Protein AF-0000000084805170 (afdb_homodimer)

Structure (mmCIF, N/CA/C/O backbone):
data_AF-0000000084805170-model_v1
#
loop_
_entity.id
_entity.type
_entity.pdbx_description
1 polymer 'Integral membrane bound transporter domain-containing protein'
#
loop_
_atom_site.group_PDB
_atom_site.id
_atom_site.type_symbol
_atom_site.label_atom_id
_atom_site.label_alt_id
_atom_site.label_comp_id
_atom_site.label_asym_id
_atom_site.label_entity_id
_atom_site.label_seq_id
_atom_site.pdbx_PDB_ins_code
_atom_site.Cartn_x
_atom_site.Cartn_y
_atom_site.Cartn_z
_atom_site.occupancy
_atom_site.B_iso_or_equiv
_atom_site.auth_seq_id
_atom_site.auth_comp_id
_atom_site.auth_asym_id
_atom_site.auth_atom_id
_atom_site.pdbx_PDB_model_num
ATOM 1 N N . MET A 1 1 ? 20.219 -54.406 -30.312 1 36.22 1 MET A N 1
ATOM 2 C CA . MET A 1 1 ? 21.078 -53.812 -29.297 1 36.22 1 MET A CA 1
ATOM 3 C C . MET A 1 1 ? 20.656 -52.375 -29.016 1 36.22 1 MET A C 1
ATOM 5 O O . MET A 1 1 ? 21.109 -51.781 -28.031 1 36.22 1 MET A O 1
ATOM 9 N N . ARG A 1 2 ? 20.125 -51.719 -29.984 1 53.5 2 ARG A N 1
ATOM 10 C CA . ARG A 1 2 ? 19.703 -50.312 -29.922 1 53.5 2 ARG A CA 1
ATOM 11 C C . ARG A 1 2 ? 18.453 -50.156 -29.062 1 53.5 2 ARG A C 1
ATOM 13 O O . ARG A 1 2 ? 18.25 -49.094 -28.453 1 53.5 2 ARG A O 1
ATOM 20 N N . HIS A 1 3 ? 17.75 -51.156 -29.109 1 53.31 3 HIS A N 1
ATOM 21 C CA . HIS A 1 3 ? 16.484 -51.062 -28.391 1 53.31 3 HIS A CA 1
ATOM 22 C C . HIS A 1 3 ? 16.719 -51.156 -26.875 1 53.31 3 HIS A C 1
ATOM 24 O O . HIS A 1 3 ? 15.945 -50.625 -26.094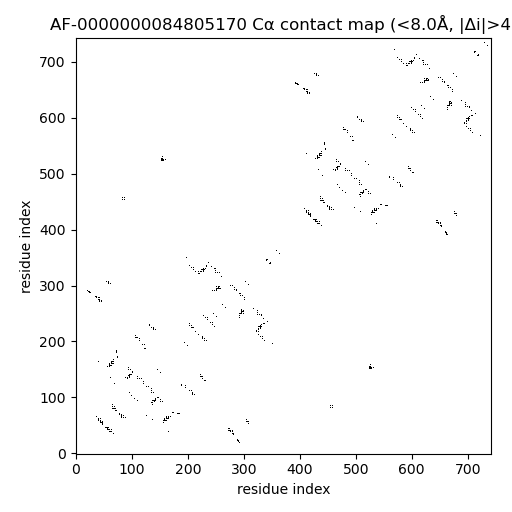 1 53.31 3 HIS A O 1
ATOM 30 N N . HIS A 1 4 ? 17.516 -51.969 -26.391 1 54.16 4 HIS A N 1
ATOM 31 C CA . HIS A 1 4 ? 17.812 -52.156 -24.969 1 54.16 4 HIS A CA 1
ATOM 32 C C . HIS A 1 4 ? 18.422 -50.875 -24.359 1 54.16 4 HIS A C 1
ATOM 34 O O . HIS A 1 4 ? 18.219 -50.594 -23.188 1 54.16 4 HIS A O 1
ATOM 40 N N . TRP A 1 5 ? 19.094 -50.188 -25.172 1 55.91 5 TRP A N 1
ATOM 41 C CA . TRP A 1 5 ? 19.766 -48.969 -24.75 1 55.91 5 TRP A CA 1
ATOM 42 C C . TRP A 1 5 ? 18.766 -47.875 -24.438 1 55.91 5 TRP A C 1
ATOM 44 O O . TRP A 1 5 ? 18.891 -47.156 -23.438 1 55.91 5 TRP A O 1
ATOM 54 N N . THR A 1 6 ? 17.672 -47.875 -25.234 1 62.12 6 THR A N 1
ATOM 55 C CA . THR A 1 6 ? 16.656 -46.844 -25.047 1 62.12 6 THR A CA 1
ATOM 56 C C . THR A 1 6 ? 15.875 -47.062 -23.766 1 62.12 6 THR A C 1
ATOM 58 O O . THR A 1 6 ? 15.578 -46.125 -23.031 1 62.12 6 THR A O 1
ATOM 61 N N . TRP A 1 7 ? 15.719 -48.344 -23.484 1 61.28 7 TRP A N 1
ATOM 62 C CA . TRP A 1 7 ? 14.953 -48.656 -22.281 1 61.28 7 TRP A CA 1
ATOM 63 C C . TRP A 1 7 ? 15.758 -48.344 -21.031 1 61.28 7 TRP A C 1
ATOM 65 O O . TRP A 1 7 ? 15.227 -47.812 -20.047 1 61.28 7 TRP A O 1
ATOM 75 N N . HIS A 1 8 ? 16.969 -48.719 -21.078 1 65 8 HIS A N 1
ATOM 76 C CA . HIS A 1 8 ? 17.828 -48.438 -19.922 1 65 8 HIS A CA 1
ATOM 77 C C . HIS A 1 8 ? 17.984 -46.938 -19.703 1 65 8 HIS A C 1
ATOM 79 O O . HIS A 1 8 ? 18.016 -46.469 -18.562 1 65 8 HIS A O 1
ATOM 85 N N . ARG A 1 9 ? 18.031 -46.188 -20.766 1 65.94 9 ARG A N 1
ATOM 86 C CA . ARG A 1 9 ? 18.109 -44.75 -20.672 1 65.94 9 ARG A CA 1
ATOM 87 C C . ARG A 1 9 ? 16.797 -44.156 -20.125 1 65.94 9 ARG A C 1
ATOM 89 O O . ARG A 1 9 ? 16.812 -43.25 -19.312 1 65.94 9 ARG A O 1
ATOM 96 N N . VAL A 1 10 ? 15.781 -44.719 -20.609 1 65.38 10 VAL A N 1
ATOM 97 C CA . VAL A 1 10 ? 14.477 -44.281 -20.125 1 65.38 10 VAL A CA 1
ATOM 98 C C . VAL A 1 10 ? 14.336 -44.625 -18.641 1 65.38 10 VAL A C 1
ATOM 100 O O . VAL A 1 10 ? 13.836 -43.812 -17.859 1 65.38 10 VAL A O 1
ATOM 103 N N . LYS A 1 11 ? 14.688 -45.844 -18.266 1 66.5 11 LYS A N 1
ATOM 104 C CA . LYS A 1 11 ? 14.625 -46.219 -16.875 1 66.5 11 LYS A CA 1
ATOM 105 C C . LYS A 1 11 ? 15.547 -45.344 -16.016 1 66.5 11 LYS A C 1
ATOM 107 O O . LYS A 1 11 ? 15.188 -44.969 -14.898 1 66.5 11 LYS A O 1
ATOM 112 N N . ALA A 1 12 ? 16.719 -45.156 -16.5 1 66.25 12 ALA A N 1
ATOM 113 C CA . ALA A 1 12 ? 17.656 -44.312 -15.766 1 66.25 12 ALA A CA 1
ATOM 114 C C . ALA A 1 12 ? 17.109 -42.875 -15.617 1 66.25 12 ALA A C 1
ATOM 116 O O . ALA A 1 12 ? 17.219 -42.281 -14.547 1 66.25 12 ALA A O 1
ATOM 117 N N . LEU A 1 13 ? 16.562 -42.406 -16.672 1 65.38 13 LEU A N 1
ATOM 118 C CA . LEU A 1 13 ? 15.945 -41.094 -16.625 1 65.38 13 LEU A CA 1
ATOM 119 C C . LEU A 1 13 ? 14.773 -41.094 -15.648 1 65.38 13 LEU A C 1
ATOM 121 O O . LEU A 1 13 ? 14.586 -40.125 -14.922 1 65.38 13 LEU A O 1
ATOM 125 N N . ALA A 1 14 ? 14.055 -42.156 -15.703 1 66.31 14 ALA A N 1
ATOM 126 C CA . ALA A 1 14 ? 12.922 -42.281 -14.781 1 66.31 14 ALA A CA 1
ATOM 127 C C . ALA A 1 14 ? 13.406 -42.344 -13.336 1 66.31 14 ALA A C 1
ATOM 129 O O . ALA A 1 14 ? 12.789 -41.719 -12.453 1 66.31 14 ALA A O 1
ATOM 130 N N . HIS A 1 15 ? 14.461 -43.094 -13.07 1 67.88 15 HIS A N 1
ATOM 131 C CA . HIS A 1 15 ? 15 -43.188 -11.727 1 67.88 15 HIS A CA 1
ATOM 132 C C . HIS A 1 15 ? 15.547 -41.844 -11.242 1 67.88 15 HIS A C 1
ATOM 134 O O . HIS A 1 15 ? 15.359 -41.469 -10.086 1 67.88 15 HIS A O 1
ATOM 140 N N . GLU A 1 16 ? 16.266 -41.219 -12.086 1 67.5 16 GLU A N 1
ATOM 141 C CA . GLU A 1 16 ? 16.781 -39.906 -11.734 1 67.5 16 GLU A CA 1
ATOM 142 C C . GLU A 1 16 ? 15.664 -38.906 -11.461 1 67.5 16 GLU A C 1
ATOM 144 O O . GLU A 1 16 ? 15.75 -38.094 -10.531 1 67.5 16 GLU A O 1
ATOM 149 N N . GLU A 1 17 ? 14.727 -39.062 -12.289 1 67.06 17 GLU A N 1
ATOM 150 C CA . GLU A 1 17 ? 13.555 -38.219 -12.102 1 67.06 17 GLU A CA 1
ATOM 151 C C . GLU A 1 17 ? 12.867 -38.531 -10.773 1 67.06 17 GLU A C 1
ATOM 153 O O . GLU A 1 17 ? 12.43 -37.625 -10.07 1 67.06 17 GLU A O 1
ATOM 158 N N . TRP A 1 18 ? 12.797 -39.781 -10.531 1 66.75 18 TRP A N 1
ATOM 159 C CA . TRP A 1 18 ? 12.195 -40.219 -9.273 1 66.75 18 TRP A CA 1
ATOM 160 C C . TRP A 1 18 ? 13 -39.688 -8.086 1 66.75 18 TRP A C 1
ATOM 162 O O . TRP A 1 18 ? 12.43 -39.219 -7.102 1 66.75 18 TRP A O 1
ATOM 172 N N . ARG A 1 19 ? 14.234 -39.781 -8.164 1 65.44 19 ARG A N 1
ATOM 173 C CA . ARG A 1 19 ? 15.094 -39.312 -7.082 1 65.44 19 ARG A CA 1
ATOM 174 C C . ARG A 1 19 ? 14.93 -37.812 -6.867 1 65.44 19 ARG A C 1
ATOM 176 O O . ARG A 1 19 ? 14.891 -37.344 -5.73 1 65.44 19 ARG A O 1
ATOM 183 N N . ALA A 1 20 ? 14.852 -37.219 -7.934 1 65.38 20 ALA A N 1
ATOM 184 C CA . ALA A 1 20 ? 14.688 -35.781 -7.848 1 65.38 20 ALA A CA 1
ATOM 185 C C . ALA A 1 20 ? 13.344 -35.406 -7.227 1 65.38 20 ALA A C 1
ATOM 187 O O . ALA A 1 20 ? 13.234 -34.438 -6.48 1 65.38 20 ALA A O 1
ATOM 188 N N . LEU A 1 21 ? 12.469 -36.281 -7.488 1 67.38 21 LEU A N 1
ATOM 189 C CA . LEU A 1 21 ? 11.117 -36.062 -6.984 1 67.38 21 LEU A CA 1
ATOM 190 C C . LEU A 1 21 ? 11.047 -36.344 -5.488 1 67.38 21 LEU A C 1
ATOM 192 O O . LEU A 1 21 ? 10.227 -35.75 -4.777 1 67.38 21 LEU A O 1
ATOM 196 N N . VAL A 1 22 ? 12.008 -37.125 -5.039 1 70.31 22 VAL A N 1
ATOM 197 C CA . VAL A 1 22 ? 11.867 -37.562 -3.656 1 70.31 22 VAL A CA 1
ATOM 198 C C . VAL A 1 22 ? 12.914 -36.875 -2.781 1 70.31 22 VAL A C 1
ATOM 200 O O . VAL A 1 22 ? 12.805 -36.875 -1.554 1 70.31 22 VAL A O 1
ATOM 203 N N . THR A 1 23 ? 13.867 -36.219 -3.285 1 68.69 23 THR A N 1
ATOM 204 C CA . THR A 1 23 ? 14.938 -35.625 -2.488 1 68.69 23 THR A CA 1
ATOM 205 C C . THR A 1 23 ? 14.453 -34.375 -1.768 1 68.69 23 THR A C 1
ATOM 207 O O . THR A 1 23 ? 13.891 -33.469 -2.393 1 68.69 23 THR A O 1
ATOM 210 N N . ILE A 1 24 ? 14.562 -34.406 -0.4 1 73.06 24 ILE A N 1
ATOM 211 C CA . ILE A 1 24 ? 14.164 -33.312 0.465 1 73.06 24 ILE A CA 1
ATOM 212 C C . ILE A 1 24 ? 15.391 -32.469 0.806 1 73.06 24 ILE A C 1
ATOM 214 O O . ILE A 1 24 ? 16.375 -32.969 1.33 1 73.06 24 ILE A O 1
ATOM 218 N N . ASN A 1 25 ? 15.297 -31.156 0.49 1 78.69 25 ASN A N 1
ATOM 219 C CA . ASN A 1 25 ? 16.422 -30.25 0.739 1 78.69 25 ASN A CA 1
ATOM 220 C C . ASN A 1 25 ? 16.375 -29.688 2.156 1 78.69 25 ASN A C 1
ATOM 222 O O . ASN A 1 25 ? 15.297 -29.469 2.713 1 78.69 25 ASN A O 1
ATOM 226 N N . PRO A 1 26 ? 17.562 -29.547 2.83 1 74.19 26 PRO A N 1
ATOM 227 C CA . PRO A 1 26 ? 17.594 -28.891 4.141 1 74.19 26 PRO A CA 1
ATOM 228 C C . PRO A 1 26 ? 17.297 -27.391 4.062 1 74.19 26 PRO A C 1
ATOM 230 O O . PRO A 1 26 ? 17.469 -26.781 3.006 1 74.19 26 PRO A O 1
ATOM 233 N N . SER A 1 27 ? 16.656 -26.938 5.125 1 75.75 27 SER A N 1
ATOM 234 C CA . SER A 1 27 ? 16.328 -25.516 5.137 1 75.75 27 SER A CA 1
ATOM 235 C C . SER A 1 27 ? 16.984 -24.812 6.324 1 75.75 27 SER A C 1
ATOM 237 O O . SER A 1 27 ? 17.047 -25.359 7.422 1 75.75 27 SER A O 1
ATOM 239 N N . ASP A 1 28 ? 17.547 -23.609 6.066 1 77.12 28 ASP A N 1
ATOM 240 C CA . ASP A 1 28 ? 18.141 -22.812 7.121 1 77.12 28 ASP A CA 1
ATOM 241 C C . ASP A 1 28 ? 17.172 -21.75 7.625 1 77.12 28 ASP A C 1
ATOM 243 O O . ASP A 1 28 ? 17.531 -20.891 8.438 1 77.12 28 ASP A O 1
ATOM 247 N N . ARG A 1 29 ? 15.984 -21.922 7.344 1 81.06 29 ARG A N 1
ATOM 248 C CA . ARG A 1 29 ? 15.008 -20.922 7.754 1 81.06 29 ARG A CA 1
ATOM 249 C C . ARG A 1 29 ? 14.531 -21.172 9.18 1 81.06 29 ARG A C 1
ATOM 251 O O . ARG A 1 29 ? 14.211 -22.297 9.547 1 81.06 29 ARG A O 1
ATOM 258 N N . PRO A 1 30 ? 14.531 -20.094 9.961 1 84.12 30 PRO A N 1
ATOM 259 C CA . PRO A 1 30 ? 13.969 -20.266 11.297 1 84.12 30 PRO A CA 1
ATOM 260 C C . PRO A 1 30 ? 12.477 -20.578 11.273 1 84.12 30 PRO A C 1
ATOM 262 O O . PRO A 1 30 ? 11.75 -20.094 10.406 1 84.12 30 PRO A O 1
ATOM 265 N N . TRP A 1 31 ? 12.055 -21.422 12.211 1 84.56 31 TRP A N 1
ATOM 266 C CA . TRP A 1 31 ? 10.664 -21.859 12.242 1 84.56 31 TRP A CA 1
ATOM 267 C C . TRP A 1 31 ? 9.719 -20.672 12.414 1 84.56 31 TRP A C 1
ATOM 269 O O . TRP A 1 31 ? 8.523 -20.781 12.133 1 84.56 31 TRP A O 1
ATOM 279 N N . GLN A 1 32 ? 10.195 -19.547 12.844 1 89.06 32 GLN A N 1
ATOM 280 C CA . GLN A 1 32 ? 9.375 -18.359 13.039 1 89.06 32 GLN A CA 1
ATOM 281 C C . GLN A 1 32 ? 8.875 -17.812 11.703 1 89.06 32 GLN A C 1
ATOM 283 O O . GLN A 1 32 ? 7.836 -17.156 11.648 1 89.06 32 GLN A O 1
ATOM 288 N N . MET A 1 33 ? 9.625 -18.109 10.711 1 90.19 33 MET A N 1
ATOM 289 C CA . MET A 1 33 ? 9.234 -17.609 9.398 1 90.19 33 MET A CA 1
ATOM 290 C C . MET A 1 33 ? 7.973 -18.297 8.898 1 90.19 33 MET A C 1
ATOM 292 O O . MET A 1 33 ? 6.961 -17.656 8.633 1 90.19 33 MET A O 1
ATOM 296 N N . PRO A 1 34 ? 7.926 -19.656 8.906 1 92.38 34 PRO A N 1
ATOM 297 C CA . PRO A 1 34 ? 6.684 -20.312 8.5 1 92.38 34 PRO A CA 1
ATOM 298 C C . PRO A 1 34 ? 5.52 -20.016 9.445 1 92.38 34 PRO A C 1
ATOM 300 O O . PRO A 1 34 ? 4.371 -19.922 9 1 92.38 34 PRO A O 1
ATOM 303 N N . ALA A 1 35 ? 5.781 -19.828 10.641 1 94.12 35 ALA A N 1
ATOM 304 C CA . ALA A 1 35 ? 4.738 -19.484 11.609 1 94.12 35 ALA A CA 1
ATOM 305 C C . ALA A 1 35 ? 4.152 -18.109 11.312 1 94.12 35 ALA A C 1
ATOM 307 O O . ALA A 1 35 ? 2.941 -17.906 11.438 1 94.12 35 ALA A O 1
ATOM 308 N N . SER A 1 36 ? 5.027 -17.188 10.961 1 96 36 SER A N 1
ATOM 309 C CA . SER A 1 36 ? 4.574 -15.836 10.648 1 96 36 SER A CA 1
ATOM 310 C C . SER A 1 36 ? 3.754 -15.805 9.359 1 96 36 SER A C 1
ATOM 312 O O . SER A 1 36 ? 2.762 -15.086 9.266 1 96 36 SER A O 1
ATOM 314 N N . VAL A 1 37 ? 4.145 -16.609 8.438 1 94.88 37 VAL A N 1
ATOM 315 C CA . VAL A 1 37 ? 3.383 -16.719 7.195 1 94.88 37 VAL A CA 1
ATOM 316 C C . VAL A 1 37 ? 2 -17.297 7.484 1 94.88 37 VAL A C 1
ATOM 318 O O . VAL A 1 37 ? 0.993 -16.797 6.969 1 94.88 37 VAL A O 1
ATOM 321 N N . ALA A 1 38 ? 1.994 -18.312 8.266 1 96.25 38 ALA A N 1
ATOM 322 C CA . ALA A 1 38 ? 0.735 -18.938 8.656 1 96.25 38 ALA A CA 1
ATOM 323 C C . ALA A 1 38 ? -0.171 -17.938 9.383 1 96.25 38 ALA A C 1
ATOM 325 O O . ALA A 1 38 ? -1.382 -17.906 9.148 1 96.25 38 ALA A O 1
ATOM 326 N N . LEU A 1 39 ? 0.381 -17.156 10.195 1 96.88 39 LEU A N 1
ATOM 327 C CA . LEU A 1 39 ? -0.386 -16.141 10.922 1 96.88 39 LEU A CA 1
ATOM 328 C C . LEU A 1 39 ? -0.921 -15.078 9.969 1 96.88 39 LEU A C 1
ATOM 330 O O . LEU A 1 39 ? -2.057 -14.625 10.117 1 96.88 39 LEU A O 1
ATOM 334 N N . ALA A 1 40 ? -0.088 -14.68 9.055 1 96.94 40 ALA A N 1
ATOM 335 C CA . ALA A 1 40 ? -0.483 -13.664 8.086 1 96.94 40 ALA A CA 1
ATOM 336 C C . ALA A 1 40 ? -1.639 -14.148 7.215 1 96.94 40 ALA A C 1
ATOM 338 O O . ALA A 1 40 ? -2.521 -13.367 6.852 1 96.94 40 ALA A O 1
ATOM 339 N N . ALA A 1 41 ? -1.651 -15.406 6.945 1 94.31 41 ALA A N 1
ATOM 340 C CA . ALA A 1 41 ? -2.697 -15.992 6.109 1 94.31 41 ALA A CA 1
ATOM 341 C C . ALA A 1 41 ? -3.902 -16.406 6.945 1 94.31 41 ALA A C 1
ATOM 343 O O . ALA A 1 41 ? -5.047 -16.266 6.512 1 94.31 41 ALA A O 1
ATOM 344 N N . GLY A 1 42 ? -3.676 -16.891 8.086 1 95.19 42 GLY A N 1
ATOM 345 C CA . GLY A 1 42 ? -4.719 -17.516 8.883 1 95.19 42 GLY A CA 1
ATOM 346 C C . GLY A 1 42 ? -5.449 -16.531 9.789 1 95.19 42 GLY A C 1
ATOM 347 O O . GLY A 1 42 ? -6.645 -16.688 10.039 1 95.19 42 GLY A O 1
ATOM 348 N N . LEU A 1 43 ? -4.801 -15.516 10.258 1 97.19 43 LEU A N 1
ATOM 349 C CA . LEU A 1 43 ? -5.41 -14.594 11.203 1 97.19 43 LEU A CA 1
ATOM 350 C C . LEU A 1 43 ? -6.59 -13.859 10.57 1 97.19 43 LEU A C 1
ATOM 352 O O . LEU A 1 43 ? -7.629 -13.672 11.203 1 97.19 43 LEU A O 1
ATOM 356 N N . PRO A 1 44 ? -6.453 -13.391 9.352 1 97 44 PRO A N 1
ATOM 357 C CA . PRO A 1 44 ? -7.625 -12.781 8.719 1 97 44 PRO A CA 1
ATOM 358 C C . PRO A 1 44 ? -8.828 -13.719 8.68 1 97 44 PRO A C 1
ATOM 360 O O . PRO A 1 44 ? -9.969 -13.273 8.82 1 97 44 PRO A O 1
ATOM 363 N N . MET A 1 45 ? -8.555 -14.984 8.516 1 95.44 45 MET A N 1
ATOM 364 C CA . MET A 1 45 ? -9.633 -15.969 8.5 1 95.44 45 MET A CA 1
ATOM 365 C C . MET A 1 45 ? -10.273 -16.094 9.883 1 95.44 45 MET A C 1
ATOM 367 O O . MET A 1 45 ? -11.492 -16.25 9.992 1 95.44 45 MET A O 1
ATOM 371 N N . LEU A 1 46 ? -9.469 -16.078 10.859 1 96.62 46 LEU A N 1
ATOM 372 C CA . LEU A 1 46 ? -9.969 -16.156 12.227 1 96.62 46 LEU A CA 1
ATOM 373 C C . LEU A 1 46 ? -10.812 -14.922 12.562 1 96.62 46 LEU A C 1
ATOM 375 O O . LEU A 1 46 ? -11.859 -15.039 13.195 1 96.62 46 LEU A O 1
ATOM 379 N N . ILE A 1 47 ? -10.359 -13.805 12.125 1 95.88 47 ILE A N 1
ATOM 380 C CA . ILE A 1 47 ? -11.102 -12.57 12.344 1 95.88 47 ILE A CA 1
ATOM 381 C C . ILE A 1 47 ? -12.43 -12.617 11.586 1 95.88 47 ILE A C 1
ATOM 383 O O . ILE A 1 47 ? -13.477 -12.242 12.117 1 95.88 47 ILE A O 1
ATOM 387 N N . GLY A 1 48 ? -12.383 -13.039 10.352 1 94.19 48 GLY A N 1
ATOM 388 C CA . GLY A 1 48 ? -13.602 -13.211 9.578 1 94.19 48 GLY A CA 1
ATOM 389 C C . GLY A 1 48 ? -14.578 -14.18 10.219 1 94.19 48 GLY A C 1
ATOM 390 O O . GLY A 1 48 ? -15.789 -13.938 10.219 1 94.19 48 GLY A O 1
ATOM 391 N N . ALA A 1 49 ? -14.039 -15.273 10.734 1 93.81 49 ALA A N 1
ATOM 392 C CA . ALA A 1 49 ? -14.891 -16.234 11.43 1 93.81 49 ALA A CA 1
ATOM 393 C C . ALA A 1 49 ? -15.547 -15.617 12.656 1 93.81 49 ALA A C 1
ATOM 395 O O . ALA A 1 49 ? -16.734 -15.836 12.922 1 93.81 49 ALA A O 1
ATOM 396 N N . TYR A 1 50 ? -14.781 -14.82 13.352 1 94.25 50 TYR A N 1
ATOM 397 C CA . TYR A 1 50 ? -15.281 -14.172 14.555 1 94.25 50 TYR A CA 1
ATOM 398 C C . TYR A 1 50 ? -16.453 -13.25 14.234 1 94.25 50 TYR A C 1
ATOM 400 O O . TYR A 1 50 ? -17.438 -13.195 14.977 1 94.25 50 TYR A O 1
ATOM 408 N N . PHE A 1 51 ? -16.469 -12.594 13.109 1 93.25 51 PHE A N 1
ATOM 409 C CA . PHE A 1 51 ? -17.516 -11.641 12.727 1 93.25 51 PHE A CA 1
ATOM 410 C C . PHE A 1 51 ? -18.547 -12.297 11.82 1 93.25 51 PHE A C 1
ATOM 412 O O . PHE A 1 51 ? -19.422 -11.617 11.273 1 93.25 51 PHE A O 1
ATOM 419 N N . ASP A 1 52 ? -18.453 -13.539 11.594 1 92.62 52 ASP A N 1
ATOM 420 C CA . ASP A 1 52 ? -19.359 -14.32 10.773 1 92.62 52 ASP A CA 1
ATOM 421 C C . ASP A 1 52 ? -19.344 -13.852 9.32 1 92.62 52 ASP A C 1
ATOM 423 O O . ASP A 1 52 ? -20.375 -13.773 8.664 1 92.62 52 ASP A O 1
ATOM 427 N N . HIS A 1 53 ? -18.172 -13.391 8.922 1 92.75 53 HIS A N 1
ATOM 428 C CA . HIS A 1 53 ? -17.922 -13.008 7.535 1 92.75 53 HIS A CA 1
ATOM 429 C C . HIS A 1 53 ? -16.672 -13.672 6.988 1 92.75 53 HIS A C 1
ATOM 431 O O . HIS A 1 53 ? -15.695 -12.984 6.664 1 92.75 53 HIS A O 1
ATOM 437 N N . LEU A 1 54 ? -16.766 -14.945 6.789 1 91 54 LEU A N 1
ATOM 438 C CA . LEU A 1 54 ? -15.625 -15.719 6.305 1 91 54 LEU A CA 1
ATOM 439 C C . LEU A 1 54 ? -15.219 -15.258 4.906 1 91 54 LEU A C 1
ATOM 441 O O . LEU A 1 54 ? -14.039 -15.328 4.547 1 91 54 LEU A O 1
ATOM 445 N N . ASP A 1 55 ? -16.188 -14.781 4.164 1 90 55 ASP A N 1
ATOM 446 C CA . ASP A 1 55 ? -15.898 -14.258 2.832 1 90 55 ASP A CA 1
ATOM 447 C C . ASP A 1 55 ? -14.922 -13.086 2.896 1 90 55 ASP A C 1
ATOM 449 O O . ASP A 1 55 ? -14.023 -12.969 2.055 1 90 55 ASP A O 1
ATOM 453 N N . TYR A 1 56 ? -15.039 -12.266 3.934 1 93.62 56 TYR A N 1
ATOM 454 C CA . TYR A 1 56 ? -14.109 -11.156 4.141 1 93.62 56 TYR A CA 1
ATOM 455 C C . TYR A 1 56 ? -12.727 -11.672 4.527 1 93.62 56 TYR A C 1
ATOM 457 O O . TYR A 1 56 ? -11.711 -11.141 4.066 1 93.62 56 TYR A O 1
ATOM 465 N N . GLY A 1 57 ? -12.797 -12.711 5.344 1 94.31 57 GLY A N 1
ATOM 466 C CA . GLY A 1 57 ? -11.539 -13.297 5.781 1 94.31 57 GLY A CA 1
ATOM 467 C C . GLY A 1 57 ? -10.734 -13.898 4.645 1 94.31 57 GLY A C 1
ATOM 468 O O . GLY A 1 57 ? -9.5 -13.812 4.633 1 94.31 57 GLY A O 1
ATOM 469 N N . LEU A 1 58 ? -11.414 -14.438 3.742 1 92.69 58 LEU A N 1
ATOM 470 C CA . LEU A 1 58 ? -10.758 -15.078 2.607 1 92.69 58 LEU A CA 1
ATOM 471 C C . LEU A 1 58 ? -10.008 -14.047 1.766 1 92.69 58 LEU A C 1
ATOM 473 O O . LEU A 1 58 ? -8.852 -14.258 1.407 1 92.69 58 LEU A O 1
ATOM 477 N N . ILE A 1 59 ? -10.641 -12.93 1.47 1 94.75 59 ILE A N 1
ATOM 478 C CA . ILE A 1 59 ? -10.016 -11.883 0.676 1 94.75 59 ILE A CA 1
ATOM 479 C C . ILE A 1 59 ? -8.828 -11.297 1.438 1 94.75 59 ILE A C 1
ATOM 481 O O . ILE A 1 59 ? -7.746 -11.102 0.871 1 94.75 59 ILE A O 1
ATOM 485 N N . SER A 1 60 ? -9.016 -11.094 2.693 1 96.88 60 SER A N 1
ATOM 486 C CA . SER A 1 60 ? -7.953 -10.547 3.525 1 96.88 60 SER A CA 1
ATOM 487 C C . SER A 1 60 ? -6.781 -11.516 3.633 1 96.88 60 SER A C 1
ATOM 489 O O . SER A 1 60 ? -5.625 -11.094 3.717 1 96.88 60 SER A O 1
ATOM 491 N N . SER A 1 61 ? -7.086 -12.758 3.664 1 96.06 61 SER A N 1
ATOM 492 C CA . SER A 1 61 ? -6.039 -13.773 3.703 1 96.06 61 SER A CA 1
ATOM 493 C C . SER A 1 61 ? -5.188 -13.742 2.438 1 96.06 61 SER A C 1
ATOM 495 O O . SER A 1 61 ? -3.971 -13.93 2.496 1 96.06 61 SER A O 1
ATOM 497 N N . LEU A 1 62 ? -5.82 -13.539 1.359 1 94.69 62 LEU A N 1
ATOM 498 C CA . LEU A 1 62 ? -5.086 -13.391 0.109 1 94.69 62 LEU A CA 1
ATOM 499 C C . LEU A 1 62 ? -4.109 -12.219 0.192 1 94.69 62 LEU A C 1
ATOM 501 O O . LEU A 1 62 ? -2.959 -12.336 -0.241 1 94.69 62 LEU A O 1
ATOM 505 N N . GLY A 1 63 ? -4.586 -11.141 0.748 1 96.5 63 GLY A N 1
ATOM 506 C CA . GLY A 1 63 ? -3.697 -10.008 0.962 1 96.5 63 GLY A CA 1
ATOM 507 C C . GLY A 1 63 ? -2.557 -10.312 1.912 1 96.5 63 GLY A C 1
ATOM 508 O O . GLY A 1 63 ? -1.466 -9.758 1.782 1 96.5 63 GLY A O 1
ATOM 509 N N . GLY A 1 64 ? -2.826 -11.18 2.816 1 97 64 GLY A N 1
ATOM 510 C CA . GLY A 1 64 ? -1.825 -11.562 3.799 1 97 64 GLY A CA 1
ATOM 511 C C . GLY A 1 64 ? -0.645 -12.297 3.195 1 97 64 GLY A C 1
ATOM 512 O O . GLY A 1 64 ? 0.432 -12.359 3.793 1 97 64 GLY A O 1
ATOM 513 N N . MET A 1 65 ? -0.806 -12.75 2.006 1 95.06 65 MET A N 1
ATOM 514 C CA . MET A 1 65 ? 0.26 -13.484 1.333 1 95.06 65 MET A CA 1
ATOM 515 C C . MET A 1 65 ? 1.39 -12.555 0.917 1 95.06 65 MET A C 1
ATOM 517 O O . MET A 1 65 ? 2.471 -13.008 0.537 1 95.06 65 MET A O 1
ATOM 521 N N . ALA A 1 66 ? 1.144 -11.32 1.079 1 95.75 66 ALA A N 1
ATOM 522 C CA . ALA A 1 66 ? 2.211 -10.352 0.83 1 95.75 66 ALA A CA 1
ATOM 523 C C . ALA A 1 66 ? 3.428 -10.648 1.702 1 95.75 66 ALA A C 1
ATOM 525 O O . ALA A 1 66 ? 4.555 -10.297 1.344 1 95.75 66 ALA A O 1
ATOM 526 N N . PHE A 1 67 ? 3.229 -11.359 2.787 1 96.5 67 PHE A N 1
ATOM 527 C CA . PHE A 1 67 ? 4.305 -11.68 3.715 1 96.5 67 PHE A CA 1
ATOM 528 C 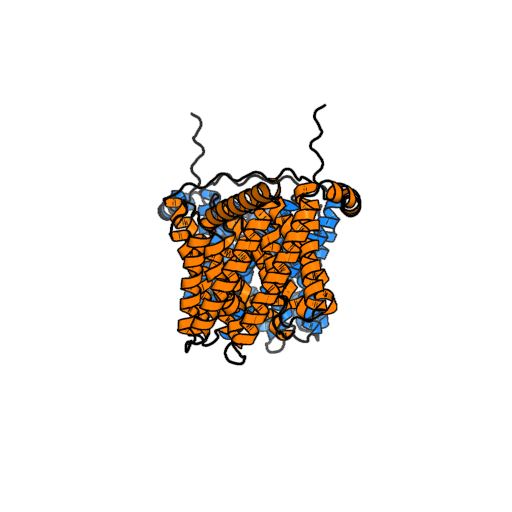C . PHE A 1 67 ? 5.398 -12.484 3.02 1 96.5 67 PHE A C 1
ATOM 530 O O . PHE A 1 67 ? 6.566 -12.422 3.41 1 96.5 67 PHE A O 1
ATOM 537 N N . LEU A 1 68 ? 5.066 -13.148 1.997 1 94.06 68 LEU A N 1
ATOM 538 C CA . LEU A 1 68 ? 5.984 -14.039 1.296 1 94.06 68 LEU A CA 1
ATOM 539 C C . LEU A 1 68 ? 7.09 -13.242 0.604 1 94.06 68 LEU A C 1
ATOM 541 O O . LEU A 1 68 ? 8.094 -13.812 0.181 1 94.06 68 LEU A O 1
ATOM 545 N N . TYR A 1 69 ? 6.977 -12 0.539 1 94.5 69 TYR A N 1
ATOM 546 C CA . TYR A 1 69 ? 7.926 -11.172 -0.198 1 94.5 69 TYR A CA 1
ATOM 547 C C . TYR A 1 69 ? 8.852 -10.43 0.754 1 94.5 69 TYR A C 1
ATOM 549 O O . TYR A 1 69 ? 9.555 -9.492 0.349 1 94.5 69 TYR A O 1
ATOM 557 N N . LEU A 1 70 ? 8.844 -10.828 1.972 1 93.69 70 LEU A N 1
ATOM 558 C CA . LEU A 1 70 ? 9.75 -10.258 2.963 1 93.69 70 LEU A CA 1
ATOM 559 C C . LEU A 1 70 ? 11.188 -10.719 2.723 1 93.69 70 LEU A C 1
ATOM 561 O O . LEU A 1 70 ? 11.484 -11.914 2.854 1 93.69 70 LEU A O 1
ATOM 565 N N . PRO A 1 71 ? 12.102 -9.781 2.416 1 91.19 71 PRO A N 1
ATOM 566 C CA . PRO A 1 71 ? 13.484 -10.18 2.188 1 91.19 71 PRO A CA 1
ATOM 567 C C . PRO A 1 71 ? 14.273 -10.336 3.486 1 91.19 71 PRO A C 1
ATOM 569 O O . PRO A 1 71 ? 13.805 -9.945 4.555 1 91.19 71 PRO A O 1
ATOM 572 N N . ARG A 1 72 ? 15.406 -10.969 3.377 1 90.25 72 ARG A N 1
ATOM 573 C CA . ARG A 1 72 ? 16.297 -11.117 4.52 1 90.25 72 ARG A CA 1
ATOM 574 C C . ARG A 1 72 ? 17.375 -10.031 4.523 1 90.25 72 ARG A C 1
ATOM 576 O O . ARG A 1 72 ? 18.562 -10.328 4.508 1 90.25 72 ARG A O 1
ATOM 583 N N . THR A 1 73 ? 16.969 -8.805 4.531 1 91.06 73 THR A N 1
ATOM 584 C CA . THR A 1 73 ? 17.859 -7.645 4.508 1 91.06 73 THR A CA 1
ATOM 585 C C . THR A 1 73 ? 17.703 -6.828 5.785 1 91.06 73 THR A C 1
ATOM 587 O O . THR A 1 73 ? 16.938 -7.199 6.68 1 91.06 73 THR A O 1
ATOM 590 N N . PRO A 1 74 ? 18.547 -5.82 5.93 1 89.12 74 PRO A N 1
ATOM 591 C CA . PRO A 1 74 ? 18.422 -5 7.133 1 89.12 74 PRO A CA 1
ATOM 592 C C . PRO A 1 74 ? 17.031 -4.391 7.293 1 89.12 74 PRO A C 1
ATOM 594 O O . PRO A 1 74 ? 16.297 -4.258 6.312 1 89.12 74 PRO A O 1
ATOM 597 N N . LEU A 1 75 ? 16.719 -3.988 8.516 1 89.25 75 LEU A N 1
ATOM 598 C CA . LEU A 1 75 ? 15.375 -3.551 8.914 1 89.25 75 LEU A CA 1
ATOM 599 C C . LEU A 1 75 ? 14.859 -2.469 7.973 1 89.25 75 LEU A C 1
ATOM 601 O O . LEU A 1 75 ? 13.727 -2.555 7.484 1 89.25 75 LEU A O 1
ATOM 605 N N . HIS A 1 76 ? 15.641 -1.479 7.68 1 87.06 76 HIS A N 1
ATOM 606 C CA . HIS A 1 76 ? 15.18 -0.348 6.883 1 87.06 76 HIS A CA 1
ATOM 607 C C . HIS A 1 76 ? 14.852 -0.776 5.457 1 87.06 76 HIS A C 1
ATOM 609 O O . HIS A 1 76 ? 13.859 -0.325 4.879 1 87.06 76 HIS A O 1
ATOM 615 N N . HIS A 1 77 ? 15.664 -1.612 4.922 1 90.06 77 HIS A N 1
ATOM 616 C CA . HIS A 1 77 ? 15.43 -2.078 3.559 1 90.06 77 HIS A CA 1
ATOM 617 C C . HIS A 1 77 ? 14.297 -3.098 3.512 1 90.06 77 HIS A C 1
ATOM 619 O O . HIS A 1 77 ? 13.445 -3.045 2.621 1 90.06 77 HIS A O 1
ATOM 625 N N . ARG A 1 78 ? 14.305 -3.916 4.504 1 92.5 78 ARG A N 1
ATOM 626 C CA . ARG A 1 78 ? 13.328 -5 4.602 1 92.5 78 ARG A CA 1
ATOM 627 C C . ARG A 1 78 ? 11.906 -4.461 4.656 1 92.5 78 ARG A C 1
ATOM 629 O O . ARG A 1 78 ? 11.031 -4.93 3.93 1 92.5 78 ARG A O 1
ATOM 636 N N . MET A 1 79 ? 11.695 -3.467 5.43 1 93.56 79 MET A N 1
ATOM 637 C CA . MET A 1 79 ? 10.352 -2.941 5.621 1 93.56 79 MET A CA 1
ATOM 638 C C . MET A 1 79 ? 9.922 -2.09 4.43 1 93.56 79 MET A C 1
ATOM 640 O O . MET A 1 79 ? 8.766 -2.119 4.023 1 93.56 79 MET A O 1
ATOM 644 N N . ALA A 1 80 ? 10.859 -1.373 3.857 1 93.31 80 ALA A N 1
ATOM 645 C CA . ALA A 1 80 ? 10.547 -0.596 2.662 1 93.31 80 ALA A CA 1
ATOM 646 C C . ALA A 1 80 ? 10.172 -1.507 1.497 1 93.31 80 ALA A C 1
ATOM 648 O O . ALA A 1 80 ? 9.203 -1.24 0.776 1 93.31 80 ALA A O 1
ATOM 649 N N . ALA A 1 81 ? 10.938 -2.561 1.378 1 93.81 81 ALA A N 1
ATOM 650 C CA . ALA A 1 81 ? 10.664 -3.527 0.316 1 93.81 81 ALA A CA 1
ATOM 651 C C . ALA A 1 81 ? 9.32 -4.215 0.526 1 93.81 81 ALA A C 1
ATOM 653 O O . ALA A 1 81 ? 8.562 -4.406 -0.426 1 93.81 81 ALA A O 1
ATOM 654 N N . MET A 1 82 ? 9.031 -4.52 1.763 1 95.88 82 MET A N 1
ATOM 655 C CA . MET A 1 82 ? 7.77 -5.172 2.109 1 95.88 82 MET A CA 1
ATOM 656 C C . MET A 1 82 ? 6.582 -4.262 1.816 1 95.88 82 MET A C 1
ATOM 658 O O . MET A 1 82 ? 5.574 -4.703 1.267 1 95.88 82 MET A O 1
ATOM 662 N N . MET A 1 83 ? 6.723 -3.023 2.137 1 97.12 83 MET A N 1
ATOM 663 C CA . MET A 1 83 ? 5.652 -2.061 1.897 1 97.12 83 MET A CA 1
ATOM 664 C C . MET A 1 83 ? 5.426 -1.857 0.403 1 97.12 83 MET A C 1
ATOM 666 O O . MET A 1 83 ? 4.285 -1.834 -0.06 1 97.12 83 MET A O 1
ATOM 670 N N . ALA A 1 84 ? 6.484 -1.751 -0.322 1 96.56 84 ALA A N 1
ATOM 671 C CA . ALA A 1 84 ? 6.375 -1.58 -1.769 1 96.56 84 ALA A CA 1
ATOM 672 C C . ALA A 1 84 ? 5.738 -2.807 -2.418 1 96.56 84 ALA A C 1
ATOM 674 O O . ALA A 1 84 ? 4.852 -2.678 -3.266 1 96.56 84 ALA A O 1
ATOM 675 N N . ALA A 1 85 ? 6.145 -3.949 -1.987 1 96.88 85 ALA A N 1
ATOM 676 C CA . ALA A 1 85 ? 5.605 -5.191 -2.531 1 96.88 85 ALA A CA 1
ATOM 677 C C . ALA A 1 85 ? 4.121 -5.336 -2.197 1 96.88 85 ALA A C 1
ATOM 679 O O . ALA A 1 85 ? 3.33 -5.773 -3.035 1 96.88 85 ALA A O 1
ATOM 680 N N . SER A 1 86 ? 3.775 -4.953 -1.001 1 98 86 SER A N 1
ATOM 681 C CA . SER A 1 86 ? 2.379 -5.035 -0.582 1 98 86 SER A CA 1
ATOM 682 C C . SER A 1 86 ? 1.502 -4.086 -1.393 1 98 86 SER A C 1
ATOM 684 O O . SER A 1 86 ? 0.375 -4.434 -1.754 1 98 86 SER A O 1
ATOM 686 N N . PHE A 1 87 ? 2.018 -2.961 -1.625 1 98.25 87 PHE A N 1
ATOM 687 C CA . PHE A 1 87 ? 1.264 -1.995 -2.418 1 98.25 87 PHE A CA 1
ATOM 688 C C . PHE A 1 87 ? 1.111 -2.477 -3.855 1 98.25 87 PHE A C 1
ATOM 690 O O . PHE A 1 87 ? 0.053 -2.305 -4.465 1 98.25 87 PHE A O 1
ATOM 697 N N . GLY A 1 88 ? 2.184 -3.033 -4.43 1 97.5 88 GLY A N 1
ATOM 698 C CA . GLY A 1 88 ? 2.088 -3.648 -5.746 1 97.5 88 GLY A CA 1
ATOM 699 C C . GLY A 1 88 ? 1.107 -4.805 -5.793 1 97.5 88 GLY A C 1
ATOM 700 O O . GLY A 1 88 ? 0.377 -4.965 -6.773 1 97.5 88 GLY A O 1
ATOM 701 N N . PHE A 1 89 ? 1.16 -5.547 -4.707 1 97.75 89 PHE A N 1
ATOM 702 C CA . PHE A 1 89 ? 0.232 -6.664 -4.566 1 97.75 89 PHE A CA 1
ATOM 703 C C . PHE A 1 89 ? -1.211 -6.176 -4.609 1 97.75 89 PHE A C 1
ATOM 705 O O . PHE A 1 89 ? -2.039 -6.727 -5.336 1 97.75 89 PHE A O 1
ATOM 712 N N . LEU A 1 90 ? -1.459 -5.148 -3.926 1 98.44 90 LEU A N 1
ATOM 713 C CA . LEU A 1 90 ? -2.77 -4.508 -3.885 1 98.44 90 LEU A CA 1
ATOM 714 C C . LEU A 1 90 ? -3.16 -3.98 -5.262 1 98.44 90 LEU A C 1
ATOM 716 O O . LEU A 1 90 ? -4.316 -4.09 -5.668 1 98.44 90 LEU A O 1
ATOM 720 N N . ALA A 1 91 ? -2.246 -3.406 -5.957 1 98.38 91 ALA A N 1
ATOM 721 C CA . ALA A 1 91 ? -2.494 -2.883 -7.297 1 98.38 91 ALA A CA 1
ATOM 722 C C . ALA A 1 91 ? -2.93 -3.996 -8.25 1 98.38 91 ALA A C 1
ATOM 724 O O . ALA A 1 91 ? -3.891 -3.834 -9.008 1 98.38 91 ALA A O 1
ATOM 725 N N . CYS A 1 92 ? -2.242 -5.09 -8.203 1 98.31 92 CYS A N 1
ATOM 726 C CA . CYS A 1 92 ? -2.553 -6.211 -9.078 1 98.31 92 CYS A CA 1
ATOM 727 C C . CYS A 1 92 ? -3.943 -6.762 -8.789 1 98.31 92 CYS A C 1
ATOM 729 O O . CYS A 1 92 ? -4.711 -7.047 -9.711 1 98.31 92 CYS A O 1
ATOM 731 N N . TYR A 1 93 ? -4.266 -6.926 -7.5 1 98.12 93 TYR A N 1
ATOM 732 C CA . TYR A 1 93 ? -5.598 -7.387 -7.117 1 98.12 93 TYR A CA 1
ATOM 733 C C . TYR A 1 93 ? -6.668 -6.426 -7.613 1 98.12 93 TYR A C 1
ATOM 735 O O . TYR A 1 93 ? -7.695 -6.855 -8.141 1 98.12 93 TYR A O 1
ATOM 743 N N . THR A 1 94 ? -6.414 -5.129 -7.461 1 97.94 94 THR A N 1
ATOM 744 C CA . THR A 1 94 ? -7.375 -4.105 -7.863 1 97.94 94 THR A CA 1
ATOM 745 C C . THR A 1 94 ? -7.574 -4.113 -9.375 1 97.94 94 THR A C 1
ATOM 747 O O . THR A 1 94 ? -8.703 -3.994 -9.859 1 97.94 94 THR A O 1
ATOM 750 N N . VAL A 1 95 ? -6.527 -4.266 -10.109 1 97.38 95 VAL A N 1
ATOM 751 C CA . VAL A 1 95 ? -6.633 -4.348 -11.562 1 97.38 95 VAL A CA 1
ATOM 752 C C . VAL A 1 95 ? -7.5 -5.547 -11.945 1 97.38 95 VAL A C 1
ATOM 754 O O . VAL A 1 95 ? -8.352 -5.445 -12.836 1 97.38 95 VAL A O 1
ATOM 757 N N . GLY A 1 96 ? -7.246 -6.648 -11.281 1 96.75 96 GLY A N 1
ATOM 758 C CA . GLY A 1 96 ? -8.078 -7.816 -11.539 1 96.75 96 GLY A CA 1
ATOM 759 C C . GLY A 1 96 ? -9.555 -7.559 -11.32 1 96.75 96 GLY A C 1
ATOM 760 O O . GLY A 1 96 ? -10.383 -7.93 -12.156 1 96.75 96 GLY A O 1
ATOM 761 N N . LEU A 1 97 ? -9.875 -6.891 -10.242 1 96.12 97 LEU A N 1
ATOM 762 C CA . LEU A 1 97 ? -11.273 -6.586 -9.938 1 96.12 97 LEU A CA 1
ATOM 763 C C . LEU A 1 97 ? -11.875 -5.68 -11 1 96.12 97 LEU A C 1
ATOM 765 O O . LEU A 1 97 ? -13.031 -5.867 -11.398 1 96.12 97 LEU A O 1
ATOM 769 N N . VAL A 1 98 ? -11.133 -4.699 -11.445 1 94.81 98 VAL A N 1
ATOM 770 C CA . VAL A 1 98 ? -11.617 -3.721 -12.414 1 94.81 98 VAL A CA 1
ATOM 771 C C . VAL A 1 98 ? -11.82 -4.391 -13.773 1 94.81 98 VAL A C 1
ATOM 773 O O . VAL A 1 98 ? -12.828 -4.164 -14.445 1 94.81 98 VAL A O 1
ATOM 776 N N . VAL A 1 99 ? -10.922 -5.211 -14.117 1 94.44 99 VAL A N 1
ATOM 777 C CA . VAL A 1 99 ? -10.969 -5.84 -15.438 1 94.44 99 VAL A CA 1
ATOM 778 C C . VAL A 1 99 ? -12.094 -6.871 -15.477 1 94.44 99 VAL A C 1
ATOM 780 O O . VAL A 1 99 ? -12.609 -7.195 -16.547 1 94.44 99 VAL A O 1
ATOM 783 N N . HIS A 1 100 ? -12.414 -7.398 -14.312 1 92.56 100 HIS A N 1
ATOM 784 C CA . HIS A 1 100 ? -13.555 -8.305 -14.242 1 92.56 100 HIS A CA 1
ATOM 785 C C . HIS A 1 100 ? -14.797 -7.672 -14.852 1 92.56 100 HIS A C 1
ATOM 787 O O . HIS A 1 100 ? -15.641 -8.367 -15.43 1 92.56 100 HIS A O 1
ATOM 793 N N . LEU A 1 101 ? -14.906 -6.387 -14.781 1 91.88 101 LEU A N 1
ATOM 794 C CA . LEU A 1 101 ? -16.078 -5.664 -15.25 1 91.88 101 LEU A CA 1
ATOM 795 C C . LEU A 1 101 ? -16.016 -5.457 -16.766 1 91.88 101 LEU A C 1
ATOM 797 O O . LEU A 1 101 ? -17.016 -5.09 -17.391 1 91.88 101 LEU A O 1
ATOM 801 N N . LEU A 1 102 ? -14.875 -5.793 -17.312 1 92.56 102 LEU A N 1
ATOM 802 C CA . LEU A 1 102 ? -14.656 -5.664 -18.75 1 92.56 102 LEU A CA 1
ATOM 803 C C . LEU A 1 102 ? -14.125 -6.969 -19.344 1 92.56 102 LEU A C 1
ATOM 805 O O . LEU A 1 102 ? -12.922 -7.094 -19.609 1 92.56 102 LEU A O 1
ATOM 809 N N . PRO A 1 103 ? -15.031 -7.848 -19.75 1 87.19 103 PRO A N 1
ATOM 810 C CA . PRO A 1 103 ? -14.633 -9.203 -20.125 1 87.19 103 PRO A CA 1
ATOM 811 C C . PRO A 1 103 ? -13.648 -9.227 -21.281 1 87.19 103 PRO A C 1
ATOM 813 O O . PRO A 1 103 ? -12.75 -10.078 -21.328 1 87.19 103 PRO A O 1
ATOM 816 N N . PHE A 1 104 ? -13.711 -8.266 -22.188 1 91 104 PHE A N 1
ATOM 817 C CA . PHE A 1 104 ? -12.852 -8.273 -23.375 1 91 104 PHE A CA 1
ATOM 818 C C . PHE A 1 104 ? -11.422 -7.902 -23 1 91 104 PHE A C 1
ATOM 820 O O . PHE A 1 104 ? -10.492 -8.172 -23.766 1 91 104 PHE A O 1
ATOM 827 N N . LEU A 1 105 ? -11.227 -7.41 -21.797 1 94.38 105 LEU A N 1
ATOM 828 C CA . LEU A 1 105 ? -9.898 -6.945 -21.406 1 94.38 105 LEU A CA 1
ATOM 829 C C . LEU A 1 105 ? -9.242 -7.922 -20.438 1 94.38 105 LEU A C 1
ATOM 831 O O . LEU A 1 105 ? -8.102 -7.707 -20 1 94.38 105 LEU A O 1
ATOM 835 N N . LEU A 1 106 ? -9.883 -9.031 -20.234 1 94.44 106 LEU A N 1
ATOM 836 C CA . LEU A 1 106 ? -9.375 -9.945 -19.219 1 94.44 106 LEU A CA 1
ATOM 837 C C . LEU A 1 106 ? -8.016 -10.508 -19.609 1 94.44 106 LEU A C 1
ATOM 839 O O . LEU A 1 106 ? -7.039 -10.375 -18.875 1 94.44 106 LEU A O 1
ATOM 843 N N . VAL A 1 107 ? -7.91 -11.023 -20.812 1 96.25 107 VAL A N 1
ATOM 844 C CA . VAL A 1 107 ? -6.691 -11.695 -21.266 1 96.25 107 VAL A CA 1
ATOM 845 C C . VAL A 1 107 ? -5.582 -10.664 -21.469 1 96.25 107 VAL A C 1
ATOM 847 O O . VAL A 1 107 ? -4.5 -10.781 -20.891 1 96.25 107 VAL A O 1
ATOM 850 N N . PRO A 1 108 ? -5.852 -9.547 -22.203 1 97.38 108 PRO A N 1
ATOM 851 C CA . PRO A 1 108 ? -4.781 -8.57 -22.391 1 97.38 108 PRO A CA 1
ATOM 852 C C . PRO A 1 108 ? -4.32 -7.938 -21.078 1 97.38 108 PRO A C 1
ATOM 854 O O . PRO A 1 108 ? -3.125 -7.684 -20.906 1 97.38 108 PRO A O 1
ATOM 857 N N . ALA A 1 109 ? -5.215 -7.715 -20.188 1 97.06 109 ALA A N 1
ATOM 858 C CA . ALA A 1 109 ? -4.867 -7.062 -18.938 1 97.06 109 ALA A CA 1
ATOM 859 C C . ALA A 1 109 ? -4.02 -7.977 -18.062 1 97.06 109 ALA A C 1
ATOM 861 O O . ALA A 1 109 ? -3.027 -7.539 -17.469 1 97.06 109 ALA A O 1
ATOM 862 N N . LEU A 1 110 ? -4.402 -9.211 -17.969 1 97.12 110 LEU A N 1
ATOM 863 C CA . LEU A 1 110 ? -3.643 -10.141 -17.141 1 97.12 110 LEU A CA 1
ATOM 864 C C . LEU A 1 110 ? -2.289 -10.445 -17.766 1 97.12 110 LEU A C 1
ATOM 866 O O . LEU A 1 110 ? -1.305 -10.664 -17.047 1 97.12 110 LEU A O 1
ATOM 870 N N . THR A 1 111 ? -2.258 -10.445 -19.109 1 97.88 111 THR A N 1
ATOM 871 C CA . THR A 1 111 ? -0.984 -10.578 -19.812 1 97.88 111 THR A CA 1
ATOM 872 C C . THR A 1 111 ? -0.064 -9.398 -19.484 1 97.88 111 THR A C 1
ATOM 874 O O . THR A 1 111 ? 1.11 -9.602 -19.156 1 97.88 111 THR A O 1
ATOM 877 N N . PHE A 1 112 ? -0.655 -8.305 -19.516 1 97.56 112 PHE A N 1
ATOM 878 C CA . PHE A 1 112 ? 0.096 -7.09 -19.219 1 97.56 112 PHE A CA 1
ATOM 879 C C . PHE A 1 112 ? 0.59 -7.098 -17.781 1 97.56 112 PHE A C 1
ATOM 881 O O . PHE A 1 112 ? 1.739 -6.738 -17.516 1 97.56 112 PHE A O 1
ATOM 888 N N . VAL A 1 113 ? -0.235 -7.48 -16.875 1 97.5 113 VAL A N 1
ATOM 889 C CA . VAL A 1 113 ? 0.134 -7.57 -15.461 1 97.5 113 VAL A CA 1
ATOM 890 C C . VAL A 1 113 ? 1.284 -8.562 -15.289 1 97.5 113 VAL A C 1
ATOM 892 O O . VAL A 1 113 ? 2.258 -8.281 -14.586 1 97.5 113 VAL A O 1
ATOM 895 N N . ALA A 1 114 ? 1.193 -9.664 -15.93 1 97.81 114 ALA A N 1
ATOM 896 C CA . ALA A 1 114 ? 2.24 -10.68 -15.828 1 97.81 114 ALA A CA 1
ATOM 897 C C . ALA A 1 114 ? 3.572 -10.148 -16.344 1 97.81 114 ALA A C 1
ATOM 899 O O . ALA A 1 114 ? 4.617 -10.359 -15.727 1 97.81 114 ALA A O 1
ATOM 900 N N . ILE A 1 115 ? 3.529 -9.445 -17.453 1 97 115 ILE A N 1
ATOM 901 C CA . ILE A 1 115 ? 4.742 -8.883 -18.031 1 97 115 ILE A CA 1
ATOM 902 C C . ILE A 1 115 ? 5.336 -7.84 -17.094 1 97 115 ILE A C 1
ATOM 904 O O . ILE A 1 115 ? 6.52 -7.914 -16.75 1 97 115 ILE A O 1
ATOM 908 N N . MET A 1 116 ? 4.488 -6.965 -16.625 1 96.44 116 MET A N 1
ATOM 909 C CA . MET A 1 116 ? 4.965 -5.836 -15.836 1 96.44 116 MET A CA 1
ATOM 910 C C . MET A 1 116 ? 5.488 -6.309 -14.484 1 96.44 116 MET A C 1
ATOM 912 O O . MET A 1 116 ? 6.543 -5.859 -14.031 1 96.44 116 MET A O 1
ATOM 916 N N . VAL A 1 117 ? 4.754 -7.164 -13.883 1 96.94 117 VAL A N 1
ATOM 917 C CA . VAL A 1 117 ? 5.164 -7.648 -12.57 1 96.94 117 VAL A CA 1
ATOM 918 C C . VAL A 1 117 ? 6.457 -8.453 -12.695 1 96.94 117 VAL A C 1
ATOM 920 O O . VAL A 1 117 ? 7.348 -8.344 -11.852 1 96.94 117 VAL A O 1
ATOM 923 N N . THR A 1 118 ? 6.555 -9.266 -13.727 1 95.5 118 THR A N 1
ATOM 924 C CA . THR A 1 118 ? 7.777 -10.031 -13.93 1 95.5 118 THR A CA 1
ATOM 925 C C . THR A 1 118 ? 8.961 -9.109 -14.188 1 95.5 118 THR A C 1
ATOM 927 O O . THR A 1 118 ? 10.055 -9.336 -13.664 1 95.5 118 THR A O 1
ATOM 930 N N . MET A 1 119 ? 8.758 -8.109 -14.945 1 93.56 119 MET A N 1
ATOM 931 C CA . MET A 1 119 ? 9.805 -7.129 -15.211 1 93.56 119 MET A CA 1
ATOM 932 C C . MET A 1 119 ? 10.273 -6.477 -13.914 1 93.56 119 MET A C 1
ATOM 934 O O . MET A 1 119 ? 11.477 -6.359 -13.672 1 93.56 119 MET A O 1
ATOM 938 N N . VAL A 1 120 ? 9.344 -6.102 -13.117 1 93.12 120 VAL A N 1
ATOM 939 C CA . VAL A 1 120 ? 9.648 -5.414 -11.867 1 93.12 120 VAL A CA 1
ATOM 940 C C . VAL A 1 120 ? 10.367 -6.367 -10.914 1 93.12 120 VAL A C 1
ATOM 942 O O . VAL A 1 120 ? 11.359 -5.996 -10.281 1 93.12 120 VAL A O 1
ATOM 945 N N . CYS A 1 121 ? 9.898 -7.543 -10.82 1 93.06 121 CYS A N 1
ATOM 946 C CA . CYS A 1 121 ? 10.516 -8.516 -9.93 1 93.06 121 CYS A CA 1
ATOM 947 C C . CYS A 1 121 ? 11.938 -8.836 -10.367 1 93.06 121 CYS A C 1
ATOM 949 O O . CYS A 1 121 ? 12.836 -8.969 -9.539 1 93.06 121 CYS A O 1
ATOM 951 N N . ARG A 1 122 ? 12.125 -8.945 -11.602 1 89.69 122 ARG A N 1
ATOM 952 C CA . ARG A 1 122 ? 13.461 -9.227 -12.117 1 89.69 122 ARG A CA 1
ATOM 953 C C . ARG A 1 122 ? 14.383 -8.023 -11.93 1 89.69 122 ARG A C 1
ATOM 955 O O . ARG A 1 122 ? 15.555 -8.18 -11.57 1 89.69 122 ARG A O 1
ATOM 962 N N . PHE A 1 123 ? 13.875 -6.891 -12.164 1 88.5 123 PHE A N 1
ATOM 963 C CA . PHE A 1 123 ? 14.664 -5.672 -12.031 1 88.5 123 PHE A CA 1
ATOM 964 C C . PHE A 1 123 ? 15.125 -5.488 -10.586 1 88.5 123 PHE A C 1
ATOM 966 O O . PHE A 1 123 ? 16.281 -5.141 -10.344 1 88.5 123 PHE A O 1
ATOM 973 N N . TYR A 1 124 ? 14.234 -5.734 -9.703 1 88.81 124 TYR A N 1
ATOM 974 C CA . TYR A 1 124 ? 14.562 -5.535 -8.297 1 88.81 124 TYR A CA 1
ATOM 975 C C . TYR A 1 124 ? 15.109 -6.812 -7.68 1 88.81 124 TYR A C 1
ATOM 977 O O . TYR A 1 124 ? 15.344 -6.875 -6.469 1 88.81 124 TYR A O 1
ATOM 985 N N . ARG A 1 125 ? 15.219 -7.871 -8.414 1 88.5 125 ARG A N 1
ATOM 986 C CA . ARG A 1 125 ? 15.766 -9.148 -7.977 1 88.5 125 ARG A CA 1
ATOM 987 C C . ARG A 1 125 ? 14.969 -9.711 -6.801 1 88.5 125 ARG A C 1
ATOM 989 O O . ARG A 1 125 ? 15.547 -10.086 -5.781 1 88.5 125 ARG A O 1
ATOM 996 N N . VAL A 1 126 ? 13.727 -9.633 -7.055 1 89.38 126 VAL A N 1
ATOM 997 C CA . VAL A 1 126 ? 12.852 -10.242 -6.059 1 89.38 126 VAL A CA 1
ATOM 998 C C . VAL A 1 126 ? 13.008 -11.758 -6.09 1 89.38 126 VAL A C 1
ATOM 1000 O O . VAL A 1 126 ? 12.93 -12.375 -7.152 1 89.38 126 VAL A O 1
ATOM 1003 N N . GLY A 1 127 ? 13.281 -12.367 -5.02 1 84.31 127 GLY A N 1
ATOM 1004 C CA . GLY A 1 127 ? 13.445 -13.812 -4.934 1 84.31 127 GLY A CA 1
ATOM 1005 C C . GLY A 1 127 ? 12.141 -14.57 -5.098 1 84.31 127 GLY A C 1
ATOM 1006 O O . GLY A 1 127 ? 11.094 -13.977 -5.355 1 84.31 127 GLY A O 1
ATOM 1007 N N . PRO A 1 128 ? 12.25 -15.938 -5.125 1 84.94 128 PRO A N 1
ATOM 1008 C CA . PRO A 1 128 ? 11.016 -16.734 -5.152 1 84.94 128 PRO A CA 1
ATOM 1009 C C . PRO A 1 128 ? 10.031 -16.312 -4.066 1 84.94 128 PRO A C 1
ATOM 1011 O O . PRO A 1 128 ? 10.438 -15.969 -2.955 1 84.94 128 PRO A O 1
ATOM 1014 N N . PRO A 1 129 ? 8.773 -16.141 -4.469 1 90.06 129 PRO A N 1
ATOM 1015 C CA . PRO A 1 129 ? 8.094 -16.766 -5.609 1 90.06 129 PRO A CA 1
ATOM 1016 C C . PRO A 1 129 ? 8 -15.828 -6.816 1 90.06 129 PRO A C 1
ATOM 1018 O O . PRO A 1 129 ? 7.316 -16.141 -7.793 1 90.06 129 PRO A O 1
ATOM 1021 N N . GLY A 1 130 ? 8.617 -14.719 -6.664 1 91.94 130 GLY A N 1
ATOM 1022 C CA . GLY A 1 130 ? 8.648 -13.797 -7.785 1 91.94 130 GLY A CA 1
ATOM 1023 C C . GLY A 1 130 ? 7.285 -13.211 -8.117 1 91.94 130 GLY A C 1
ATOM 1024 O O . GLY A 1 130 ? 6.59 -12.711 -7.23 1 91.94 130 GLY A O 1
ATOM 1025 N N . SER A 1 131 ? 6.906 -13.375 -9.406 1 95.62 131 SER A N 1
ATOM 1026 C CA . SER A 1 131 ? 5.684 -12.727 -9.867 1 95.62 131 SER A CA 1
ATOM 1027 C C . SER A 1 131 ? 4.461 -13.602 -9.633 1 95.62 131 SER A C 1
ATOM 1029 O O . SER A 1 131 ? 3.332 -13.195 -9.898 1 95.62 131 SER A O 1
ATOM 1031 N N . LEU A 1 132 ? 4.598 -14.727 -9.07 1 95.12 132 LEU A N 1
ATOM 1032 C CA . LEU A 1 132 ? 3.566 -15.758 -9.016 1 95.12 132 LEU A CA 1
ATOM 1033 C C . LEU A 1 132 ? 2.348 -15.266 -8.242 1 95.12 132 LEU A C 1
ATOM 1035 O O . LEU A 1 132 ? 1.229 -15.289 -8.758 1 95.12 132 LEU A O 1
ATOM 1039 N N . PHE A 1 133 ? 2.541 -14.805 -7.07 1 95.5 133 PHE A N 1
ATOM 1040 C CA . PHE A 1 133 ? 1.41 -14.461 -6.215 1 95.5 133 PHE A CA 1
ATOM 1041 C C . PHE A 1 133 ? 0.756 -13.164 -6.672 1 95.5 133 PHE A C 1
ATOM 1043 O O . PHE A 1 133 ? -0.439 -12.953 -6.457 1 95.5 133 PHE A O 1
ATOM 1050 N N . PHE A 1 134 ? 1.505 -12.266 -7.305 1 97.44 134 PHE A N 1
ATOM 1051 C CA . PHE A 1 134 ? 0.917 -11.07 -7.895 1 97.44 134 PHE A CA 1
ATOM 1052 C C . PHE A 1 134 ? -0.088 -11.438 -8.984 1 97.44 134 PHE A C 1
ATOM 1054 O O . PHE A 1 134 ? -1.213 -10.938 -8.992 1 97.44 134 PHE A O 1
ATOM 1061 N N . VAL A 1 135 ? 0.343 -12.328 -9.789 1 96.88 135 VAL A N 1
ATOM 1062 C CA . VAL A 1 135 ? -0.497 -12.758 -10.906 1 96.88 135 VAL A CA 1
ATOM 1063 C C . VAL A 1 135 ? -1.665 -13.594 -10.383 1 96.88 135 VAL A C 1
ATOM 1065 O O . VAL A 1 135 ? -2.779 -13.508 -10.906 1 96.88 135 VAL A O 1
ATOM 1068 N N . MET A 1 136 ? -1.396 -14.367 -9.414 1 95.12 136 MET A N 1
ATOM 1069 C CA . MET A 1 136 ? -2.457 -15.156 -8.797 1 95.12 136 MET A CA 1
ATOM 1070 C C . MET A 1 136 ? -3.553 -14.258 -8.242 1 95.12 136 MET A C 1
ATOM 1072 O O . MET A 1 136 ? -4.738 -14.492 -8.484 1 95.12 136 MET A O 1
ATOM 1076 N N . ALA A 1 137 ? -3.16 -13.258 -7.492 1 95.56 137 ALA A N 1
ATOM 1077 C CA . ALA A 1 137 ? -4.133 -12.336 -6.914 1 95.56 137 ALA A CA 1
ATOM 1078 C C . ALA A 1 137 ? -4.949 -11.641 -8 1 95.56 137 ALA A C 1
ATOM 1080 O O . ALA A 1 137 ? -6.168 -11.516 -7.887 1 95.56 137 ALA A O 1
ATOM 1081 N N . ALA A 1 138 ? -4.301 -11.211 -9.016 1 96.75 138 ALA A N 1
ATOM 1082 C CA . ALA A 1 138 ? -4.988 -10.562 -10.125 1 96.75 138 ALA A CA 1
ATOM 1083 C C . ALA A 1 138 ? -5.961 -11.516 -10.812 1 96.75 138 ALA A C 1
ATOM 1085 O O . ALA A 1 138 ? -7.086 -11.133 -11.141 1 96.75 138 ALA A O 1
ATOM 1086 N N . SER A 1 139 ? -5.523 -12.734 -10.984 1 95.06 139 SER A N 1
ATOM 1087 C CA . SER A 1 139 ? -6.352 -13.727 -11.664 1 95.06 139 SER A CA 1
ATOM 1088 C C . SER A 1 139 ? -7.578 -14.086 -10.828 1 95.06 139 SER A C 1
ATOM 1090 O O . SER A 1 139 ? -8.688 -14.164 -11.352 1 95.06 139 SER A O 1
ATOM 1092 N N . ILE A 1 140 ? -7.367 -14.312 -9.555 1 92.5 140 ILE A N 1
ATOM 1093 C CA . ILE A 1 140 ? -8.477 -14.633 -8.672 1 92.5 140 ILE A CA 1
ATOM 1094 C C . ILE A 1 140 ? -9.492 -13.492 -8.672 1 92.5 140 ILE A C 1
ATOM 1096 O O . ILE A 1 140 ? -10.695 -13.719 -8.812 1 92.5 140 ILE A O 1
ATOM 1100 N N . ALA A 1 141 ? -9.023 -12.273 -8.562 1 94.19 141 ALA A N 1
ATOM 1101 C CA . ALA A 1 141 ? -9.898 -11.102 -8.539 1 94.19 141 ALA A CA 1
ATOM 1102 C C . ALA A 1 141 ? -10.656 -10.961 -9.859 1 94.19 141 ALA A C 1
ATOM 1104 O O . ALA A 1 141 ? -11.844 -10.633 -9.867 1 94.19 141 ALA A O 1
ATOM 1105 N N . ALA A 1 142 ? -9.992 -11.234 -10.93 1 93.5 142 ALA A N 1
ATOM 1106 C CA . ALA A 1 142 ? -10.578 -11.062 -12.258 1 93.5 142 ALA A CA 1
ATOM 1107 C C . ALA A 1 142 ? -11.719 -12.047 -12.484 1 93.5 142 ALA A C 1
ATOM 1109 O O . ALA A 1 142 ? -12.672 -11.75 -13.219 1 93.5 142 ALA A O 1
ATOM 1110 N N . TYR A 1 143 ? -11.703 -13.156 -11.828 1 89.56 143 TYR A N 1
ATOM 1111 C CA . TYR A 1 143 ? -12.688 -14.188 -12.133 1 89.56 143 TYR A CA 1
ATOM 1112 C C . TYR A 1 143 ? -13.609 -14.422 -10.945 1 89.56 143 TYR A C 1
ATOM 1114 O O . TYR A 1 143 ? -14.422 -15.352 -10.953 1 89.56 143 TYR A O 1
ATOM 1122 N N . THR A 1 144 ? -13.492 -13.664 -9.961 1 84.12 144 THR A N 1
ATOM 1123 C CA . THR A 1 144 ? -14.453 -13.68 -8.867 1 84.12 144 THR A CA 1
ATOM 1124 C C . THR A 1 144 ? -15.586 -12.695 -9.133 1 84.12 144 THR A C 1
ATOM 1126 O O . THR A 1 144 ? -15.344 -11.531 -9.445 1 84.12 144 THR A O 1
ATOM 1129 N N . PRO A 1 145 ? -16.781 -13.227 -9.008 1 83.62 145 PRO A N 1
ATOM 1130 C CA . PRO A 1 145 ? -17.922 -12.336 -9.25 1 83.62 145 PRO A CA 1
ATOM 1131 C C . PRO A 1 145 ? -17.922 -11.117 -8.344 1 83.62 145 PRO A C 1
ATOM 1133 O O . PRO A 1 145 ? -17.672 -11.234 -7.137 1 83.62 145 PRO A O 1
ATOM 1136 N N . SER A 1 146 ? -18 -9.977 -8.93 1 87.31 146 SER A N 1
ATOM 1137 C CA . SER A 1 146 ? -18.016 -8.719 -8.188 1 87.31 146 SER A CA 1
ATOM 1138 C C . SER A 1 146 ? -18.781 -7.641 -8.938 1 87.31 146 SER A C 1
ATOM 1140 O O . SER A 1 146 ? -18.672 -7.52 -10.156 1 87.31 146 SER A O 1
ATOM 1142 N N . ASP A 1 147 ? -19.625 -6.961 -8.078 1 90.94 147 ASP A N 1
ATOM 1143 C CA . ASP A 1 147 ? -20.297 -5.773 -8.609 1 90.94 147 ASP A CA 1
ATOM 1144 C C . ASP A 1 147 ? -19.406 -4.535 -8.445 1 90.94 147 ASP A C 1
ATOM 1146 O O . ASP A 1 147 ? -18.531 -4.504 -7.59 1 90.94 147 ASP A O 1
ATOM 1150 N N . LEU A 1 148 ? -19.719 -3.586 -9.242 1 90.81 148 LEU A N 1
ATOM 1151 C CA . LEU A 1 148 ? -18.938 -2.359 -9.273 1 90.81 148 LEU A CA 1
ATOM 1152 C C . LEU A 1 148 ? -18.875 -1.723 -7.887 1 90.81 148 LEU A C 1
ATOM 1154 O O . LEU A 1 148 ? -17.797 -1.296 -7.449 1 90.81 148 LEU A O 1
ATOM 1158 N N . MET A 1 149 ? -19.984 -1.691 -7.172 1 90.44 149 MET A N 1
ATOM 1159 C CA . MET A 1 149 ? -20.078 -0.989 -5.895 1 90.44 149 MET A CA 1
ATOM 1160 C C . MET A 1 149 ? -19.391 -1.794 -4.789 1 90.44 149 MET A C 1
ATOM 1162 O O . MET A 1 149 ? -19.156 -1.276 -3.697 1 90.44 149 MET A O 1
ATOM 1166 N N . GLN A 1 150 ? -18.953 -3.051 -5.066 1 93.31 150 GLN A N 1
ATOM 1167 C CA . GLN A 1 150 ? -18.297 -3.893 -4.074 1 93.31 150 GLN A CA 1
ATOM 1168 C C . GLN A 1 150 ? -16.781 -3.818 -4.207 1 93.31 150 GLN A C 1
ATOM 1170 O O . GLN A 1 150 ? -16.047 -4.289 -3.334 1 93.31 150 GLN A O 1
ATOM 1175 N N . VAL A 1 151 ? -16.344 -3.189 -5.254 1 95.62 151 VAL A N 1
ATOM 1176 C CA . VAL A 1 151 ? -14.922 -3.16 -5.562 1 95.62 151 VAL A CA 1
ATOM 1177 C C . VAL A 1 151 ? -14.164 -2.486 -4.422 1 95.62 151 VAL A C 1
ATOM 1179 O O . VAL A 1 151 ? -13.188 -3.041 -3.904 1 95.62 151 VAL A O 1
ATOM 1182 N N . PRO A 1 152 ? -14.656 -1.345 -3.928 1 96.81 152 PRO A N 1
ATOM 1183 C CA . PRO A 1 152 ? -13.906 -0.705 -2.844 1 96.81 152 PRO A CA 1
ATOM 1184 C C . PRO A 1 152 ? -13.844 -1.563 -1.583 1 96.81 152 PRO A C 1
ATOM 1186 O O . PRO A 1 152 ? -12.82 -1.597 -0.905 1 96.81 152 PRO A O 1
ATOM 1189 N N . LEU A 1 153 ? -14.883 -2.252 -1.305 1 96.75 153 LEU A N 1
ATOM 1190 C CA . LEU A 1 153 ? -14.914 -3.127 -0.138 1 96.75 153 LEU A CA 1
ATOM 1191 C C . LEU A 1 153 ? -13.891 -4.246 -0.266 1 96.75 153 LEU A C 1
ATOM 1193 O O . LEU A 1 153 ? -13.133 -4.508 0.672 1 96.75 153 LEU A O 1
ATOM 1197 N N . LYS A 1 154 ? -13.844 -4.852 -1.4 1 97.12 154 LYS A N 1
ATOM 1198 C CA . LYS A 1 154 ? -12.914 -5.957 -1.628 1 97.12 154 LYS A CA 1
ATOM 1199 C C . LYS A 1 154 ? -11.469 -5.473 -1.613 1 97.12 154 LYS A C 1
ATOM 1201 O O . LYS A 1 154 ? -10.586 -6.137 -1.06 1 97.12 154 LYS A O 1
ATOM 1206 N N . VAL A 1 155 ? -11.273 -4.34 -2.188 1 98.06 155 VAL A N 1
ATOM 1207 C CA . VAL A 1 155 ? -9.945 -3.734 -2.168 1 98.06 155 VAL A CA 1
ATOM 1208 C C . VAL A 1 155 ? -9.523 -3.449 -0.728 1 98.06 155 VAL A C 1
ATOM 1210 O O . VAL A 1 155 ? -8.375 -3.676 -0.352 1 98.06 155 VAL A O 1
ATOM 1213 N N . GLY A 1 156 ? -10.438 -2.967 -0.002 1 98.44 156 GLY A N 1
ATOM 1214 C CA . GLY A 1 156 ? -10.156 -2.668 1.393 1 98.44 156 GLY A CA 1
ATOM 1215 C C . GLY A 1 156 ? -9.812 -3.898 2.209 1 98.44 156 GLY A C 1
ATOM 1216 O O . GLY A 1 156 ? -8.906 -3.865 3.039 1 98.44 156 GLY A O 1
ATOM 1217 N N . LEU A 1 157 ? -10.539 -4.938 1.995 1 97.62 157 LEU A N 1
ATOM 1218 C CA . LEU A 1 157 ? -10.281 -6.188 2.705 1 97.62 157 LEU A CA 1
ATOM 1219 C C . LEU A 1 157 ? -8.898 -6.727 2.365 1 97.62 157 LEU A C 1
ATOM 1221 O O . LEU A 1 157 ? -8.148 -7.137 3.258 1 97.62 157 LEU A O 1
ATOM 1225 N N . PHE A 1 158 ? -8.578 -6.703 1.061 1 98 158 PHE A N 1
ATOM 1226 C CA . PHE A 1 158 ? -7.254 -7.137 0.619 1 98 158 PHE A CA 1
ATOM 1227 C C . PHE A 1 158 ? -6.164 -6.27 1.243 1 98 158 PHE A C 1
ATOM 1229 O O . PHE A 1 158 ? -5.156 -6.789 1.725 1 98 158 PHE A O 1
ATOM 1236 N N . ALA A 1 159 ? -6.41 -4.965 1.261 1 98.56 159 ALA A N 1
ATOM 1237 C CA . ALA A 1 159 ? -5.457 -4.012 1.824 1 98.56 159 ALA A CA 1
ATOM 1238 C C . ALA A 1 159 ? -5.25 -4.258 3.314 1 98.56 159 ALA A C 1
ATOM 1240 O O . ALA A 1 159 ? -4.117 -4.207 3.807 1 98.56 159 ALA A O 1
ATOM 1241 N N . MET A 1 160 ? -6.27 -4.504 3.975 1 98.31 160 MET A N 1
ATOM 1242 C CA . MET A 1 160 ? -6.168 -4.727 5.414 1 98.31 160 MET A CA 1
ATOM 1243 C C . MET A 1 160 ? -5.406 -6.016 5.711 1 98.31 160 MET A C 1
ATOM 1245 O O . MET A 1 160 ? -4.672 -6.094 6.695 1 98.31 160 MET A O 1
ATOM 1249 N N . GLY A 1 161 ? -5.621 -7.02 4.902 1 98.19 161 GLY A N 1
ATOM 1250 C CA . GLY A 1 161 ? -4.809 -8.219 5.023 1 98.19 161 GLY A CA 1
ATOM 1251 C C . GLY A 1 161 ? -3.326 -7.961 4.836 1 98.19 161 GLY A C 1
ATOM 1252 O O . GLY A 1 161 ? -2.5 -8.484 5.586 1 98.19 161 GLY A O 1
ATOM 1253 N N . SER A 1 162 ? -3.021 -7.148 3.83 1 98.38 162 SER A N 1
ATOM 1254 C CA . SER A 1 162 ? -1.627 -6.812 3.564 1 98.38 162 SER A CA 1
ATOM 1255 C C . SER A 1 162 ? -1.034 -5.98 4.695 1 98.38 162 SER A C 1
ATOM 1257 O O . SER A 1 162 ? 0.144 -6.125 5.027 1 98.38 162 SER A O 1
ATOM 1259 N N . LEU A 1 163 ? -1.817 -5.082 5.211 1 98.31 163 LEU A N 1
ATOM 1260 C CA . LEU A 1 163 ? -1.37 -4.277 6.34 1 98.31 163 LEU A CA 1
ATOM 1261 C C . LEU A 1 163 ? -1.055 -5.16 7.543 1 98.31 163 LEU A C 1
ATOM 1263 O O . LEU A 1 163 ? -0.037 -4.961 8.211 1 98.31 163 LEU A O 1
ATOM 1267 N N . LEU A 1 164 ? -1.931 -6.09 7.809 1 98.19 164 LEU A N 1
ATOM 1268 C CA . LEU A 1 164 ? -1.707 -7.02 8.906 1 98.19 164 LEU A CA 1
ATOM 1269 C C . LEU A 1 164 ? -0.444 -7.84 8.68 1 98.19 164 LEU A C 1
ATOM 1271 O O . LEU A 1 164 ? 0.341 -8.055 9.602 1 98.19 164 LEU A O 1
ATOM 1275 N N . ALA A 1 165 ? -0.301 -8.289 7.492 1 98.19 165 ALA A N 1
ATOM 1276 C CA . ALA A 1 165 ? 0.901 -9.047 7.148 1 98.19 165 ALA A CA 1
ATOM 1277 C C . ALA A 1 165 ? 2.158 -8.219 7.391 1 98.19 165 ALA A C 1
ATOM 1279 O O . ALA A 1 165 ? 3.172 -8.734 7.863 1 98.19 165 ALA A O 1
ATOM 1280 N N . THR A 1 166 ? 2.105 -6.977 7.016 1 97.38 166 THR A N 1
ATOM 1281 C CA . THR A 1 166 ? 3.25 -6.09 7.195 1 97.38 166 THR A CA 1
ATOM 1282 C C . THR A 1 166 ? 3.539 -5.875 8.68 1 97.38 166 THR A C 1
ATOM 1284 O O . THR A 1 166 ? 4.703 -5.785 9.078 1 97.38 166 THR A O 1
ATOM 1287 N N . LEU A 1 167 ? 2.525 -5.77 9.445 1 96.94 167 LEU A N 1
ATOM 1288 C CA . LEU A 1 167 ? 2.701 -5.66 10.891 1 96.94 167 LEU A CA 1
ATOM 1289 C C . LEU A 1 167 ? 3.361 -6.914 11.453 1 96.94 167 LEU A C 1
ATOM 1291 O O . LEU A 1 167 ? 4.27 -6.82 12.281 1 96.94 167 LEU A O 1
ATOM 1295 N N . ILE A 1 168 ? 2.883 -8.039 11.07 1 97.44 168 ILE A N 1
ATOM 1296 C CA . ILE A 1 168 ? 3.475 -9.305 11.492 1 97.44 168 ILE A CA 1
ATOM 1297 C C . ILE A 1 168 ? 4.934 -9.367 11.039 1 97.44 168 ILE A C 1
ATOM 1299 O O . ILE A 1 168 ? 5.801 -9.82 11.789 1 97.44 168 ILE A O 1
ATOM 1303 N N . ALA A 1 169 ? 5.168 -8.914 9.828 1 96.88 169 ALA A N 1
ATOM 1304 C CA . ALA A 1 169 ? 6.531 -8.883 9.305 1 96.88 169 ALA A CA 1
ATOM 1305 C C . ALA A 1 169 ? 7.43 -8 10.164 1 96.88 169 ALA A C 1
ATOM 1307 O O . ALA A 1 169 ? 8.602 -8.32 10.383 1 96.88 169 ALA A O 1
ATOM 1308 N N . LEU A 1 170 ? 6.895 -6.883 10.57 1 95 170 LEU A N 1
ATOM 1309 C CA . LEU A 1 170 ? 7.66 -5.992 11.438 1 95 170 LEU A CA 1
ATOM 1310 C C . LEU A 1 170 ? 8.039 -6.688 12.742 1 95 170 LEU A C 1
ATOM 1312 O O . LEU A 1 170 ? 9.195 -6.641 13.164 1 95 170 LEU A O 1
ATOM 1316 N N . VAL A 1 171 ? 7.062 -7.324 13.359 1 95 171 VAL A N 1
ATOM 1317 C CA . VAL A 1 171 ? 7.297 -8.031 14.609 1 95 171 VAL A CA 1
ATOM 1318 C C . VAL A 1 171 ? 8.305 -9.156 14.391 1 95 171 VAL A C 1
ATOM 1320 O O . VAL A 1 171 ? 9.25 -9.312 15.172 1 95 171 VAL A O 1
ATOM 1323 N N . TYR A 1 172 ? 8.086 -9.883 13.359 1 95.19 172 TYR A N 1
ATOM 1324 C CA . TYR A 1 172 ? 9.008 -10.961 13 1 95.19 172 TYR A CA 1
ATOM 1325 C C . TYR A 1 172 ? 10.422 -10.422 12.828 1 95.19 172 TYR A C 1
ATOM 1327 O O . TYR A 1 172 ? 11.375 -11 13.352 1 95.19 172 TYR A O 1
ATOM 1335 N N . THR A 1 173 ? 10.547 -9.336 12.102 1 92.81 173 THR A N 1
ATOM 1336 C CA . THR A 1 173 ? 11.859 -8.766 11.805 1 92.81 173 THR A CA 1
ATOM 1337 C C . THR A 1 173 ? 12.555 -8.305 13.086 1 92.81 173 THR A C 1
ATOM 1339 O O . THR A 1 173 ? 13.75 -8.547 13.266 1 92.81 173 THR A O 1
ATOM 1342 N N . LEU A 1 174 ? 11.82 -7.676 13.969 1 90.44 174 LEU A N 1
ATOM 1343 C CA . LEU A 1 174 ? 12.391 -7.195 15.227 1 90.44 174 LEU A CA 1
ATOM 1344 C C . LEU A 1 174 ? 12.867 -8.359 16.094 1 90.44 174 LEU A C 1
ATOM 1346 O O . LEU A 1 174 ? 13.867 -8.25 16.797 1 90.44 174 LEU A O 1
ATOM 1350 N N . TYR A 1 175 ? 12.148 -9.414 15.977 1 91.25 175 TYR A N 1
ATOM 1351 C CA . TYR A 1 175 ? 12.508 -10.594 16.75 1 91.25 175 TYR A CA 1
ATOM 1352 C C . TYR A 1 175 ? 13.711 -11.305 16.125 1 91.25 175 TYR A C 1
ATOM 1354 O O . TYR A 1 175 ? 14.672 -11.633 16.828 1 91.25 175 TYR A O 1
ATOM 1362 N N . VAL A 1 176 ? 13.641 -11.531 14.891 1 89.94 176 VAL A N 1
ATOM 1363 C CA . VAL A 1 176 ? 14.648 -12.328 14.203 1 89.94 176 VAL A CA 1
ATOM 1364 C C . VAL A 1 176 ? 15.961 -11.547 14.125 1 89.94 176 VAL A C 1
ATOM 1366 O O . VAL A 1 176 ? 17.047 -12.141 14.094 1 89.94 176 VAL A O 1
ATOM 1369 N N . SER A 1 177 ? 15.875 -10.25 14.023 1 85.62 177 SER A N 1
ATOM 1370 C CA . SER A 1 177 ? 17.078 -9.438 13.977 1 85.62 177 SER A CA 1
ATOM 1371 C C . SER A 1 177 ? 17.938 -9.633 15.234 1 85.62 177 SER A C 1
ATOM 1373 O O . SER A 1 177 ? 19.125 -9.352 15.227 1 85.62 177 SER A O 1
ATOM 1375 N N . ARG A 1 178 ? 17.359 -10.211 16.25 1 84.38 178 ARG A N 1
ATOM 1376 C CA . ARG A 1 178 ? 18.062 -10.469 17.5 1 84.38 178 ARG A CA 1
ATOM 1377 C C . ARG A 1 178 ? 18.828 -11.789 17.438 1 84.38 178 ARG A C 1
ATOM 1379 O O . ARG A 1 178 ? 19.766 -12.016 18.219 1 84.38 178 ARG A O 1
ATOM 1386 N N . ILE A 1 179 ? 18.531 -12.57 16.562 1 85.62 179 ILE A N 1
ATOM 1387 C CA . ILE A 1 179 ? 19.078 -13.914 16.594 1 85.62 179 ILE A CA 1
ATOM 1388 C C . ILE A 1 179 ? 19.906 -14.164 15.328 1 85.62 179 ILE A C 1
ATOM 1390 O O . ILE A 1 179 ? 20.797 -15.008 15.32 1 85.62 179 ILE A O 1
ATOM 1394 N N . ARG A 1 180 ? 19.562 -13.438 14.266 1 86.69 180 ARG A N 1
ATOM 1395 C CA . ARG A 1 180 ? 20.25 -13.656 13 1 86.69 180 ARG A CA 1
ATOM 1396 C C . ARG A 1 180 ? 20.625 -12.336 12.336 1 86.69 180 ARG A C 1
ATOM 1398 O O . ARG A 1 180 ? 19.828 -11.391 12.336 1 86.69 180 ARG A O 1
ATOM 1405 N N . ASP A 1 181 ? 21.797 -12.312 11.781 1 86.31 181 ASP A N 1
ATOM 1406 C CA . ASP A 1 181 ? 22.234 -11.117 11.062 1 86.31 181 ASP A CA 1
ATOM 1407 C C . ASP A 1 181 ? 21.578 -11.031 9.688 1 86.31 181 ASP A C 1
ATOM 1409 O O . ASP A 1 181 ? 21.391 -12.055 9.016 1 86.31 181 ASP A O 1
ATOM 1413 N N . PRO A 1 182 ? 21.297 -9.852 9.328 1 86.12 182 PRO A N 1
ATOM 1414 C CA . PRO A 1 182 ? 20.719 -9.68 7.992 1 86.12 182 PRO A CA 1
ATOM 1415 C C . PRO A 1 182 ? 21.734 -9.898 6.879 1 86.12 182 PRO A C 1
ATOM 1417 O O . PRO A 1 182 ? 22.953 -9.789 7.113 1 86.12 182 PRO A O 1
ATOM 1420 N N . LEU A 1 183 ? 21.266 -10.25 5.715 1 86.31 183 LEU A N 1
ATOM 1421 C CA . LEU A 1 183 ? 22.109 -10.344 4.523 1 86.31 183 LEU A CA 1
ATOM 1422 C C . LEU A 1 183 ? 22.281 -8.977 3.871 1 86.31 183 LEU A C 1
ATOM 1424 O O . LEU A 1 183 ? 21.422 -8.102 4.012 1 86.31 183 LEU A O 1
ATOM 1428 N N . PRO A 1 184 ? 23.406 -8.812 3.252 1 84.38 184 PRO A N 1
ATOM 1429 C CA . PRO A 1 184 ? 23.609 -7.539 2.564 1 84.38 184 PRO A CA 1
ATOM 1430 C C . PRO A 1 184 ? 22.609 -7.309 1.432 1 84.38 184 PRO A C 1
ATOM 1432 O O . PRO A 1 184 ? 22.109 -8.273 0.841 1 84.38 184 PRO A O 1
ATOM 1435 N N . ILE A 1 185 ? 22.359 -6.074 1.207 1 85 185 ILE A N 1
ATOM 1436 C CA . ILE A 1 185 ? 21.469 -5.684 0.121 1 85 185 ILE A CA 1
ATOM 1437 C C . ILE A 1 185 ? 22.156 -5.918 -1.222 1 85 185 ILE A C 1
ATOM 1439 O O . ILE A 1 185 ? 23.219 -5.371 -1.478 1 85 185 ILE A O 1
ATOM 1443 N N . GLU A 1 186 ? 21.531 -6.715 -2 1 80 186 GLU A N 1
ATOM 1444 C CA . GLU A 1 186 ? 22.078 -6.977 -3.322 1 80 186 GLU A CA 1
ATOM 1445 C C . GLU A 1 186 ? 21.859 -5.793 -4.258 1 80 186 GLU A C 1
ATOM 1447 O O . GLU A 1 186 ? 20.797 -5.188 -4.262 1 80 186 GLU A O 1
ATOM 1452 N N . PRO A 1 187 ? 22.938 -5.484 -4.957 1 77.19 187 PRO A N 1
ATOM 1453 C CA . PRO A 1 187 ? 22.766 -4.395 -5.922 1 77.19 187 PRO A CA 1
ATOM 1454 C C . PRO A 1 187 ? 21.734 -4.723 -7.008 1 77.19 187 PRO A C 1
ATOM 1456 O O . PRO A 1 187 ? 21.5 -5.895 -7.301 1 77.19 187 PRO A O 1
ATOM 1459 N N . LEU A 1 188 ? 21.188 -3.73 -7.516 1 75.75 188 LEU A N 1
ATOM 1460 C CA . LEU A 1 188 ? 20.203 -3.91 -8.586 1 75.75 188 LEU A CA 1
ATOM 1461 C C . LEU A 1 188 ? 20.859 -4.586 -9.797 1 75.75 188 LEU A C 1
ATOM 1463 O O . LEU A 1 188 ? 22.062 -4.445 -10.023 1 75.75 188 LEU A O 1
ATOM 1467 N N . ALA A 1 189 ? 20.078 -5.453 -10.406 1 64.12 189 ALA A N 1
ATOM 1468 C CA . ALA A 1 189 ? 20.594 -6.145 -11.586 1 64.12 189 ALA A CA 1
ATOM 1469 C C . ALA A 1 189 ? 21.062 -5.152 -12.641 1 64.12 189 ALA A C 1
ATOM 1471 O O . ALA A 1 189 ? 20.469 -4.082 -12.805 1 64.12 189 ALA A O 1
ATOM 1472 N N . GLN A 1 190 ? 22.281 -5.383 -13.016 1 63.84 190 GLN A N 1
ATOM 1473 C CA . GLN A 1 190 ? 22.656 -4.625 -14.211 1 63.84 190 GLN A CA 1
ATOM 1474 C C . GLN A 1 190 ? 21.562 -4.703 -15.273 1 63.84 190 GLN A C 1
ATOM 1476 O O . GLN A 1 190 ? 21.031 -5.781 -15.547 1 63.84 190 GLN A O 1
ATOM 1481 N N . ALA A 1 191 ? 20.797 -3.695 -15.492 1 62.75 191 ALA A N 1
ATOM 1482 C CA . ALA A 1 191 ? 19.656 -3.6 -16.391 1 62.75 191 ALA A CA 1
ATOM 1483 C C . ALA A 1 191 ? 19.938 -4.305 -17.719 1 62.75 191 ALA A C 1
ATOM 1485 O O . ALA A 1 191 ? 20.359 -3.674 -18.688 1 62.75 191 ALA A O 1
ATOM 1486 N N . ASP A 1 192 ? 19.906 -5.738 -17.641 1 79 192 ASP A N 1
ATOM 1487 C CA . ASP A 1 192 ? 20.062 -6.586 -18.828 1 79 192 ASP A CA 1
ATOM 1488 C C . ASP A 1 192 ? 18.75 -6.738 -19.578 1 79 192 ASP A C 1
ATOM 1490 O O . ASP A 1 192 ? 17.781 -7.262 -19.016 1 79 192 ASP A O 1
ATOM 1494 N N . PHE A 1 193 ? 18.672 -6.188 -20.734 1 82.69 193 PHE A N 1
ATOM 1495 C CA . PHE A 1 193 ? 17.484 -6.199 -21.578 1 82.69 193 PHE A CA 1
ATOM 1496 C C . PHE A 1 193 ? 16.922 -7.609 -21.703 1 82.69 193 PHE A C 1
ATOM 1498 O O . PHE A 1 193 ? 15.703 -7.801 -21.641 1 82.69 193 PHE A O 1
ATOM 1505 N N . ASP A 1 194 ? 17.75 -8.531 -21.812 1 84.88 194 ASP A N 1
ATOM 1506 C CA . ASP A 1 194 ? 17.312 -9.906 -22.047 1 84.88 194 ASP A CA 1
ATOM 1507 C C . ASP A 1 194 ? 16.594 -10.469 -20.812 1 84.88 194 ASP A C 1
ATOM 1509 O O . ASP A 1 194 ? 15.508 -11.039 -20.922 1 84.88 194 ASP A O 1
ATOM 1513 N N . VAL A 1 195 ? 17.156 -10.188 -19.734 1 82.88 195 VAL A N 1
ATOM 1514 C CA . VAL A 1 195 ? 16.625 -10.781 -18.516 1 82.88 195 VAL A CA 1
ATOM 1515 C C . VAL A 1 195 ? 15.414 -9.984 -18.031 1 82.88 195 VAL A C 1
ATOM 1517 O O . VAL A 1 195 ? 14.391 -10.555 -17.656 1 82.88 195 VAL A O 1
ATOM 1520 N N . VAL A 1 196 ? 15.469 -8.719 -18.172 1 87.69 196 VAL A N 1
ATOM 1521 C CA . VAL A 1 196 ? 14.445 -7.863 -17.562 1 87.69 196 VAL A CA 1
ATOM 1522 C C . VAL A 1 196 ? 13.281 -7.684 -18.531 1 87.69 196 VAL A C 1
ATOM 1524 O O . VAL A 1 196 ? 12.117 -7.789 -18.141 1 87.69 196 VAL A O 1
ATOM 1527 N N . VAL A 1 197 ? 13.578 -7.566 -19.781 1 91.06 197 VAL A N 1
ATOM 1528 C CA . VAL A 1 197 ? 12.508 -7.215 -20.703 1 91.06 197 VAL A CA 1
ATOM 1529 C C . VAL A 1 197 ? 12.109 -8.438 -21.531 1 91.06 197 VAL A C 1
ATOM 1531 O O . VAL A 1 197 ? 10.969 -8.898 -21.469 1 91.06 197 VAL A O 1
ATOM 1534 N N . LEU A 1 198 ? 13.047 -9.016 -22.188 1 92.19 198 LEU A N 1
ATOM 1535 C CA . LEU A 1 198 ? 12.75 -10.109 -23.109 1 92.19 198 LEU A CA 1
ATOM 1536 C C . LEU A 1 198 ? 12.117 -11.289 -22.375 1 92.19 198 LEU A C 1
ATOM 1538 O O . LEU A 1 198 ? 11.055 -11.766 -22.781 1 92.19 198 LEU A O 1
ATOM 1542 N N . ASP A 1 199 ? 12.719 -11.758 -21.344 1 93.19 199 ASP A N 1
ATOM 1543 C CA . ASP A 1 199 ? 12.188 -12.883 -20.578 1 93.19 199 ASP A CA 1
ATOM 1544 C C . ASP A 1 199 ? 10.797 -12.562 -20.031 1 93.19 199 ASP A C 1
ATOM 1546 O O . ASP A 1 199 ? 9.898 -13.406 -20.062 1 93.19 199 ASP A O 1
ATOM 1550 N N . SER A 1 200 ? 10.656 -11.367 -19.531 1 95 200 SER A N 1
ATOM 1551 C CA . SER A 1 200 ? 9.391 -10.977 -18.922 1 95 200 SER A CA 1
ATOM 1552 C C . SER A 1 200 ? 8.273 -10.953 -19.969 1 95 200 SER A C 1
ATOM 1554 O O . SER A 1 200 ? 7.141 -11.359 -19.672 1 95 200 SER A O 1
ATOM 1556 N N . VAL A 1 201 ? 8.594 -10.492 -21.109 1 95.56 201 VAL A N 1
ATOM 1557 C CA . VAL A 1 201 ? 7.602 -10.445 -22.188 1 95.56 201 VAL A CA 1
ATOM 1558 C C . VAL A 1 201 ? 7.234 -11.867 -22.609 1 95.56 201 VAL A C 1
ATOM 1560 O O . VAL A 1 201 ? 6.055 -12.18 -22.797 1 95.56 201 VAL A O 1
ATOM 1563 N N . LEU A 1 202 ? 8.203 -12.695 -22.734 1 96 202 LEU A N 1
ATOM 1564 C CA . LEU A 1 202 ? 7.953 -14.07 -23.141 1 96 202 LEU A CA 1
ATOM 1565 C C . LEU A 1 202 ? 7.137 -14.812 -22.094 1 96 202 LEU A C 1
ATOM 1567 O O . LEU A 1 202 ? 6.188 -15.523 -22.422 1 96 202 LEU A O 1
ATOM 1571 N N . ILE A 1 203 ? 7.5 -14.633 -20.906 1 96.75 203 ILE A N 1
ATOM 1572 C CA . ILE A 1 203 ? 6.777 -15.266 -19.797 1 96.75 203 ILE A CA 1
ATOM 1573 C C . ILE A 1 203 ? 5.34 -14.742 -19.766 1 96.75 203 ILE A C 1
ATOM 1575 O O . ILE A 1 203 ? 4.395 -15.523 -19.672 1 96.75 203 ILE A O 1
ATOM 1579 N N . GLY A 1 204 ? 5.215 -13.453 -19.859 1 97.62 204 GLY A N 1
ATOM 1580 C CA . GLY A 1 204 ? 3.887 -12.859 -19.859 1 97.62 204 GLY A CA 1
ATOM 1581 C C . GLY A 1 204 ? 3.031 -13.312 -21.031 1 97.62 204 GLY A C 1
ATOM 1582 O O . GLY A 1 204 ? 1.829 -13.539 -20.875 1 97.62 204 GLY A O 1
ATOM 1583 N N . CYS A 1 205 ? 3.609 -13.414 -22.109 1 97 205 CYS A N 1
ATOM 1584 C CA . CYS A 1 205 ? 2.881 -13.898 -23.266 1 97 205 CYS A CA 1
ATOM 1585 C C . CYS A 1 205 ? 2.43 -15.336 -23.078 1 97 205 CYS A C 1
ATOM 1587 O O . CYS A 1 205 ? 1.325 -15.703 -23.484 1 97 205 CYS A O 1
ATOM 1589 N N . ALA A 1 206 ? 3.283 -16.125 -22.547 1 97.75 206 ALA A N 1
ATOM 1590 C CA . ALA A 1 206 ? 2.887 -17.5 -22.25 1 97.75 206 ALA A CA 1
ATOM 1591 C C . ALA A 1 206 ? 1.69 -17.531 -21.312 1 97.75 206 ALA A C 1
ATOM 1593 O O . ALA A 1 206 ? 0.763 -18.328 -21.5 1 97.75 206 ALA A O 1
ATOM 1594 N N . VAL A 1 207 ? 1.721 -16.719 -20.328 1 97.88 207 VAL A N 1
ATOM 1595 C CA . VAL A 1 207 ? 0.611 -16.609 -19.391 1 97.88 207 VAL A CA 1
ATOM 1596 C C . VAL A 1 207 ? -0.651 -16.172 -20.125 1 97.88 207 VAL A C 1
ATOM 1598 O O . VAL A 1 207 ? -1.727 -16.734 -19.922 1 97.88 207 VAL A O 1
ATOM 1601 N N . GLY A 1 208 ? -0.488 -15.203 -20.969 1 97.75 208 GLY A N 1
ATOM 1602 C CA . GLY A 1 208 ? -1.612 -14.734 -21.766 1 97.75 208 GLY A CA 1
ATOM 1603 C C . GLY A 1 208 ? -2.188 -15.805 -22.672 1 97.75 208 GLY A C 1
ATOM 1604 O O . GLY A 1 208 ? -3.406 -15.945 -22.766 1 97.75 208 GLY A O 1
ATOM 1605 N N . VAL A 1 209 ? -1.342 -16.5 -23.297 1 97.88 209 VAL A N 1
ATOM 1606 C CA . VAL A 1 209 ? -1.768 -17.578 -24.188 1 97.88 209 VAL A CA 1
ATOM 1607 C C . VAL A 1 209 ? -2.51 -18.656 -23.391 1 97.88 209 VAL A C 1
ATOM 1609 O O . VAL A 1 209 ? -3.523 -19.188 -23.859 1 97.88 209 VAL A O 1
ATOM 1612 N N . SER A 1 210 ? -1.97 -18.938 -22.25 1 97.94 210 SER A N 1
ATOM 1613 C CA . SER A 1 210 ? -2.637 -19.938 -21.422 1 97.94 210 SER A CA 1
ATOM 1614 C C . SER A 1 210 ? -4.055 -19.5 -21.062 1 97.94 210 SER A C 1
ATOM 1616 O O . SER A 1 210 ? -4.984 -20.312 -21.094 1 97.94 210 SER A O 1
ATOM 1618 N N . LEU A 1 211 ? -4.223 -18.312 -20.75 1 96.56 211 LEU A N 1
ATOM 1619 C CA . LEU A 1 211 ? -5.543 -17.797 -20.406 1 96.56 211 LEU A CA 1
ATOM 1620 C C . LEU A 1 211 ? -6.449 -17.766 -21.625 1 96.56 211 LEU A C 1
ATOM 1622 O O . LEU A 1 211 ? -7.641 -18.047 -21.531 1 96.56 211 LEU A O 1
ATOM 1626 N N . ALA A 1 212 ? -5.906 -17.328 -22.734 1 96.69 212 ALA A N 1
ATOM 1627 C CA . ALA A 1 212 ? -6.672 -17.312 -23.984 1 96.69 212 ALA A CA 1
ATOM 1628 C C . ALA A 1 212 ? -7.188 -18.703 -24.344 1 96.69 212 ALA A C 1
ATOM 1630 O O . ALA A 1 212 ? -8.328 -18.859 -24.766 1 96.69 212 ALA A O 1
ATOM 1631 N N . LEU A 1 213 ? -6.359 -19.641 -24.172 1 97.06 213 LEU A N 1
ATOM 1632 C CA . LEU A 1 213 ? -6.754 -21.016 -24.438 1 97.06 213 LEU A CA 1
ATOM 1633 C C . LEU A 1 213 ? -7.836 -21.484 -23.469 1 97.06 213 LEU A C 1
ATOM 1635 O O . LEU A 1 213 ? -8.766 -22.188 -23.859 1 97.06 213 LEU A O 1
ATOM 1639 N N . ALA A 1 214 ? -7.633 -21.125 -22.25 1 96.06 214 ALA A N 1
ATOM 1640 C CA . ALA A 1 214 ? -8.633 -21.469 -21.25 1 96.06 214 ALA A CA 1
ATOM 1641 C C . ALA A 1 214 ? -9.992 -20.875 -21.594 1 96.06 214 ALA A C 1
ATOM 1643 O O . ALA A 1 214 ? -11.031 -21.516 -21.438 1 96.06 214 ALA A O 1
ATOM 1644 N N . GLN A 1 215 ? -9.984 -19.656 -22.031 1 93.44 215 GLN A N 1
ATOM 1645 C CA . GLN A 1 215 ? -11.227 -19 -22.422 1 93.44 215 GLN A CA 1
ATOM 1646 C C . GLN A 1 215 ? -11.812 -19.641 -23.672 1 93.44 215 GLN A C 1
ATOM 1648 O O . GLN A 1 215 ? -13.031 -19.812 -23.781 1 93.44 215 GLN A O 1
ATOM 1653 N N . ALA A 1 216 ? -10.969 -19.969 -24.594 1 94.12 216 ALA A N 1
ATOM 1654 C CA . ALA A 1 216 ? -11.414 -20.609 -25.828 1 94.12 216 ALA A CA 1
ATOM 1655 C C . ALA A 1 216 ? -12.062 -21.969 -25.531 1 94.12 216 ALA A C 1
ATOM 1657 O O . ALA A 1 216 ? -13.023 -22.359 -26.203 1 94.12 216 ALA A O 1
ATOM 1658 N N . LEU A 1 217 ? -11.547 -22.594 -24.531 1 94.69 217 LEU A N 1
ATOM 1659 C CA . LEU A 1 217 ? -12.07 -23.906 -24.141 1 94.69 217 LEU A CA 1
ATOM 1660 C C . LEU A 1 217 ? -13.258 -23.75 -23.203 1 94.69 217 LEU A C 1
ATOM 1662 O O . LEU A 1 217 ? -13.844 -24.75 -22.766 1 94.69 217 LEU A O 1
ATOM 1666 N N . GLN A 1 218 ? -13.602 -22.547 -22.844 1 91.88 218 GLN A N 1
ATOM 1667 C CA . GLN A 1 218 ? -14.742 -22.188 -22 1 91.88 218 GLN A CA 1
ATOM 1668 C C . GLN A 1 218 ? -14.656 -22.875 -20.641 1 91.88 218 GLN A C 1
ATOM 1670 O O . GLN A 1 218 ? -15.633 -23.469 -20.172 1 91.88 218 GLN A O 1
ATOM 1675 N N . LEU A 1 219 ? -13.508 -22.797 -20.156 1 90 219 LEU A N 1
ATOM 1676 C CA . LEU A 1 219 ? -13.344 -23.344 -18.812 1 90 219 LEU A CA 1
ATOM 1677 C C . LEU A 1 219 ? -14.055 -22.469 -17.797 1 90 219 LEU A C 1
ATOM 1679 O O . LEU A 1 219 ? -14.086 -21.234 -17.922 1 90 219 LEU A O 1
ATOM 1683 N N . GLU A 1 220 ? -14.727 -22.984 -16.875 1 77.69 220 GLU A N 1
ATOM 1684 C CA . GLU A 1 220 ? -15.594 -22.281 -15.938 1 77.69 220 GLU A CA 1
ATOM 1685 C C . GLU A 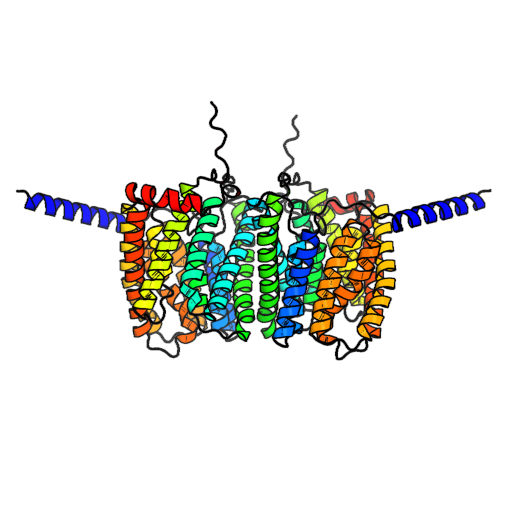1 220 ? -14.797 -21.297 -15.086 1 77.69 220 GLU A C 1
ATOM 1687 O O . GLU A 1 220 ? -15.195 -20.141 -14.93 1 77.69 220 GLU A O 1
ATOM 1692 N N . ARG A 1 221 ? -13.742 -21.562 -14.43 1 78.25 221 ARG A N 1
ATOM 1693 C CA . ARG A 1 221 ? -12.938 -20.688 -13.578 1 78.25 221 ARG A CA 1
ATOM 1694 C C . ARG A 1 221 ? -11.453 -20.875 -13.844 1 78.25 221 ARG A C 1
ATOM 1696 O O . ARG A 1 221 ? -10.727 -21.422 -13.016 1 78.25 221 ARG A O 1
ATOM 1703 N N . PRO A 1 222 ? -11.164 -20.125 -14.938 1 89.19 222 PRO A N 1
ATOM 1704 C CA . PRO A 1 222 ? -9.82 -20.484 -15.406 1 89.19 222 PRO A CA 1
ATOM 1705 C C . PRO A 1 222 ? -8.719 -19.672 -14.734 1 89.19 222 PRO A C 1
ATOM 1707 O O . PRO A 1 222 ? -7.672 -19.438 -15.336 1 89.19 222 PRO A O 1
ATOM 1710 N N . TYR A 1 223 ? -8.945 -19.234 -13.516 1 86.94 223 TYR A N 1
ATOM 1711 C CA . TYR A 1 223 ? -7.969 -18.359 -12.875 1 86.94 223 TYR A CA 1
ATOM 1712 C C . TYR A 1 223 ? -6.711 -19.141 -12.508 1 86.94 223 TYR A C 1
ATOM 1714 O O . TYR A 1 223 ? -5.656 -18.547 -12.258 1 86.94 223 TYR A O 1
ATOM 1722 N N . TRP A 1 224 ? -6.734 -20.406 -12.531 1 91.38 224 TRP A N 1
ATOM 1723 C CA . TRP A 1 224 ? -5.582 -21.188 -12.102 1 91.38 224 TRP A CA 1
ATOM 1724 C C . TRP A 1 224 ? -4.691 -21.547 -13.289 1 91.38 224 TRP A C 1
ATOM 1726 O O . TRP A 1 224 ? -3.537 -21.938 -13.117 1 91.38 224 TRP A O 1
ATOM 1736 N N . VAL A 1 225 ? -5.199 -21.375 -14.477 1 96.25 225 VAL A N 1
ATOM 1737 C CA . VAL A 1 225 ? -4.438 -21.703 -15.68 1 96.25 225 VAL A CA 1
ATOM 1738 C C . VAL A 1 225 ? -3.209 -20.797 -15.766 1 96.25 225 VAL A C 1
ATOM 1740 O O . VAL A 1 225 ? -2.078 -21.281 -15.836 1 96.25 225 VAL A O 1
ATOM 1743 N N . PRO A 1 226 ? -3.434 -19.516 -15.656 1 96.62 226 PRO A N 1
ATOM 1744 C CA . PRO A 1 226 ? -2.254 -18.641 -15.742 1 96.62 226 PRO A CA 1
ATOM 1745 C C . PRO A 1 226 ? -1.292 -18.844 -14.57 1 96.62 226 PRO A C 1
ATOM 1747 O O . PRO A 1 226 ? -0.076 -18.719 -14.734 1 96.62 226 PRO A O 1
ATOM 1750 N N . VAL A 1 227 ? -1.761 -19.188 -13.445 1 95.12 227 VAL A N 1
ATOM 1751 C CA . VAL A 1 227 ? -0.932 -19.375 -12.258 1 95.12 227 VAL A CA 1
ATOM 1752 C C . VAL A 1 227 ? -0.06 -20.625 -12.438 1 95.12 227 VAL A C 1
ATOM 1754 O O . VAL A 1 227 ? 1.134 -20.594 -12.133 1 95.12 227 VAL A O 1
ATOM 1757 N N . SER A 1 228 ? -0.674 -21.656 -12.938 1 96.5 228 SER A N 1
ATOM 1758 C CA . SER A 1 228 ? 0.075 -22.875 -13.188 1 96.5 228 SER A CA 1
ATOM 1759 C C . SER A 1 228 ? 1.117 -22.672 -14.281 1 96.5 228 SER A C 1
ATOM 1761 O O . SER A 1 228 ? 2.234 -23.188 -14.18 1 96.5 228 SER A O 1
ATOM 1763 N N . CYS A 1 229 ? 0.717 -21.953 -15.273 1 97.75 229 CYS A N 1
ATOM 1764 C CA . CYS A 1 229 ? 1.654 -21.641 -16.344 1 97.75 229 CYS A CA 1
ATOM 1765 C C . CYS A 1 229 ? 2.873 -20.906 -15.805 1 97.75 229 CYS A C 1
ATOM 1767 O O . CYS A 1 229 ? 4.012 -21.281 -16.078 1 97.75 229 CYS A O 1
ATOM 1769 N N . LEU A 1 230 ? 2.602 -19.906 -15.047 1 96.69 230 LEU A N 1
ATOM 1770 C CA . LEU A 1 230 ? 3.666 -19.062 -14.5 1 96.69 230 LEU A CA 1
ATOM 1771 C C . LEU A 1 230 ? 4.539 -19.859 -13.531 1 96.69 230 LEU A C 1
ATOM 1773 O O . LEU A 1 230 ? 5.758 -19.672 -13.5 1 96.69 230 LEU A O 1
ATOM 1777 N N . ALA A 1 231 ? 3.959 -20.734 -12.766 1 94.88 231 ALA A N 1
ATOM 1778 C CA . ALA A 1 231 ? 4.695 -21.531 -11.789 1 94.88 231 ALA A CA 1
ATOM 1779 C C . ALA A 1 231 ? 5.707 -22.438 -12.477 1 94.88 231 ALA A C 1
ATOM 1781 O O . ALA A 1 231 ? 6.809 -22.656 -11.969 1 94.88 231 ALA A O 1
ATOM 1782 N N . VAL A 1 232 ? 5.371 -22.906 -13.602 1 95.06 232 VAL A N 1
ATOM 1783 C CA . VAL A 1 232 ? 6.188 -23.906 -14.297 1 95.06 232 VAL A CA 1
ATOM 1784 C C . VAL A 1 232 ? 7.27 -23.203 -15.109 1 95.06 232 VAL A C 1
ATOM 1786 O O . VAL A 1 232 ? 8.438 -23.609 -15.086 1 95.06 232 VAL A O 1
ATOM 1789 N N . ILE A 1 233 ? 6.922 -22.125 -15.727 1 94.88 233 ILE A N 1
ATOM 1790 C CA . ILE A 1 233 ? 7.801 -21.5 -16.703 1 94.88 233 ILE A CA 1
ATOM 1791 C C . ILE A 1 233 ? 8.969 -20.812 -15.992 1 94.88 233 ILE A C 1
ATOM 1793 O O . ILE A 1 233 ? 9.9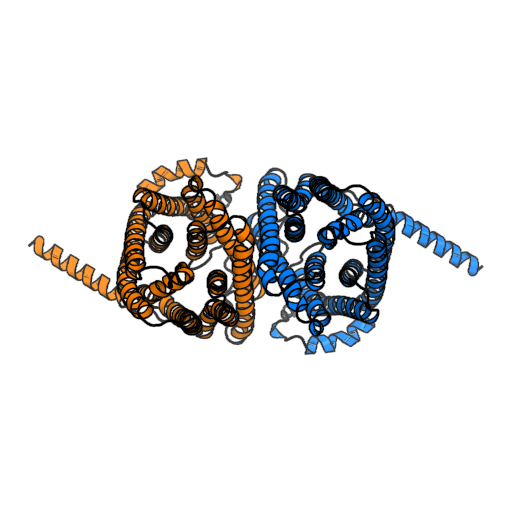77 -20.484 -16.625 1 94.88 233 ILE A O 1
ATOM 1797 N N . GLN A 1 234 ? 8.883 -20.625 -14.711 1 87.62 234 GLN A N 1
ATOM 1798 C CA . GLN A 1 234 ? 9.898 -19.906 -13.938 1 87.62 234 GLN A CA 1
ATOM 1799 C C . GLN A 1 234 ? 11.133 -20.781 -13.719 1 87.62 234 GLN A C 1
ATOM 1801 O O . GLN A 1 234 ? 12.141 -20.328 -13.18 1 87.62 234 GLN A O 1
ATOM 1806 N N . GLY A 1 235 ? 11.18 -22.016 -14.164 1 85.88 235 GLY A N 1
ATOM 1807 C CA . GLY A 1 235 ? 12.359 -22.859 -14.055 1 85.88 235 GLY A CA 1
ATOM 1808 C C . GLY A 1 235 ? 13.555 -22.312 -14.812 1 85.88 235 GLY A C 1
ATOM 1809 O O . GLY A 1 235 ? 13.406 -21.766 -15.906 1 85.88 235 GLY A O 1
ATOM 1810 N N . LEU A 1 236 ? 14.68 -22.484 -14.25 1 85.5 236 LEU A N 1
ATOM 1811 C CA . LEU A 1 236 ? 15.898 -21.875 -14.766 1 85.5 236 LEU A CA 1
ATOM 1812 C C . LEU A 1 236 ? 16.406 -22.609 -15.992 1 85.5 236 LEU A C 1
ATOM 1814 O O . LEU A 1 236 ? 17.297 -22.141 -16.688 1 85.5 236 LEU A O 1
ATOM 1818 N N . SER A 1 237 ? 15.906 -23.812 -16.234 1 89.5 237 SER A N 1
ATOM 1819 C CA . SER A 1 237 ? 16.25 -24.625 -17.391 1 89.5 237 SER A CA 1
ATOM 1820 C C . SER A 1 237 ? 15.047 -25.453 -17.859 1 89.5 237 SER A C 1
ATOM 1822 O O . SER A 1 237 ? 14.047 -25.562 -17.141 1 89.5 237 SER A O 1
ATOM 1824 N N . VAL A 1 238 ? 15.203 -25.938 -19.047 1 91.31 238 VAL A N 1
ATOM 1825 C CA . VAL A 1 238 ? 14.117 -26.75 -19.594 1 91.31 238 VAL A CA 1
ATOM 1826 C C . VAL A 1 238 ? 13.898 -27.969 -18.703 1 91.31 238 VAL A C 1
ATOM 1828 O O . VAL A 1 238 ? 12.758 -28.375 -18.469 1 91.31 238 VAL A O 1
ATOM 1831 N N . ARG A 1 239 ? 14.984 -28.516 -18.219 1 89.44 239 ARG A N 1
ATOM 1832 C CA . ARG A 1 239 ? 14.883 -29.656 -17.328 1 89.44 239 ARG A CA 1
ATOM 1833 C C . ARG A 1 239 ? 14.18 -29.281 -16.031 1 89.44 239 ARG A C 1
ATOM 1835 O O . ARG A 1 239 ? 13.352 -30.031 -15.516 1 89.44 239 ARG A O 1
ATOM 1842 N N . ALA A 1 240 ? 14.539 -28.172 -15.539 1 89.12 240 ALA A N 1
ATOM 1843 C CA . ALA A 1 240 ? 13.906 -27.688 -14.312 1 89.12 240 ALA A CA 1
ATOM 1844 C C . ALA A 1 240 ? 12.414 -27.438 -14.531 1 89.12 240 ALA A C 1
ATOM 1846 O O . ALA A 1 240 ? 11.594 -27.719 -13.656 1 89.12 240 ALA A O 1
ATOM 1847 N N . ILE A 1 241 ? 12.102 -26.922 -15.68 1 92.38 241 ILE A N 1
ATOM 1848 C CA . ILE A 1 241 ? 10.711 -26.641 -16.031 1 92.38 241 ILE A CA 1
ATOM 1849 C C . ILE A 1 241 ? 9.938 -27.953 -16.125 1 92.38 241 ILE A C 1
ATOM 1851 O O . ILE A 1 241 ? 8.805 -28.047 -15.648 1 92.38 241 ILE A O 1
ATOM 1855 N N . TRP A 1 242 ? 10.547 -28.922 -16.703 1 91.31 242 TRP A N 1
ATOM 1856 C CA . TRP A 1 242 ? 9.945 -30.25 -16.812 1 91.31 242 TRP A CA 1
ATOM 1857 C C . TRP A 1 242 ? 9.68 -30.828 -15.422 1 91.31 242 TRP A C 1
ATOM 1859 O O . TRP A 1 242 ? 8.586 -31.344 -15.156 1 91.31 242 TRP A O 1
ATOM 1869 N N . ASN A 1 243 ? 10.633 -30.781 -14.562 1 90 243 ASN A N 1
ATOM 1870 C CA . ASN A 1 243 ? 10.492 -31.297 -13.211 1 90 243 ASN A CA 1
ATOM 1871 C C . ASN A 1 243 ? 9.398 -30.562 -12.438 1 90 243 ASN A C 1
ATOM 1873 O O . ASN A 1 243 ? 8.609 -31.188 -11.734 1 90 243 ASN A O 1
ATOM 1877 N N . ARG A 1 244 ? 9.398 -29.328 -12.617 1 90.75 244 ARG A N 1
ATOM 1878 C CA . ARG A 1 244 ? 8.391 -28.516 -11.93 1 90.75 244 ARG A CA 1
ATOM 1879 C C . ARG A 1 244 ? 6.988 -28.875 -12.406 1 90.75 244 ARG A C 1
ATOM 1881 O O . ARG A 1 244 ? 6.047 -28.922 -11.617 1 90.75 244 ARG A O 1
ATOM 1888 N N . GLN A 1 245 ? 6.91 -29.031 -13.68 1 94.31 245 GLN A N 1
ATOM 1889 C CA . GLN A 1 245 ? 5.629 -29.422 -14.266 1 94.31 245 GLN A CA 1
ATOM 1890 C C . GLN A 1 245 ? 5.145 -30.734 -13.672 1 94.31 245 GLN A C 1
ATOM 1892 O O . GLN A 1 245 ? 3.973 -30.875 -13.312 1 94.31 245 GLN A O 1
ATOM 1897 N N . LEU A 1 246 ? 5.988 -31.656 -13.547 1 93.31 246 LEU A N 1
ATOM 1898 C CA . LEU A 1 246 ? 5.629 -32.969 -13 1 93.31 246 LEU A CA 1
ATOM 1899 C C . LEU A 1 246 ? 5.25 -32.844 -11.531 1 93.31 246 LEU A C 1
ATOM 1901 O O . LEU A 1 246 ? 4.266 -33.469 -11.094 1 93.31 246 LEU A O 1
ATOM 1905 N N . HIS A 1 247 ? 6.035 -32.125 -10.82 1 91.62 247 HIS A N 1
ATOM 1906 C CA . HIS A 1 247 ? 5.738 -31.922 -9.406 1 91.62 247 HIS A CA 1
ATOM 1907 C C . HIS A 1 247 ? 4.371 -31.266 -9.227 1 91.62 247 HIS A C 1
ATOM 1909 O O . HIS A 1 247 ? 3.604 -31.656 -8.344 1 91.62 247 HIS A O 1
ATOM 1915 N N . ARG A 1 248 ? 4.117 -30.328 -10.078 1 94 248 ARG A N 1
ATOM 1916 C CA . ARG A 1 248 ? 2.871 -29.578 -9.938 1 94 248 ARG A CA 1
ATOM 1917 C C . ARG A 1 248 ? 1.672 -30.453 -10.305 1 94 248 ARG A C 1
ATOM 1919 O O . ARG A 1 248 ? 0.659 -30.453 -9.602 1 94 248 ARG A O 1
ATOM 1926 N N . ILE A 1 249 ? 1.786 -31.172 -11.359 1 95.5 249 ILE A N 1
ATOM 1927 C CA . ILE A 1 249 ? 0.678 -32 -11.797 1 95.5 249 ILE A CA 1
ATOM 1928 C C . ILE A 1 249 ? 0.445 -33.125 -10.773 1 95.5 249 ILE A C 1
ATOM 1930 O O . ILE A 1 249 ? -0.674 -33.312 -10.289 1 95.5 249 ILE A O 1
ATOM 1934 N N . LEU A 1 250 ? 1.476 -33.844 -10.391 1 94.81 250 LEU A N 1
ATOM 1935 C CA . LEU A 1 250 ? 1.354 -34.938 -9.438 1 94.81 250 LEU A CA 1
ATOM 1936 C C . LEU A 1 250 ? 0.939 -34.438 -8.062 1 94.81 250 LEU A C 1
ATOM 1938 O O . LEU A 1 250 ? 0.103 -35.031 -7.395 1 94.81 250 LEU A O 1
ATOM 1942 N N . GLY A 1 251 ? 1.556 -33.406 -7.688 1 95.38 251 GLY A N 1
ATOM 1943 C CA . GLY A 1 251 ? 1.17 -32.781 -6.422 1 95.38 251 GLY A CA 1
ATOM 1944 C C . GLY A 1 251 ? -0.281 -32.344 -6.391 1 95.38 251 GLY A C 1
ATOM 1945 O O . GLY A 1 251 ? -0.963 -32.531 -5.375 1 95.38 251 GLY A O 1
ATOM 1946 N N . THR A 1 252 ? -0.684 -31.766 -7.48 1 96 252 THR A N 1
ATOM 1947 C CA . THR A 1 252 ? -2.07 -31.328 -7.566 1 96 252 THR A CA 1
ATOM 1948 C C . THR A 1 252 ? -3.025 -32.5 -7.504 1 96 252 THR A C 1
ATOM 1950 O O . THR A 1 252 ? -4.059 -32.438 -6.836 1 96 252 THR A O 1
ATOM 1953 N N . VAL A 1 253 ? -2.691 -33.594 -8.18 1 95.94 253 VAL A N 1
ATOM 1954 C CA . VAL A 1 253 ? -3.533 -34.781 -8.156 1 95.94 253 VAL A CA 1
ATOM 1955 C C . VAL A 1 253 ? -3.682 -35.281 -6.723 1 95.94 253 VAL A C 1
ATOM 1957 O O . VAL A 1 253 ? -4.797 -35.531 -6.254 1 95.94 253 VAL A O 1
ATOM 1960 N N . LEU A 1 254 ? -2.604 -35.438 -6.039 1 96.06 254 LEU A N 1
ATOM 1961 C CA . LEU A 1 254 ? -2.648 -35.875 -4.648 1 96.06 254 LEU A CA 1
ATOM 1962 C C . LEU A 1 254 ? -3.334 -34.844 -3.77 1 96.06 254 LEU A C 1
ATOM 1964 O O . LEU A 1 254 ? -4.047 -35.188 -2.828 1 96.06 254 LEU A O 1
ATOM 1968 N N . GLY A 1 255 ? -3.043 -33.594 -4.047 1 96.5 255 GLY A N 1
ATOM 1969 C CA . GLY A 1 255 ? -3.689 -32.531 -3.32 1 96.5 255 GLY A CA 1
ATOM 1970 C C . GLY A 1 255 ? -5.195 -32.5 -3.494 1 96.5 255 GLY A C 1
ATOM 1971 O O . GLY A 1 255 ? -5.93 -32.188 -2.557 1 96.5 255 GLY A O 1
ATOM 1972 N N . LEU A 1 256 ? -5.617 -32.812 -4.672 1 94.5 256 LEU A N 1
ATOM 1973 C CA . LEU A 1 256 ? -7.051 -32.844 -4.945 1 94.5 256 LEU A CA 1
ATOM 1974 C C . LEU A 1 256 ? -7.719 -33.969 -4.16 1 94.5 256 LEU A C 1
ATOM 1976 O O . LEU A 1 256 ? -8.875 -33.844 -3.742 1 94.5 256 LEU A O 1
ATOM 1980 N N . VAL A 1 257 ? -7.031 -35.062 -3.975 1 94.38 257 VAL A N 1
ATOM 1981 C CA . VAL A 1 257 ? -7.539 -36.156 -3.137 1 94.38 257 VAL A CA 1
ATOM 1982 C C . VAL A 1 257 ? -7.715 -35.656 -1.703 1 94.38 257 VAL A C 1
ATOM 1984 O O . VAL A 1 257 ? -8.75 -35.875 -1.078 1 94.38 257 VAL A O 1
ATOM 1987 N N . ILE A 1 258 ? -6.742 -34.938 -1.239 1 94.19 258 ILE A N 1
ATOM 1988 C CA . ILE A 1 258 ? -6.812 -34.375 0.106 1 94.19 258 ILE A CA 1
ATOM 1989 C C . ILE A 1 258 ? -7.941 -33.344 0.179 1 94.19 258 ILE A C 1
ATOM 1991 O O . ILE A 1 258 ? -8.703 -33.312 1.148 1 94.19 258 ILE A O 1
ATOM 1995 N N . ALA A 1 259 ? -7.996 -32.562 -0.826 1 92.19 259 ALA A N 1
ATOM 1996 C CA . ALA A 1 259 ? -9.047 -31.562 -0.873 1 92.19 259 ALA A CA 1
ATOM 1997 C C . ALA A 1 259 ? -10.43 -32.219 -0.838 1 92.19 259 ALA A C 1
ATOM 1999 O O . ALA A 1 259 ? -11.328 -31.734 -0.141 1 92.19 259 ALA A O 1
ATOM 2000 N N . ALA A 1 260 ? -10.594 -33.25 -1.592 1 89.56 260 ALA A N 1
ATOM 2001 C CA . ALA A 1 260 ? -11.859 -33.969 -1.603 1 89.56 260 ALA A CA 1
ATOM 2002 C C . ALA A 1 260 ? -12.195 -34.531 -0.214 1 89.56 260 ALA A C 1
ATOM 2004 O O . ALA A 1 260 ? -13.352 -34.438 0.221 1 89.56 260 ALA A O 1
ATOM 2005 N N . GLY A 1 261 ? -11.242 -35.062 0.439 1 90.69 261 GLY A N 1
ATOM 2006 C CA . GLY A 1 261 ? -11.438 -35.531 1.801 1 90.69 261 GLY A CA 1
ATOM 2007 C C . GLY A 1 261 ? -11.812 -34.406 2.768 1 90.69 261 GLY A C 1
ATOM 2008 O O . GLY A 1 261 ? -12.719 -34.594 3.588 1 90.69 261 GLY A O 1
ATOM 2009 N N . LEU A 1 262 ? -11.148 -33.344 2.672 1 89.31 262 LEU A N 1
ATOM 2010 C CA . LEU A 1 262 ? -11.398 -32.219 3.566 1 89.31 262 LEU A CA 1
ATOM 2011 C C . LEU A 1 262 ? -12.781 -31.609 3.314 1 89.31 262 LEU A C 1
ATOM 2013 O O . LEU A 1 262 ? -13.492 -31.25 4.262 1 89.31 262 LEU A O 1
ATOM 2017 N N . LEU A 1 263 ? -13.133 -31.5 2.064 1 84.5 263 LEU A N 1
ATOM 2018 C CA . LEU A 1 263 ? -14.398 -30.875 1.69 1 84.5 263 LEU A CA 1
ATOM 2019 C C . LEU A 1 263 ? -15.57 -31.781 2.062 1 84.5 263 LEU A C 1
ATOM 2021 O O . LEU A 1 263 ? -16.719 -31.328 2.127 1 84.5 263 LEU A O 1
ATOM 2025 N N . SER A 1 264 ? -15.352 -33.031 2.262 1 84.81 264 SER A N 1
ATOM 2026 C CA . SER A 1 264 ? -16.391 -33.969 2.658 1 84.81 264 SER A CA 1
ATOM 2027 C C . SER A 1 264 ? -16.703 -33.844 4.148 1 84.81 264 SER A C 1
ATOM 2029 O O . SER A 1 264 ? -17.734 -34.344 4.613 1 84.81 264 SER A O 1
ATOM 2031 N N . LEU A 1 265 ? -15.82 -33.188 4.879 1 85.88 265 LEU A N 1
ATOM 2032 C CA . LEU A 1 265 ? -16.031 -32.969 6.309 1 85.88 265 LEU A CA 1
ATOM 2033 C C . LEU A 1 265 ? -16.984 -31.812 6.551 1 85.88 265 LEU A C 1
ATOM 2035 O O . LEU A 1 265 ? -17.109 -30.922 5.711 1 85.88 265 LEU A O 1
ATOM 2039 N N . PRO A 1 266 ? -17.797 -31.969 7.605 1 85.25 266 PRO A N 1
ATOM 2040 C CA . PRO A 1 266 ? -18.656 -30.828 7.941 1 85.25 266 PRO A CA 1
ATOM 2041 C C . PRO A 1 266 ? -17.859 -29.609 8.422 1 85.25 266 PRO A C 1
ATOM 2043 O O . PRO A 1 266 ? -17.812 -29.344 9.625 1 85.25 266 PRO A O 1
ATOM 2046 N N . LEU A 1 267 ? -17.344 -28.906 7.512 1 86.06 267 LEU A N 1
ATOM 2047 C CA . LEU A 1 267 ? -16.484 -27.766 7.828 1 86.06 267 LEU A CA 1
ATOM 2048 C C . LEU A 1 267 ? -17.328 -26.562 8.227 1 86.06 267 LEU A C 1
ATOM 2050 O O . LEU A 1 267 ? -18.344 -26.281 7.602 1 86.06 267 LEU A O 1
ATOM 2054 N N . GLU A 1 268 ? -16.953 -25.984 9.406 1 88.25 268 GLU A N 1
ATOM 2055 C CA . GLU A 1 268 ? -17.531 -24.734 9.883 1 88.25 268 GLU A CA 1
ATOM 2056 C C . GLU A 1 268 ? -16.547 -23.578 9.75 1 88.25 268 GLU A C 1
ATOM 2058 O O . GLU A 1 268 ? -15.422 -23.766 9.281 1 88.25 268 GLU A O 1
ATOM 2063 N N . LYS A 1 269 ? -16.984 -22.438 10.078 1 88.44 269 LYS A N 1
ATOM 2064 C CA . LYS A 1 269 ? -16.188 -21.234 9.898 1 88.44 269 LYS A CA 1
ATOM 2065 C C . LYS A 1 269 ? -14.852 -21.344 10.641 1 88.44 269 LYS A C 1
ATOM 2067 O O . LYS A 1 269 ? -13.805 -20.984 10.094 1 88.44 269 LYS A O 1
ATOM 2072 N N . TRP A 1 270 ? -14.797 -21.875 11.836 1 92.94 270 TRP A N 1
ATOM 2073 C CA . TRP A 1 270 ? -13.578 -21.969 12.633 1 92.94 270 TRP A CA 1
ATOM 2074 C C . TRP A 1 270 ? -12.648 -23.031 12.078 1 92.94 270 TRP A C 1
ATOM 2076 O O . TRP A 1 270 ? -11.43 -22.844 12.016 1 92.94 270 TRP A O 1
ATOM 2086 N N . SER A 1 271 ? -13.211 -24.125 11.688 1 92.38 271 SER A N 1
ATOM 2087 C CA . SER A 1 271 ? -12.398 -25.219 11.148 1 92.38 271 SER A CA 1
ATOM 2088 C C . SER A 1 271 ? -11.672 -24.781 9.883 1 92.38 271 SER A C 1
ATOM 2090 O O . SER A 1 271 ? -10.508 -25.141 9.672 1 92.38 271 SER A O 1
ATOM 2092 N N . ILE A 1 272 ? -12.352 -24.078 9.055 1 90.56 272 ILE A N 1
ATOM 2093 C CA . ILE A 1 272 ? -11.742 -23.594 7.82 1 90.56 272 ILE A CA 1
ATOM 2094 C C . ILE A 1 272 ? -10.586 -22.656 8.148 1 90.56 272 ILE A C 1
ATOM 2096 O O . ILE A 1 272 ? -9.508 -22.75 7.551 1 90.56 272 ILE A O 1
ATOM 2100 N N . ALA A 1 273 ? -10.836 -21.766 9.102 1 93.38 273 ALA A N 1
ATOM 2101 C CA . ALA A 1 273 ? -9.797 -20.812 9.5 1 93.38 273 ALA A CA 1
ATOM 2102 C C . ALA A 1 273 ? -8.555 -21.531 10.008 1 93.38 273 ALA A C 1
ATOM 2104 O O . ALA A 1 273 ? -7.434 -21.203 9.617 1 93.38 273 ALA A O 1
ATOM 2105 N N . PHE A 1 274 ? -8.711 -22.516 10.797 1 94.62 274 PHE A N 1
ATOM 2106 C CA . PHE A 1 274 ? -7.59 -23.266 11.359 1 94.62 274 PHE A CA 1
ATOM 2107 C C . PHE A 1 274 ? -6.91 -24.109 10.281 1 94.62 274 PHE A C 1
ATOM 2109 O O . PHE A 1 274 ? -5.695 -24.297 10.312 1 94.62 274 PHE A O 1
ATOM 2116 N N . LEU A 1 275 ? -7.707 -24.578 9.406 1 93.56 275 LEU A N 1
ATOM 2117 C CA . LEU A 1 275 ? -7.141 -25.328 8.289 1 93.56 275 LEU A CA 1
ATOM 2118 C C . LEU A 1 275 ? -6.223 -24.453 7.449 1 93.56 275 LEU A C 1
ATOM 2120 O O . LEU A 1 275 ? -5.141 -24.875 7.043 1 93.56 275 LEU A O 1
ATOM 2124 N N . VAL A 1 276 ? -6.68 -23.234 7.172 1 93.44 276 VAL A N 1
ATOM 2125 C CA . VAL A 1 276 ? -5.863 -22.297 6.406 1 93.44 276 VAL A CA 1
ATOM 2126 C C . VAL A 1 276 ? -4.559 -22.016 7.148 1 93.44 276 VAL A C 1
ATOM 2128 O O . VAL A 1 276 ? -3.482 -22 6.551 1 93.44 276 VAL A O 1
ATOM 2131 N N . LEU A 1 277 ? -4.68 -21.844 8.43 1 95.38 277 LEU A N 1
ATOM 2132 C CA . LEU A 1 277 ? -3.512 -21.609 9.273 1 95.38 277 LEU A CA 1
ATOM 2133 C C . LEU A 1 277 ? -2.553 -22.797 9.195 1 95.38 277 LEU A C 1
ATOM 2135 O O . LEU A 1 277 ? -1.358 -22.625 8.953 1 95.38 277 LEU A O 1
ATOM 2139 N N . GLY A 1 278 ? -3.084 -23.938 9.367 1 95.81 278 GLY A N 1
ATOM 2140 C CA . GLY A 1 278 ? -2.277 -25.141 9.375 1 95.81 278 GLY A CA 1
ATOM 2141 C C . GLY A 1 278 ? -1.652 -25.453 8.023 1 95.81 278 GLY A C 1
ATOM 2142 O O . GLY A 1 278 ? -0.466 -25.781 7.945 1 95.81 278 GLY A O 1
ATOM 2143 N N . LEU A 1 279 ? -2.436 -25.406 6.977 1 95.94 279 LEU A N 1
ATOM 2144 C CA . LEU A 1 279 ? -1.935 -25.656 5.633 1 95.94 279 LEU A CA 1
ATOM 2145 C C . LEU A 1 279 ? -0.842 -24.672 5.254 1 95.94 279 LEU A C 1
ATOM 2147 O O . LEU A 1 279 ? 0.177 -25.047 4.676 1 95.94 279 LEU A O 1
ATOM 2151 N N . SER A 1 280 ? -1.06 -23.422 5.594 1 95.44 280 SER A N 1
ATOM 2152 C CA . SER A 1 280 ? -0.056 -22.406 5.289 1 95.44 280 SER A CA 1
ATOM 2153 C C . SER A 1 280 ? 1.265 -22.703 5.992 1 95.44 280 SER A C 1
ATOM 2155 O O . SER A 1 280 ? 2.336 -22.531 5.406 1 95.44 280 SER A O 1
ATOM 2157 N N . PHE A 1 281 ? 1.159 -23.109 7.195 1 95.75 281 PHE A N 1
ATOM 2158 C CA . PHE A 1 281 ? 2.352 -23.453 7.965 1 95.75 281 PHE A CA 1
ATOM 2159 C C . PHE A 1 281 ? 3.104 -24.609 7.316 1 95.75 281 PHE A C 1
ATOM 2161 O O . PHE A 1 281 ? 4.316 -24.531 7.109 1 95.75 281 PHE A O 1
ATOM 2168 N N . VAL A 1 282 ? 2.398 -25.625 6.957 1 95.25 282 VAL A N 1
ATOM 2169 C CA . VAL A 1 282 ? 2.992 -26.828 6.359 1 95.25 282 VAL A CA 1
ATOM 2170 C C . VAL A 1 282 ? 3.604 -26.469 5.004 1 95.25 282 VAL A C 1
ATOM 2172 O O . VAL A 1 282 ? 4.711 -26.906 4.684 1 95.25 282 VAL A O 1
ATOM 2175 N N . ILE A 1 283 ? 2.947 -25.703 4.219 1 94.88 283 ILE A N 1
ATOM 2176 C CA . ILE A 1 283 ? 3.398 -25.328 2.887 1 94.88 283 ILE A CA 1
ATOM 2177 C C . ILE A 1 283 ? 4.73 -24.578 2.984 1 94.88 283 ILE A C 1
ATOM 2179 O O . ILE A 1 283 ? 5.668 -24.875 2.242 1 94.88 283 ILE A O 1
ATOM 2183 N N . GLU A 1 284 ? 4.789 -23.656 3.896 1 91.75 284 GLU A N 1
ATOM 2184 C CA . GLU A 1 284 ? 5.988 -22.844 3.998 1 91.75 284 GLU A CA 1
ATOM 2185 C C . GLU A 1 284 ? 7.188 -23.656 4.449 1 91.75 284 GLU A C 1
ATOM 2187 O O . GLU A 1 284 ? 8.32 -23.391 4.039 1 91.75 284 GLU A O 1
ATOM 2192 N N . ILE A 1 285 ? 6.91 -24.656 5.234 1 91.25 285 ILE A N 1
ATOM 2193 C CA . ILE A 1 285 ? 7.984 -25.547 5.641 1 91.25 285 ILE A CA 1
ATOM 2194 C C . ILE A 1 285 ? 8.383 -26.438 4.465 1 91.25 285 ILE A C 1
ATOM 2196 O O . ILE A 1 285 ? 9.57 -26.672 4.227 1 91.25 285 ILE A O 1
ATOM 2200 N N . ALA A 1 286 ? 7.414 -26.828 3.75 1 90.81 286 ALA A N 1
ATOM 2201 C CA . ALA A 1 286 ? 7.617 -27.844 2.717 1 90.81 286 ALA A CA 1
ATOM 2202 C C . ALA A 1 286 ? 8.164 -27.219 1.438 1 90.81 286 ALA A C 1
ATOM 2204 O O . ALA A 1 286 ? 8.93 -27.844 0.706 1 90.81 286 ALA A O 1
ATOM 2205 N N . VAL A 1 287 ? 7.793 -26.031 1.152 1 87.12 287 VAL A N 1
ATOM 2206 C CA . VAL A 1 287 ? 8.008 -25.453 -0.17 1 87.12 287 VAL A CA 1
ATOM 2207 C C . VAL A 1 287 ? 9.508 -25.312 -0.432 1 87.12 287 VAL A C 1
ATOM 2209 O O . VAL A 1 287 ? 9.961 -25.453 -1.569 1 87.12 287 VAL A O 1
ATOM 2212 N N . ILE A 1 288 ? 10.297 -25.016 0.558 1 82.81 288 ILE A N 1
ATOM 2213 C CA . ILE A 1 288 ? 11.727 -24.797 0.374 1 82.81 288 ILE A CA 1
ATOM 2214 C C . ILE A 1 288 ? 12.438 -26.141 0.322 1 82.81 288 ILE A C 1
ATOM 2216 O O . ILE A 1 288 ? 13.547 -26.25 -0.217 1 82.81 288 ILE A O 1
ATOM 2220 N N . ARG A 1 289 ? 11.758 -27.156 0.859 1 85.31 289 ARG A N 1
ATOM 2221 C CA . ARG A 1 289 ? 12.391 -28.469 0.956 1 85.31 289 ARG A CA 1
ATOM 2222 C C . ARG A 1 289 ? 12.023 -29.344 -0.243 1 85.31 289 ARG A C 1
ATOM 2224 O O . ARG A 1 289 ? 12.867 -30.062 -0.767 1 85.31 289 ARG A O 1
ATOM 2231 N N . HIS A 1 290 ? 10.812 -29.281 -0.564 1 90.19 290 HIS A N 1
ATOM 2232 C CA . HIS A 1 290 ? 10.305 -30.109 -1.653 1 90.19 290 HIS A CA 1
ATOM 2233 C C . HIS A 1 290 ? 9.055 -29.5 -2.279 1 90.19 290 HIS A C 1
ATOM 2235 O O . HIS A 1 290 ? 7.949 -29.688 -1.769 1 90.19 290 HIS A O 1
ATOM 2241 N N . TYR A 1 291 ? 9.25 -29.047 -3.416 1 87.19 291 TYR A N 1
ATOM 2242 C CA . TYR A 1 291 ? 8.188 -28.312 -4.109 1 87.19 291 TYR A CA 1
ATOM 2243 C C . TYR A 1 291 ? 6.977 -29.219 -4.34 1 87.19 291 TYR A C 1
ATOM 2245 O O . TYR A 1 291 ? 5.844 -28.828 -4.055 1 87.19 291 TYR A O 1
ATOM 2253 N N . GLY A 1 292 ? 7.164 -30.406 -4.855 1 90.31 292 GLY A N 1
ATOM 2254 C CA . GLY A 1 292 ? 6.066 -31.328 -5.109 1 90.31 292 GLY A CA 1
ATOM 2255 C C . GLY A 1 292 ? 5.242 -31.625 -3.871 1 90.31 292 GLY A C 1
ATOM 2256 O O . GLY A 1 292 ? 4.012 -31.672 -3.936 1 90.31 292 GLY A O 1
ATOM 2257 N N . PHE A 1 293 ? 5.891 -31.844 -2.824 1 92.12 293 PHE A N 1
ATOM 2258 C CA . PHE A 1 293 ? 5.215 -32.094 -1.556 1 92.12 293 PHE A CA 1
ATOM 2259 C C . PHE A 1 293 ? 4.41 -30.859 -1.136 1 92.12 293 PHE A C 1
ATOM 2261 O O . PHE A 1 293 ? 3.289 -30.984 -0.638 1 92.12 293 PHE A O 1
ATOM 2268 N N . ALA A 1 294 ? 5.008 -29.734 -1.326 1 93.81 294 ALA A N 1
ATOM 2269 C CA . ALA A 1 294 ? 4.316 -28.5 -0.976 1 93.81 294 ALA A CA 1
ATOM 2270 C C . ALA A 1 294 ? 3.031 -28.344 -1.786 1 93.81 294 ALA A C 1
ATOM 2272 O O . ALA A 1 294 ? 2.012 -27.891 -1.263 1 93.81 294 ALA A O 1
ATOM 2273 N N . VAL A 1 295 ? 3.08 -28.734 -3.051 1 94.94 295 VAL A N 1
ATOM 2274 C CA . VAL A 1 295 ? 1.947 -28.578 -3.957 1 94.94 295 VAL A CA 1
ATOM 2275 C C . VAL A 1 295 ? 0.764 -29.406 -3.457 1 94.94 295 VAL A C 1
ATOM 2277 O O . VAL A 1 295 ? -0.391 -29 -3.604 1 94.94 295 VAL A O 1
ATOM 2280 N N . ILE A 1 296 ? 1.038 -30.484 -2.812 1 95.75 296 ILE A N 1
ATOM 2281 C CA . ILE A 1 296 ? -0.01 -31.328 -2.25 1 95.75 296 ILE A CA 1
ATOM 2282 C C . ILE A 1 296 ? -0.875 -30.5 -1.294 1 95.75 296 ILE A C 1
ATOM 2284 O O . ILE A 1 296 ? -2.1 -30.641 -1.28 1 95.75 296 ILE A O 1
ATOM 2288 N N . PHE A 1 297 ? -0.284 -29.641 -0.586 1 95.75 297 PHE A N 1
ATOM 2289 C CA . PHE A 1 297 ? -1.003 -28.875 0.418 1 95.75 297 PHE A CA 1
ATOM 2290 C C . PHE A 1 297 ? -1.423 -27.516 -0.141 1 95.75 297 PHE A C 1
ATOM 2292 O O . PHE A 1 297 ? -2.408 -26.938 0.312 1 95.75 297 PHE A O 1
ATOM 2299 N N . ILE A 1 298 ? -0.699 -27.031 -1.118 1 94.38 298 ILE A N 1
ATOM 2300 C CA . ILE A 1 298 ? -1.053 -25.781 -1.784 1 94.38 298 ILE A CA 1
ATOM 2301 C C . ILE A 1 298 ? -2.414 -25.938 -2.459 1 94.38 298 ILE A C 1
ATOM 2303 O O . ILE A 1 298 ? -3.229 -25 -2.434 1 94.38 298 ILE A O 1
ATOM 2307 N N . THR A 1 299 ? -2.619 -27.062 -2.957 1 94.12 299 THR A N 1
ATOM 2308 C CA . THR A 1 299 ? -3.822 -27.312 -3.742 1 94.12 299 THR A CA 1
ATOM 2309 C C . THR A 1 299 ? -5.074 -27.141 -2.887 1 94.12 299 THR A C 1
ATOM 2311 O O . THR A 1 299 ? -5.934 -26.312 -3.197 1 94.12 299 THR A O 1
ATOM 2314 N N . PRO A 1 300 ? -5.223 -27.828 -1.801 1 92.69 300 PRO A N 1
ATOM 2315 C CA . PRO A 1 300 ? -6.418 -27.578 -0.989 1 92.69 300 PRO A CA 1
ATOM 2316 C C . PRO A 1 300 ? -6.473 -26.156 -0.433 1 92.69 300 PRO A C 1
ATOM 2318 O O . PRO A 1 300 ? -7.551 -25.578 -0.328 1 92.69 300 PRO A O 1
ATOM 2321 N N . LEU A 1 301 ? -5.375 -25.562 -0.065 1 92.06 301 LEU A N 1
ATOM 2322 C CA . LEU A 1 301 ? -5.355 -24.203 0.474 1 92.06 301 LEU A CA 1
ATOM 2323 C C . LEU A 1 301 ? -5.93 -23.219 -0.533 1 92.06 301 LEU A C 1
ATOM 2325 O O . LEU A 1 301 ? -6.758 -22.375 -0.179 1 92.06 301 LEU A O 1
ATOM 2329 N N . THR A 1 302 ? -5.488 -23.359 -1.735 1 88.12 302 THR A N 1
ATOM 2330 C CA . THR A 1 302 ? -5.891 -22.391 -2.748 1 88.12 302 THR A CA 1
ATOM 2331 C C . THR A 1 302 ? -7.348 -22.609 -3.152 1 88.12 302 THR A C 1
ATOM 2333 O O . THR A 1 302 ? -8.039 -21.656 -3.535 1 88.12 302 THR A O 1
ATOM 2336 N N . ILE A 1 303 ? -7.793 -23.797 -3.049 1 84.69 303 ILE A N 1
ATOM 2337 C CA . ILE A 1 303 ? -9.211 -24.047 -3.285 1 84.69 303 ILE A CA 1
ATOM 2338 C C . ILE A 1 303 ? -10.047 -23.359 -2.211 1 84.69 303 ILE A C 1
ATOM 2340 O O . ILE A 1 303 ? -11.055 -22.734 -2.52 1 84.69 303 ILE A O 1
ATOM 2344 N N . PHE A 1 304 ? -9.594 -23.453 -1.002 1 81.94 304 PHE A N 1
ATOM 2345 C CA . PHE A 1 304 ? -10.305 -22.812 0.091 1 81.94 304 PHE A CA 1
ATOM 2346 C C . PHE A 1 304 ? -10.25 -21.297 -0.06 1 81.94 304 PHE A C 1
ATOM 2348 O O . PHE A 1 304 ? -11.258 -20.609 0.159 1 81.94 304 PHE A O 1
ATOM 2355 N N . LEU A 1 305 ? -9.172 -20.781 -0.464 1 78.69 305 LEU A N 1
ATOM 2356 C CA . LEU A 1 305 ? -8.992 -19.344 -0.578 1 78.69 305 LEU A CA 1
ATOM 2357 C C . LEU A 1 305 ? -9.82 -18.781 -1.73 1 78.69 305 LEU A C 1
ATOM 2359 O O . LEU A 1 305 ? -10.336 -17.656 -1.648 1 78.69 305 LEU A O 1
ATOM 2363 N N . ALA A 1 306 ? -9.969 -19.562 -2.736 1 72.12 306 ALA A N 1
ATOM 2364 C CA . ALA A 1 306 ? -10.648 -19.062 -3.928 1 72.12 306 ALA A CA 1
ATOM 2365 C C . ALA A 1 306 ? -12.148 -19.344 -3.857 1 72.12 306 ALA A C 1
ATOM 2367 O O . ALA A 1 306 ? -12.961 -18.531 -4.305 1 72.12 306 ALA A O 1
ATOM 2368 N N . ASP A 1 307 ? -12.555 -20.453 -3.217 1 66.31 307 ASP A N 1
ATOM 2369 C CA . ASP A 1 307 ? -13.922 -20.906 -3.455 1 66.31 307 ASP A CA 1
ATOM 2370 C C . ASP A 1 307 ? -14.672 -21.109 -2.141 1 66.31 307 ASP A C 1
ATOM 2372 O O . ASP A 1 307 ? -15.844 -21.469 -2.141 1 66.31 307 ASP A O 1
ATOM 2376 N N . ALA A 1 308 ? -13.953 -20.781 -1.155 1 56.31 308 ALA A N 1
ATOM 2377 C CA . ALA A 1 308 ? -14.594 -21.141 0.11 1 56.31 308 ALA A CA 1
ATOM 2378 C C . ALA A 1 308 ? -15.906 -20.391 0.293 1 56.31 308 ALA A C 1
ATOM 2380 O O . ALA A 1 308 ? -16.859 -20.922 0.876 1 56.31 308 ALA A O 1
ATOM 2381 N N . ALA A 1 309 ? -15.867 -19.234 -0.188 1 56.25 309 ALA A N 1
ATOM 2382 C CA . ALA A 1 309 ? -17.094 -18.469 0.035 1 56.25 309 ALA A CA 1
ATOM 2383 C C . ALA A 1 309 ? -18.266 -19.094 -0.708 1 56.25 309 ALA A C 1
ATOM 2385 O O . ALA A 1 309 ? -19.422 -18.844 -0.368 1 56.25 309 ALA A O 1
ATOM 2386 N N . THR A 1 310 ? -17.953 -19.812 -1.672 1 56.62 310 THR A N 1
ATOM 2387 C CA . THR A 1 310 ? -19.031 -20.422 -2.441 1 56.62 310 THR A CA 1
ATOM 2388 C C . THR A 1 310 ? -19.172 -21.906 -2.082 1 56.62 310 THR A C 1
ATOM 2390 O O . THR A 1 310 ? -19.938 -22.641 -2.717 1 56.62 310 THR A O 1
ATOM 2393 N N . LEU A 1 311 ? -18.328 -22.469 -1.264 1 56.03 311 LEU A N 1
ATOM 2394 C CA . LEU A 1 311 ? -18.281 -23.891 -0.984 1 56.03 311 LEU A CA 1
ATOM 2395 C C . LEU A 1 311 ? -19.641 -24.406 -0.501 1 56.03 311 LEU A C 1
ATOM 2397 O O . LEU A 1 311 ? -19.984 -25.562 -0.736 1 56.03 311 LEU A O 1
ATOM 2401 N N . GLY A 1 312 ? -20.453 -23.609 0.081 1 49.16 312 GLY A N 1
ATOM 2402 C CA . GLY A 1 312 ? -21.734 -24.156 0.511 1 49.16 312 GLY A CA 1
ATOM 2403 C C . GLY A 1 312 ? -22.672 -24.453 -0.643 1 49.16 312 GLY A C 1
ATOM 2404 O O . GLY A 1 312 ? -23.688 -25.125 -0.46 1 49.16 312 GLY A O 1
ATOM 2405 N N . HIS A 1 313 ? -22.422 -23.969 -1.787 1 49.25 313 HIS A N 1
ATOM 2406 C CA . HIS A 1 313 ? -23.531 -24.078 -2.74 1 49.25 313 HIS A CA 1
ATOM 2407 C C . HIS A 1 313 ? -23.188 -25.031 -3.879 1 49.25 313 HIS A C 1
ATOM 2409 O O . HIS A 1 313 ? -24.062 -25.453 -4.633 1 49.25 313 HIS A O 1
ATOM 2415 N N . GLY A 1 314 ? -21.859 -25.328 -4.152 1 52.84 314 GLY A N 1
ATOM 2416 C CA . GLY A 1 314 ? -21.594 -26.172 -5.309 1 52.84 314 GLY A CA 1
ATOM 2417 C C . GLY A 1 314 ? -20.984 -27.5 -4.945 1 52.84 314 GLY A C 1
ATOM 2418 O O . GLY A 1 314 ? -20.641 -27.75 -3.787 1 52.84 314 GLY A O 1
ATOM 2419 N N . ILE A 1 315 ? -21.172 -28.469 -6 1 57.31 315 ILE A N 1
ATOM 2420 C CA . ILE A 1 315 ? -20.703 -29.844 -5.867 1 57.31 315 ILE A CA 1
ATOM 2421 C C . ILE A 1 315 ? -19.188 -29.875 -5.828 1 57.31 315 ILE A C 1
ATOM 2423 O O . ILE A 1 315 ? -18.531 -29.438 -6.77 1 57.31 315 ILE A O 1
ATOM 2427 N N . PRO A 1 316 ? -18.469 -30.344 -4.812 1 70.62 316 PRO A N 1
ATOM 2428 C CA . PRO A 1 316 ? -17.031 -30.484 -4.605 1 70.62 316 PRO A CA 1
ATOM 2429 C C . PRO A 1 316 ? -16.328 -31.109 -5.809 1 70.62 316 PRO A C 1
ATOM 2431 O O . PRO A 1 316 ? -15.219 -30.688 -6.16 1 70.62 316 PRO A O 1
ATOM 2434 N N . VAL A 1 317 ? -17.109 -31.844 -6.691 1 77.69 317 VAL A N 1
ATOM 2435 C CA . VAL A 1 317 ? -16.453 -32.594 -7.762 1 77.69 317 VAL A CA 1
ATOM 2436 C C . VAL A 1 317 ? -16.125 -31.656 -8.922 1 77.69 317 VAL A C 1
ATOM 2438 O O . VAL A 1 317 ? -15.078 -31.781 -9.562 1 77.69 317 VAL A O 1
ATOM 2441 N N . GLU A 1 318 ? -16.969 -30.719 -9.18 1 79.5 318 GLU A N 1
ATOM 2442 C CA . GLU A 1 318 ? -16.766 -29.781 -10.273 1 79.5 318 GLU A CA 1
ATOM 2443 C C . GLU A 1 318 ? -15.547 -28.906 -10.023 1 79.5 318 GLU A C 1
ATOM 2445 O O . GLU A 1 318 ? -14.789 -28.594 -10.945 1 79.5 318 GLU A O 1
ATOM 2450 N N . ILE A 1 319 ? -15.375 -28.547 -8.852 1 80.44 319 ILE A N 1
ATOM 2451 C CA . ILE A 1 319 ? -14.242 -27.703 -8.484 1 80.44 319 ILE A CA 1
ATOM 2452 C C . ILE A 1 319 ? -12.945 -28.484 -8.625 1 80.44 319 ILE A C 1
ATOM 2454 O O . ILE A 1 319 ? -11.945 -27.969 -9.125 1 80.44 319 ILE A O 1
ATOM 2458 N N . ILE A 1 320 ? -13.016 -29.719 -8.266 1 85.12 320 ILE A N 1
ATOM 2459 C CA . ILE A 1 320 ? -11.844 -30.594 -8.312 1 85.12 320 ILE A CA 1
ATOM 2460 C C . ILE A 1 320 ? -11.453 -30.859 -9.766 1 85.12 320 ILE A C 1
ATOM 2462 O O . ILE A 1 320 ? -10.273 -30.75 -10.117 1 85.12 320 ILE A O 1
ATOM 2466 N N . GLU A 1 321 ? -12.438 -31.172 -10.562 1 86.12 321 GLU A N 1
ATOM 2467 C CA . GLU A 1 321 ? -12.172 -31.422 -11.977 1 86.12 321 GLU A CA 1
ATOM 2468 C C . GLU A 1 321 ? -11.641 -30.172 -12.664 1 86.12 321 GLU A C 1
ATOM 2470 O O . GLU A 1 321 ? -10.703 -30.25 -13.469 1 86.12 321 GLU A O 1
ATOM 2475 N N . ALA A 1 322 ? -12.242 -29.125 -12.398 1 87.25 322 ALA A N 1
ATOM 2476 C CA . ALA A 1 322 ? -11.828 -27.859 -13 1 87.25 322 ALA A CA 1
ATOM 2477 C C . ALA A 1 322 ? -10.383 -27.531 -12.625 1 87.25 322 ALA A C 1
ATOM 2479 O O . ALA A 1 322 ? -9.602 -27.078 -13.477 1 87.25 322 ALA A O 1
ATOM 2480 N N . ARG A 1 323 ? -10.055 -27.75 -11.398 1 89.25 323 ARG A N 1
ATOM 2481 C CA . ARG A 1 323 ? -8.703 -27.469 -10.93 1 89.25 323 ARG A CA 1
ATOM 2482 C C . ARG A 1 323 ? -7.68 -28.344 -11.648 1 89.25 323 ARG A C 1
ATOM 2484 O O . ARG A 1 323 ? -6.586 -27.891 -11.977 1 89.25 323 ARG A O 1
ATOM 2491 N N . LEU A 1 324 ? -8.023 -29.562 -11.805 1 92.56 324 LEU A N 1
ATOM 2492 C CA . LEU A 1 324 ? -7.113 -30.484 -12.484 1 92.56 324 LEU A CA 1
ATOM 2493 C C . LEU A 1 324 ? -6.902 -30.062 -13.93 1 92.56 324 LEU A C 1
ATOM 2495 O O . LEU A 1 324 ? -5.766 -30.016 -14.406 1 92.56 324 LEU A O 1
ATOM 2499 N N . ILE A 1 325 ? -7.945 -29.766 -14.617 1 94.38 325 ILE A N 1
ATOM 2500 C CA . ILE A 1 325 ? -7.875 -29.359 -16.016 1 94.38 325 ILE A CA 1
ATOM 2501 C C . ILE A 1 325 ? -7.09 -28.062 -16.141 1 94.38 325 ILE A C 1
ATOM 2503 O O . ILE A 1 325 ? -6.23 -27.922 -17.016 1 94.38 325 ILE A O 1
ATOM 2507 N N . ASP A 1 326 ? -7.414 -27.125 -15.289 1 94.75 326 ASP A N 1
ATOM 2508 C CA . ASP A 1 326 ? -6.711 -25.859 -15.297 1 94.75 326 ASP A CA 1
ATOM 2509 C C . ASP A 1 326 ? -5.211 -26.047 -15.094 1 94.75 326 ASP A C 1
ATOM 2511 O O . ASP A 1 326 ? -4.398 -25.422 -15.781 1 94.75 326 ASP A O 1
ATOM 2515 N N . THR A 1 327 ? -4.918 -26.859 -14.109 1 95.81 327 THR A N 1
ATOM 2516 C CA . THR A 1 327 ? -3.516 -27.078 -13.773 1 95.81 327 THR A CA 1
ATOM 2517 C C . THR A 1 327 ? -2.777 -27.734 -14.945 1 95.81 327 THR A C 1
ATOM 2519 O O . THR A 1 327 ? -1.686 -27.297 -15.312 1 95.81 327 THR A O 1
ATOM 2522 N N . VAL A 1 328 ? -3.373 -28.734 -15.539 1 96.56 328 VAL A N 1
ATOM 2523 C CA . VAL A 1 328 ? -2.736 -29.453 -16.641 1 96.56 328 VAL A CA 1
ATOM 2524 C C . VAL A 1 328 ? -2.543 -28.516 -17.828 1 96.56 328 VAL A C 1
ATOM 2526 O O . VAL A 1 328 ? -1.463 -28.469 -18.422 1 96.56 328 VAL A O 1
ATOM 2529 N N . LEU A 1 329 ? -3.568 -27.781 -18.141 1 97.25 329 LEU A N 1
ATOM 2530 C CA . LEU A 1 329 ? -3.477 -26.844 -19.25 1 97.25 329 LEU A CA 1
ATOM 2531 C C . LEU A 1 329 ? -2.391 -25.812 -19 1 97.25 329 LEU A C 1
ATOM 2533 O O . LEU A 1 329 ? -1.564 -25.531 -19.875 1 97.25 329 LEU A O 1
ATOM 2537 N N . GLY A 1 330 ? -2.412 -25.203 -17.844 1 97.94 330 GLY A N 1
ATOM 2538 C CA . GLY A 1 330 ? -1.396 -24.219 -17.484 1 97.94 330 GLY A CA 1
ATOM 2539 C C . GLY A 1 330 ? 0.014 -24.781 -17.547 1 97.94 330 GLY A C 1
ATOM 2540 O O . GLY A 1 330 ? 0.921 -24.141 -18.078 1 97.94 330 GLY A O 1
ATOM 2541 N N . CYS A 1 331 ? 0.19 -25.969 -17.047 1 97.5 331 CYS A N 1
ATOM 2542 C CA . CYS A 1 331 ? 1.5 -26.609 -17.016 1 97.5 331 CYS A CA 1
ATOM 2543 C C . CYS A 1 331 ? 2.008 -26.875 -18.422 1 97.5 331 CYS A C 1
ATOM 2545 O O . CYS A 1 331 ? 3.18 -26.641 -18.719 1 97.5 331 CYS A O 1
ATOM 2547 N N . LEU A 1 332 ? 1.116 -27.328 -19.234 1 97.5 332 LEU A N 1
ATOM 2548 C CA . LEU A 1 332 ? 1.512 -27.641 -20.609 1 97.5 332 LEU A CA 1
ATOM 2549 C C . LEU A 1 332 ? 1.943 -26.375 -21.344 1 97.5 332 LEU A C 1
ATOM 2551 O O . LEU A 1 332 ? 2.973 -26.359 -22.031 1 97.5 332 LEU A O 1
ATOM 2555 N N . VAL A 1 333 ? 1.176 -25.328 -21.219 1 97.88 333 VAL A N 1
ATOM 2556 C CA . VAL A 1 333 ? 1.528 -24.078 -21.875 1 97.88 333 VAL A CA 1
ATOM 2557 C C . VAL A 1 333 ? 2.818 -23.531 -21.266 1 97.88 333 VAL A C 1
ATOM 2559 O O . VAL A 1 333 ? 3.678 -23.016 -21.984 1 97.88 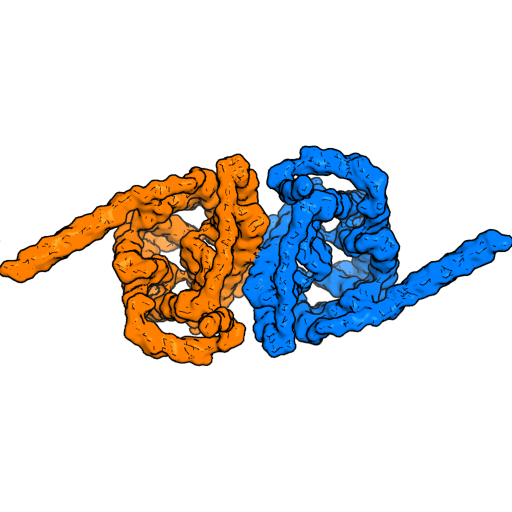333 VAL A O 1
ATOM 2562 N N . GLY A 1 334 ? 2.879 -23.609 -19.953 1 97.62 334 GLY A N 1
ATOM 2563 C CA . GLY A 1 334 ? 4.109 -23.188 -19.312 1 97.62 334 GLY A CA 1
ATOM 2564 C C . GLY A 1 334 ? 5.328 -23.953 -19.781 1 97.62 334 GLY A C 1
ATOM 2565 O O . GLY A 1 334 ? 6.398 -23.375 -19.969 1 97.62 334 GLY A O 1
ATOM 2566 N N . PHE A 1 335 ? 5.18 -25.219 -19.969 1 96.81 335 PHE A N 1
ATOM 2567 C CA . PHE A 1 335 ? 6.266 -26.078 -20.422 1 96.81 335 PHE A CA 1
ATOM 2568 C C . PHE A 1 335 ? 6.691 -25.719 -21.844 1 96.81 335 PHE A C 1
ATOM 2570 O O . PHE A 1 335 ? 7.879 -25.516 -22.094 1 96.81 335 PHE A O 1
ATOM 2577 N N . PHE A 1 336 ? 5.727 -25.594 -22.719 1 96.88 336 PHE A N 1
ATOM 2578 C CA . PHE A 1 336 ? 6.035 -25.219 -24.094 1 96.88 336 PHE A CA 1
ATOM 2579 C C . PHE A 1 336 ? 6.605 -23.812 -24.156 1 96.88 336 PHE A C 1
ATOM 2581 O O . PHE A 1 336 ? 7.527 -23.547 -24.938 1 96.88 336 PHE A O 1
ATOM 2588 N N . GLY A 1 337 ? 6.008 -22.906 -23.422 1 96.31 337 GLY A N 1
ATOM 2589 C CA . GLY A 1 337 ? 6.57 -21.562 -23.312 1 96.31 337 GLY A CA 1
ATOM 2590 C C . GLY A 1 337 ? 7.992 -21.547 -22.797 1 96.31 337 GLY A C 1
ATOM 2591 O O . GLY A 1 337 ? 8.82 -20.766 -23.25 1 96.31 337 GLY A O 1
ATOM 2592 N N . GLY A 1 338 ? 8.234 -22.438 -21.828 1 95.75 338 GLY A N 1
ATOM 2593 C CA . GLY A 1 338 ? 9.57 -22.562 -21.281 1 95.75 338 GLY A CA 1
ATOM 2594 C C . GLY A 1 338 ? 10.586 -23.047 -22.297 1 95.75 338 GLY A C 1
ATOM 2595 O O . GLY A 1 338 ? 11.727 -22.578 -22.312 1 95.75 338 GLY A O 1
ATOM 2596 N N . ILE A 1 339 ? 10.219 -24 -23.156 1 95.19 339 ILE A N 1
ATOM 2597 C CA . ILE A 1 339 ? 11.086 -24.469 -24.219 1 95.19 339 ILE A CA 1
ATOM 2598 C C . ILE A 1 339 ? 11.438 -23.312 -25.156 1 95.19 339 ILE A C 1
ATOM 2600 O O . ILE A 1 339 ? 12.602 -23.156 -25.547 1 95.19 339 ILE A O 1
ATOM 2604 N N . LEU A 1 340 ? 10.453 -22.5 -25.422 1 94.31 340 LEU A N 1
ATOM 2605 C CA . LEU A 1 340 ? 10.688 -21.344 -26.297 1 94.31 340 LEU A CA 1
ATOM 2606 C C . LEU A 1 340 ? 11.547 -20.297 -25.594 1 94.31 340 LEU A C 1
ATOM 2608 O O . LEU A 1 340 ? 12.398 -19.672 -26.219 1 94.31 340 LEU A O 1
ATOM 2612 N N . LEU A 1 341 ? 11.281 -20.141 -24.328 1 93.56 341 LEU A N 1
ATOM 2613 C CA . LEU A 1 341 ? 12 -19.172 -23.516 1 93.56 341 LEU A CA 1
ATOM 2614 C C . LEU A 1 341 ? 13.492 -19.469 -23.5 1 93.56 341 LEU A C 1
ATOM 2616 O O . LEU A 1 341 ? 14.32 -18.562 -23.484 1 93.56 341 LEU A O 1
ATOM 2620 N N . HIS A 1 342 ? 13.852 -20.781 -23.578 1 93.19 342 HIS A N 1
ATOM 2621 C CA . HIS A 1 342 ? 15.25 -21.172 -23.453 1 93.19 342 HIS A CA 1
ATOM 2622 C C . HIS A 1 342 ? 15.836 -21.562 -24.812 1 93.19 342 HIS A C 1
ATOM 2624 O O . HIS A 1 342 ? 16.953 -22.078 -24.891 1 93.19 342 HIS A O 1
ATOM 2630 N N . ASN A 1 343 ? 15.102 -21.344 -25.859 1 93.56 343 ASN A N 1
ATOM 2631 C CA . ASN A 1 343 ? 15.57 -21.625 -27.219 1 93.56 343 ASN A CA 1
ATOM 2632 C C . ASN A 1 343 ? 16.266 -20.406 -27.828 1 93.56 343 ASN A C 1
ATOM 2634 O O . ASN A 1 343 ? 15.625 -19.359 -28.031 1 93.56 343 ASN A O 1
ATOM 2638 N N . ALA A 1 344 ? 17.438 -20.562 -28.172 1 92.19 344 ALA A N 1
ATOM 2639 C CA . ALA A 1 344 ? 18.25 -19.453 -28.688 1 92.19 344 ALA A CA 1
ATOM 2640 C C . ALA A 1 344 ? 17.703 -18.953 -30.031 1 92.19 344 ALA A C 1
ATOM 2642 O O . ALA A 1 344 ? 17.75 -17.766 -30.312 1 92.19 344 ALA A O 1
ATOM 2643 N N . GLY A 1 345 ? 17.312 -19.875 -30.828 1 93 345 GLY A N 1
ATOM 2644 C CA . GLY A 1 345 ? 16.781 -19.484 -32.125 1 93 345 GLY A CA 1
ATOM 2645 C C . GLY A 1 345 ? 15.523 -18.641 -32.031 1 93 345 GLY A C 1
ATOM 2646 O O . GLY A 1 345 ? 15.398 -17.625 -32.719 1 93 345 GLY A O 1
ATOM 2647 N N . PHE A 1 346 ? 14.664 -19.016 -31.188 1 93.38 346 PHE A N 1
ATOM 2648 C CA . PHE A 1 346 ? 13.422 -18.266 -31 1 93.38 346 PHE A CA 1
ATOM 2649 C C . PHE A 1 346 ? 13.703 -16.891 -30.406 1 93.38 346 PHE A C 1
ATOM 2651 O O . PHE A 1 346 ? 13.109 -15.898 -30.812 1 93.38 346 PHE A O 1
ATOM 2658 N N . ARG A 1 347 ? 14.555 -16.859 -29.5 1 92.19 347 ARG A N 1
ATOM 2659 C CA . ARG A 1 347 ? 14.938 -15.594 -28.875 1 92.19 347 ARG A CA 1
ATOM 2660 C C . ARG A 1 347 ? 15.5 -14.617 -29.891 1 92.19 347 ARG A C 1
ATOM 2662 O O . ARG A 1 347 ? 15.188 -13.422 -29.859 1 92.19 347 ARG A O 1
ATOM 2669 N N . ARG A 1 348 ? 16.297 -15.117 -30.719 1 92.25 348 ARG A N 1
ATOM 2670 C CA . ARG A 1 348 ? 16.906 -14.281 -31.75 1 92.25 348 ARG A CA 1
ATOM 2671 C C . ARG A 1 348 ? 15.836 -13.727 -32.688 1 92.25 348 ARG A C 1
ATOM 2673 O O . ARG A 1 348 ? 15.969 -12.609 -33.188 1 92.25 348 ARG A O 1
ATOM 2680 N N . LEU A 1 349 ? 14.898 -14.516 -32.875 1 92.19 349 LEU A N 1
ATOM 2681 C CA . LEU A 1 349 ? 13.828 -14.133 -33.812 1 92.19 349 LEU A CA 1
ATOM 2682 C C . LEU A 1 349 ? 12.969 -13.023 -33.219 1 92.19 349 LEU A C 1
ATOM 2684 O O . LEU A 1 349 ? 12.562 -12.102 -33.906 1 92.19 349 LEU A O 1
ATOM 2688 N N . VAL A 1 350 ? 12.688 -13.031 -31.922 1 92.69 350 VAL A N 1
ATOM 2689 C CA . VAL A 1 350 ? 11.688 -12.148 -31.328 1 92.69 350 VAL A CA 1
ATOM 2690 C C . VAL A 1 350 ? 12.375 -10.938 -30.703 1 92.69 350 VAL A C 1
ATOM 2692 O O . VAL A 1 350 ? 11.742 -9.898 -30.469 1 92.69 350 VAL A O 1
ATOM 2695 N N . ARG A 1 351 ? 13.656 -11.07 -30.406 1 90.88 351 ARG A N 1
ATOM 2696 C CA . ARG A 1 351 ? 14.43 -10.039 -29.719 1 90.88 351 ARG A CA 1
ATOM 2697 C C . ARG A 1 351 ? 14.305 -8.695 -30.422 1 90.88 351 ARG A C 1
ATOM 2699 O O . ARG A 1 351 ? 13.992 -7.68 -29.797 1 90.88 351 ARG A O 1
ATOM 2706 N N . PRO A 1 352 ? 14.461 -8.672 -31.797 1 89.44 352 PRO A N 1
ATOM 2707 C CA . PRO A 1 352 ? 14.383 -7.375 -32.469 1 89.44 352 PRO A CA 1
ATOM 2708 C C . PRO A 1 352 ? 12.992 -6.754 -32.406 1 89.44 352 PRO A C 1
ATOM 2710 O O . PRO A 1 352 ? 12.859 -5.527 -32.312 1 89.44 352 PRO A O 1
ATOM 2713 N N . MET A 1 353 ? 12.055 -7.551 -32.406 1 89.81 353 MET A N 1
ATOM 2714 C CA . MET A 1 353 ? 10.688 -7.051 -32.344 1 89.81 353 MET A CA 1
ATOM 2715 C C . MET A 1 353 ? 10.398 -6.414 -30.984 1 89.81 353 MET A C 1
ATOM 2717 O O . MET A 1 353 ? 9.781 -5.348 -30.922 1 89.81 353 MET A O 1
ATOM 2721 N N . ILE A 1 354 ? 10.867 -7.012 -30 1 89.19 354 ILE A N 1
ATOM 2722 C CA . ILE A 1 354 ? 10.625 -6.527 -28.641 1 89.19 354 ILE A CA 1
ATOM 2723 C C . ILE A 1 354 ? 11.484 -5.293 -28.375 1 89.19 354 ILE A C 1
ATOM 2725 O O . ILE A 1 354 ? 11.039 -4.352 -27.719 1 89.19 354 ILE A O 1
ATOM 2729 N N . ARG A 1 355 ? 12.641 -5.293 -28.906 1 85.19 355 ARG A N 1
ATOM 2730 C CA . ARG A 1 355 ? 13.523 -4.145 -28.734 1 85.19 355 ARG A CA 1
ATOM 2731 C C . ARG A 1 355 ? 12.945 -2.908 -29.422 1 85.19 355 ARG A C 1
ATOM 2733 O O . ARG A 1 355 ? 13.117 -1.789 -28.922 1 85.19 355 ARG A O 1
ATOM 2740 N N . ARG A 1 356 ? 12.281 -3.07 -30.469 1 83.31 356 ARG A N 1
ATOM 2741 C CA . ARG A 1 356 ? 11.68 -1.957 -31.188 1 83.31 356 ARG A CA 1
ATOM 2742 C C . ARG A 1 356 ? 10.508 -1.367 -30.406 1 83.31 356 ARG A C 1
ATOM 2744 O O . ARG A 1 356 ? 10.242 -0.167 -30.5 1 83.31 356 ARG A O 1
ATOM 2751 N N . LEU A 1 357 ? 9.914 -2.201 -29.656 1 79.38 357 LEU A N 1
ATOM 2752 C CA . LEU A 1 357 ? 8.734 -1.77 -28.906 1 79.38 357 LEU A CA 1
ATOM 2753 C C . LEU A 1 357 ? 9.133 -1.179 -27.562 1 79.38 357 LEU A C 1
ATOM 2755 O O . LEU A 1 357 ? 8.32 -0.533 -26.891 1 79.38 357 LEU A O 1
ATOM 2759 N N . THR A 1 358 ? 10.328 -1.411 -27.156 1 74.81 358 THR A N 1
ATOM 2760 C CA . THR A 1 358 ? 10.781 -0.909 -25.875 1 74.81 358 THR A CA 1
ATOM 2761 C C . THR A 1 358 ? 11.469 0.445 -26.031 1 74.81 358 THR A C 1
ATOM 2763 O O . THR A 1 358 ? 12.453 0.567 -26.75 1 74.81 358 THR A O 1
ATOM 2766 N N . PRO A 1 359 ? 10.828 1.449 -25.422 1 63.09 359 PRO A N 1
ATOM 2767 C CA . PRO A 1 359 ? 11.531 2.732 -25.547 1 63.09 359 PRO A CA 1
ATOM 2768 C C . PRO A 1 359 ? 12.93 2.699 -24.953 1 63.09 359 PRO A C 1
ATOM 2770 O O . PRO A 1 359 ? 13.133 2.152 -23.859 1 63.09 359 PRO A O 1
ATOM 2773 N N . LEU A 1 360 ? 13.961 2.984 -25.734 1 53.72 360 LEU A N 1
ATOM 2774 C CA . LEU A 1 360 ? 15.383 2.965 -25.438 1 53.72 360 LEU A CA 1
ATOM 2775 C C . LEU A 1 360 ? 15.648 3.594 -24.062 1 53.72 360 LEU A C 1
ATOM 2777 O O . LEU A 1 360 ? 16.578 3.186 -23.359 1 53.72 360 LEU A O 1
ATOM 2781 N N . ARG A 1 361 ? 14.883 4.559 -23.844 1 57.22 361 ARG A N 1
ATOM 2782 C CA . ARG A 1 361 ? 15.211 5.336 -22.656 1 57.22 361 ARG A CA 1
ATOM 2783 C C . ARG A 1 361 ? 14.906 4.555 -21.391 1 57.22 361 ARG A C 1
ATOM 2785 O O . ARG A 1 361 ? 15.383 4.906 -20.297 1 57.22 361 ARG A O 1
ATOM 2792 N N . LEU A 1 362 ? 14.086 3.631 -21.578 1 57.97 362 LEU A N 1
ATOM 2793 C CA . LEU A 1 362 ? 13.703 2.836 -20.422 1 57.97 362 LEU A CA 1
ATOM 2794 C C . LEU A 1 362 ? 14.664 1.667 -20.219 1 57.97 362 LEU A C 1
ATOM 2796 O O . LEU A 1 362 ? 14.594 0.96 -19.219 1 57.97 362 LEU A O 1
ATOM 2800 N N . VAL A 1 363 ? 15.453 1.562 -21.328 1 53.97 363 VAL A N 1
ATOM 2801 C CA . VAL A 1 363 ? 16.406 0.459 -21.281 1 53.97 363 VAL A CA 1
ATOM 2802 C C . VAL A 1 363 ? 17.703 0.925 -20.625 1 53.97 363 VAL A C 1
ATOM 2804 O O . VAL A 1 363 ? 18.25 1.968 -20.984 1 53.97 363 VAL A O 1
ATOM 2807 N N . PRO A 1 364 ? 18.016 0.547 -19.469 1 51.78 364 PRO A N 1
ATOM 2808 C CA . PRO A 1 364 ? 19.297 0.931 -18.844 1 51.78 364 PRO A CA 1
ATOM 2809 C C . PRO A 1 364 ? 20.484 0.769 -19.797 1 51.78 364 PRO A C 1
ATOM 2811 O O . PRO A 1 364 ? 20.562 -0.21 -20.531 1 51.78 364 PRO A O 1
ATOM 2814 N N . ASP A 1 365 ? 21 1.897 -20.25 1 47.31 365 ASP A N 1
ATOM 2815 C CA . ASP A 1 365 ? 22.156 1.909 -21.156 1 47.31 365 ASP A CA 1
ATOM 2816 C C . ASP A 1 365 ? 23.219 0.929 -20.688 1 47.31 365 ASP A C 1
ATOM 2818 O O . ASP A 1 365 ? 23.406 0.73 -19.484 1 47.31 365 ASP A O 1
ATOM 2822 N N . ARG A 1 366 ? 23.859 0.12 -21.625 1 43.66 366 ARG A N 1
ATOM 2823 C CA . ARG A 1 366 ? 25.125 -0.589 -21.422 1 43.66 366 ARG A CA 1
ATOM 2824 C C . ARG A 1 366 ? 26.141 0.294 -20.719 1 43.66 366 ARG A C 1
ATOM 2826 O O . ARG A 1 366 ? 26.234 1.492 -20.984 1 43.66 366 ARG A O 1
ATOM 2833 N N . ALA A 1 367 ? 26.625 -0.041 -19.562 1 42.97 367 ALA A N 1
ATOM 2834 C CA . ALA A 1 367 ? 27.906 0.517 -19.109 1 42.97 367 ALA A CA 1
ATOM 2835 C C . ALA A 1 367 ? 28.859 0.736 -20.281 1 42.97 367 ALA A C 1
ATOM 2837 O O . ALA A 1 367 ? 28.875 -0.06 -21.234 1 42.97 367 ALA A O 1
ATOM 2838 N N . PRO A 1 368 ? 29.266 1.938 -20.453 1 40.44 368 PRO A N 1
ATOM 2839 C CA . PRO A 1 368 ? 30.266 2.008 -21.516 1 40.44 368 PRO A CA 1
ATOM 2840 C C . PRO A 1 368 ? 31.203 0.799 -21.531 1 40.44 368 PRO A C 1
ATOM 2842 O O . PRO A 1 368 ? 31.688 0.376 -20.469 1 40.44 368 PRO A O 1
ATOM 2845 N N . ARG A 1 369 ? 31.188 -0.136 -22.438 1 35.44 369 ARG A N 1
ATOM 2846 C CA . ARG A 1 369 ? 32.312 -1.04 -22.625 1 35.44 369 ARG A CA 1
ATOM 2847 C C . ARG A 1 369 ? 33.625 -0.309 -22.453 1 35.44 369 ARG A C 1
ATOM 2849 O O . ARG A 1 369 ? 33.875 0.738 -23.062 1 35.44 369 ARG A O 1
ATOM 2856 N N . GLN A 1 370 ? 34.219 -0.36 -21.203 1 28.33 370 GLN A N 1
ATOM 2857 C CA . GLN A 1 370 ? 35.594 0.062 -21.25 1 28.33 370 GLN A CA 1
ATOM 2858 C C . GLN A 1 370 ? 36.25 -0.307 -22.578 1 28.33 370 GLN A C 1
ATOM 2860 O O . GLN A 1 370 ? 36.156 -1.448 -23.031 1 28.33 370 GLN A O 1
ATOM 2865 N N . PRO A 1 371 ? 36.75 0.779 -23.172 1 32.62 371 PRO A N 1
ATOM 2866 C CA . PRO A 1 371 ? 37.625 0.337 -24.234 1 32.62 371 PRO A CA 1
ATOM 2867 C C . PRO A 1 371 ? 38.719 -0.603 -23.734 1 32.62 371 PRO A C 1
ATOM 2869 O O . PRO A 1 371 ? 39.125 -0.518 -22.562 1 32.62 371 PRO A O 1
ATOM 2872 N N . MET B 1 1 ? 14.43 57.594 26.609 1 41.97 1 MET B N 1
ATOM 2873 C CA . MET B 1 1 ? 15.219 57.188 25.453 1 41.97 1 MET B CA 1
ATOM 2874 C C . MET B 1 1 ? 15.078 55.656 25.234 1 41.97 1 MET B C 1
ATOM 2876 O O . MET B 1 1 ? 15.5 55.156 24.203 1 41.97 1 MET B O 1
ATOM 2880 N N . ARG B 1 2 ? 14.891 54.938 26.297 1 55.69 2 ARG B N 1
ATOM 2881 C CA . ARG B 1 2 ? 14.812 53.469 26.281 1 55.69 2 ARG B CA 1
ATOM 2882 C C . ARG B 1 2 ? 13.523 53 25.609 1 55.69 2 ARG B C 1
ATOM 2884 O O . ARG B 1 2 ? 13.492 51.938 25 1 55.69 2 ARG B O 1
ATOM 2891 N N . HIS B 1 3 ? 12.516 53.781 25.766 1 54.56 3 HIS B N 1
ATOM 2892 C CA . HIS B 1 3 ? 11.219 53.344 25.25 1 54.56 3 HIS B CA 1
ATOM 2893 C C . HIS B 1 3 ? 11.164 53.469 23.734 1 54.56 3 HIS B C 1
ATOM 2895 O O . HIS B 1 3 ? 10.406 52.75 23.078 1 54.56 3 HIS B O 1
ATOM 2901 N N . HIS B 1 4 ? 11.867 54.406 23.172 1 54.62 4 HIS B N 1
ATOM 2902 C CA . HIS B 1 4 ? 11.844 54.625 21.734 1 54.62 4 HIS B CA 1
ATOM 2903 C C . HIS B 1 4 ? 12.547 53.5 20.984 1 54.62 4 HIS B C 1
ATOM 2905 O O . HIS B 1 4 ? 12.203 53.188 19.844 1 54.62 4 HIS B O 1
ATOM 2911 N N . TRP B 1 5 ? 13.516 53 21.641 1 55.88 5 TRP B N 1
ATOM 2912 C CA . TRP B 1 5 ? 14.32 51.938 21.062 1 55.88 5 TRP B CA 1
ATOM 2913 C C . TRP B 1 5 ? 13.5 50.656 20.906 1 55.88 5 TRP B C 1
ATOM 2915 O O . TRP B 1 5 ? 13.578 49.969 19.875 1 55.88 5 TRP B O 1
ATOM 2925 N N . THR B 1 6 ? 12.617 50.469 21.891 1 61.03 6 THR B N 1
ATOM 2926 C CA . THR B 1 6 ? 11.812 49.25 21.875 1 61.03 6 THR B CA 1
ATOM 2927 C C . THR B 1 6 ? 10.773 49.281 20.75 1 61.03 6 THR B C 1
ATOM 2929 O O . THR B 1 6 ? 10.539 48.281 20.078 1 61.03 6 THR B O 1
ATOM 2932 N N . TRP B 1 7 ? 10.312 50.531 20.547 1 60.47 7 TRP B N 1
ATOM 2933 C CA . TRP B 1 7 ? 9.289 50.656 19.516 1 60.47 7 TRP B CA 1
ATOM 2934 C C . TRP B 1 7 ? 9.898 50.5 18.125 1 60.47 7 TRP B C 1
ATOM 2936 O O . TRP B 1 7 ? 9.297 49.875 17.234 1 60.47 7 TRP B O 1
ATOM 2946 N N . HIS B 1 8 ? 11 51.125 17.953 1 63.94 8 HIS B N 1
ATOM 2947 C CA . HIS B 1 8 ? 11.664 51 16.672 1 63.94 8 HIS B CA 1
ATOM 2948 C C . HIS B 1 8 ? 12.07 49.562 16.391 1 63.94 8 HIS B C 1
ATOM 2950 O O . HIS B 1 8 ? 11.984 49.094 15.25 1 63.94 8 HIS B O 1
ATOM 2956 N N . ARG B 1 9 ? 12.469 48.875 17.375 1 64.5 9 ARG B N 1
ATOM 2957 C CA . ARG B 1 9 ? 12.812 47.469 17.234 1 64.5 9 ARG B CA 1
ATOM 2958 C C . ARG B 1 9 ? 11.57 46.625 16.938 1 64.5 9 ARG B C 1
ATOM 2960 O O . ARG B 1 9 ? 11.617 45.719 16.109 1 64.5 9 ARG B O 1
ATOM 2967 N N . VAL B 1 10 ? 10.578 46.969 17.641 1 64 10 VAL B N 1
ATOM 2968 C CA . VAL B 1 10 ? 9.32 46.281 17.391 1 64 10 VAL B CA 1
ATOM 2969 C C . VAL B 1 10 ? 8.844 46.562 15.969 1 64 10 VAL B C 1
ATOM 2971 O O . VAL B 1 10 ? 8.367 45.656 15.273 1 64 10 VAL B O 1
ATOM 2974 N N . LYS B 1 11 ? 8.875 47.812 15.57 1 65.88 11 LYS B N 1
ATOM 2975 C CA . LYS B 1 11 ? 8.469 48.188 14.211 1 65.88 11 LYS B CA 1
ATOM 2976 C C . LYS B 1 11 ? 9.367 47.5 13.18 1 65.88 11 LYS B C 1
ATOM 2978 O O . LYS B 1 11 ? 8.891 47.031 12.141 1 65.88 11 LYS B O 1
ATOM 2983 N N . ALA B 1 12 ? 10.625 47.562 13.445 1 64.94 12 ALA B N 1
ATOM 2984 C CA . ALA B 1 12 ? 11.555 46.906 12.531 1 64.94 12 ALA B CA 1
ATOM 2985 C C . ALA B 1 12 ? 11.289 45.406 12.453 1 64.94 12 ALA B C 1
ATOM 2987 O O . ALA B 1 12 ? 11.312 44.812 11.367 1 64.94 12 ALA B O 1
ATOM 2988 N N . LEU B 1 13 ? 11.055 44.844 13.586 1 64.38 13 LEU B N 1
ATOM 2989 C CA . LEU B 1 13 ? 10.703 43.406 13.633 1 64.38 13 LEU B CA 1
ATOM 2990 C C . LEU B 1 13 ? 9.398 43.156 12.898 1 64.38 13 LEU B C 1
ATOM 2992 O O . LEU B 1 13 ? 9.266 42.156 12.188 1 64.38 13 LEU B O 1
ATOM 2996 N N . ALA B 1 14 ? 8.492 44.062 13.094 1 65 14 ALA B N 1
ATOM 2997 C CA . ALA B 1 14 ? 7.211 43.969 12.406 1 65 14 ALA B CA 1
ATOM 2998 C C . ALA B 1 14 ? 7.387 44.094 10.891 1 65 14 ALA B C 1
ATOM 3000 O O . ALA B 1 14 ? 6.75 43.344 10.12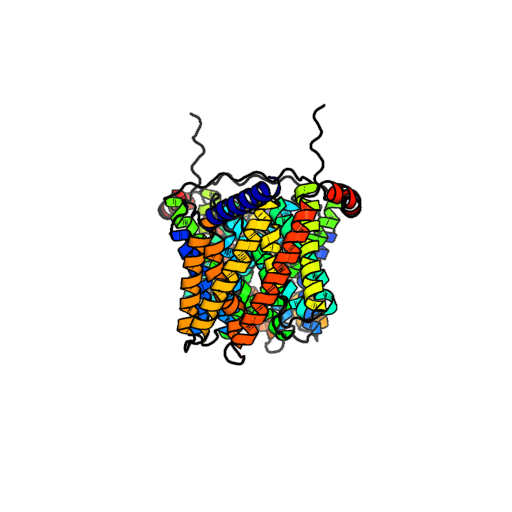5 1 65 14 ALA B O 1
ATOM 3001 N N . HIS B 1 15 ? 8.211 45.031 10.477 1 66.88 15 HIS B N 1
ATOM 3002 C CA . HIS B 1 15 ? 8.453 45.219 9.055 1 66.88 15 HIS B CA 1
ATOM 3003 C C . HIS B 1 15 ? 9.156 44 8.453 1 66.88 15 HIS B C 1
ATOM 3005 O O . HIS B 1 15 ? 8.828 43.594 7.344 1 66.88 15 HIS B O 1
ATOM 3011 N N . GLU B 1 16 ? 10.133 43.562 9.141 1 66.31 16 GLU B N 1
ATOM 3012 C CA . GLU B 1 16 ? 10.836 42.375 8.672 1 66.31 16 GLU B CA 1
ATOM 3013 C C . GLU B 1 16 ? 9.891 41.188 8.594 1 66.31 16 GLU B C 1
ATOM 3015 O O . GLU B 1 16 ? 9.953 40.375 7.648 1 66.31 16 GLU B O 1
ATOM 3020 N N . GLU B 1 17 ? 9.109 41.156 9.578 1 66 17 GLU B N 1
ATOM 3021 C CA . GLU B 1 17 ? 8.117 40.094 9.594 1 66 17 GLU B CA 1
ATOM 3022 C C . GLU B 1 17 ? 7.141 40.219 8.422 1 66 17 GLU B C 1
ATOM 3024 O O . GLU B 1 17 ? 6.766 39.25 7.801 1 66 17 GLU B O 1
ATOM 3029 N N . TRP B 1 18 ? 6.789 41.438 8.211 1 64.69 18 TRP B N 1
ATOM 3030 C CA . TRP B 1 18 ? 5.891 41.719 7.098 1 64.69 18 TRP B CA 1
ATOM 3031 C C . TRP B 1 18 ? 6.543 41.344 5.77 1 64.69 18 TRP B C 1
ATOM 3033 O O . TRP B 1 18 ? 5.898 40.75 4.898 1 64.69 18 TRP B O 1
ATOM 3043 N N . ARG B 1 19 ? 7.73 41.688 5.613 1 64.88 19 ARG B N 1
ATOM 3044 C CA . ARG B 1 19 ? 8.445 41.375 4.383 1 64.88 19 ARG B CA 1
ATOM 3045 C C . ARG B 1 19 ? 8.547 39.875 4.176 1 64.88 19 ARG B C 1
ATOM 3047 O O . ARG B 1 19 ? 8.383 39.375 3.057 1 64.88 19 ARG B O 1
ATOM 3054 N N . ALA B 1 20 ? 8.781 39.281 5.219 1 64.06 20 ALA B N 1
ATOM 3055 C CA . ALA B 1 20 ? 8.891 37.844 5.141 1 64.06 20 ALA B CA 1
ATOM 3056 C C . ALA B 1 20 ? 7.547 37.219 4.773 1 64.06 20 ALA B C 1
ATOM 3058 O O . ALA B 1 20 ? 7.5 36.219 4.039 1 64.06 20 ALA B O 1
ATOM 3059 N N . LEU B 1 21 ? 6.586 37.875 5.215 1 66.12 21 LEU B N 1
ATOM 3060 C CA . LEU B 1 21 ? 5.23 37.406 4.969 1 66.12 21 LEU B CA 1
ATOM 3061 C C . LEU B 1 21 ? 4.828 37.625 3.518 1 66.12 21 LEU B C 1
ATOM 3063 O O . LEU B 1 21 ? 4.023 36.875 2.965 1 66.12 21 LEU B O 1
ATOM 3067 N N . VAL B 1 22 ? 5.52 38.562 2.908 1 69.5 22 VAL B N 1
ATOM 3068 C CA . VAL B 1 22 ? 5.039 38.969 1.587 1 69.5 22 VAL B CA 1
ATOM 3069 C C . VAL B 1 22 ? 6.012 38.469 0.519 1 69.5 22 VAL B C 1
ATOM 3071 O O . VAL B 1 22 ? 5.676 38.438 -0.667 1 69.5 22 VAL B O 1
ATOM 3074 N N . THR B 1 23 ? 7.156 38.031 0.818 1 68.12 23 THR B N 1
ATOM 3075 C CA . THR B 1 23 ? 8.148 37.625 -0.181 1 68.12 23 THR B CA 1
ATOM 3076 C C . THR B 1 23 ? 7.781 36.312 -0.823 1 68.12 23 THR B C 1
ATOM 3078 O O . THR B 1 23 ? 7.52 35.312 -0.123 1 68.12 23 THR B O 1
ATOM 3081 N N . ILE B 1 24 ? 7.609 36.344 -2.193 1 72.94 24 ILE B N 1
ATOM 3082 C CA . ILE B 1 24 ? 7.273 35.156 -2.992 1 72.94 24 ILE B CA 1
ATOM 3083 C C . ILE B 1 24 ? 8.547 34.562 -3.57 1 72.94 24 ILE B C 1
ATOM 3085 O O . ILE B 1 24 ? 9.312 35.25 -4.254 1 72.94 24 ILE B O 1
ATOM 3089 N N . ASN B 1 25 ? 8.75 33.281 -3.271 1 78.31 25 ASN B N 1
ATOM 3090 C CA . ASN B 1 25 ? 9.945 32.594 -3.744 1 78.31 25 ASN B CA 1
ATOM 3091 C C . ASN B 1 25 ? 9.742 32 -5.137 1 78.31 25 ASN B C 1
ATOM 3093 O O . ASN B 1 25 ? 8.641 31.562 -5.48 1 78.31 25 ASN B O 1
ATOM 3097 N N . PRO B 1 26 ? 10.789 32.062 -6.031 1 73.31 26 PRO B N 1
ATOM 3098 C CA . PRO B 1 26 ? 10.695 31.406 -7.336 1 73.31 26 PRO B CA 1
ATOM 3099 C C . PRO B 1 26 ? 10.695 29.891 -7.23 1 73.31 26 PRO B C 1
ATOM 3101 O O . PRO B 1 26 ? 11.188 29.328 -6.246 1 73.31 26 PRO B O 1
ATOM 3104 N N . SER B 1 27 ? 9.961 29.297 -8.148 1 75.38 27 SER B N 1
ATOM 3105 C CA . SER B 1 27 ? 9.914 27.828 -8.125 1 75.38 27 SER B CA 1
ATOM 3106 C C . SER B 1 27 ? 10.438 27.234 -9.43 1 75.38 27 SER B C 1
ATOM 3108 O O . SER B 1 27 ? 10.18 27.781 -10.508 1 75.38 27 SER B O 1
ATOM 3110 N N . ASP B 1 28 ? 11.258 26.188 -9.312 1 76.56 28 ASP B N 1
ATOM 3111 C CA . ASP B 1 28 ? 11.781 25.484 -10.484 1 76.56 28 ASP B CA 1
ATOM 3112 C C . ASP B 1 28 ? 10.938 24.25 -10.805 1 76.56 28 ASP B C 1
ATOM 3114 O O . ASP B 1 28 ? 11.297 23.453 -11.68 1 76.56 28 ASP B O 1
ATOM 3118 N N . ARG B 1 29 ? 9.82 24.219 -10.297 1 80.75 29 ARG B N 1
ATOM 3119 C CA . ARG B 1 29 ? 8.984 23.047 -10.531 1 80.75 29 ARG B CA 1
ATOM 3120 C C . ARG B 1 29 ? 8.203 23.172 -11.836 1 80.75 29 ARG B C 1
ATOM 3122 O O . ARG B 1 29 ? 7.605 24.219 -12.102 1 80.75 29 ARG B O 1
ATOM 3129 N N . PRO B 1 30 ? 8.266 22.094 -12.625 1 83.88 30 PRO B N 1
ATOM 3130 C CA . PRO B 1 30 ? 7.434 22.141 -13.836 1 83.88 30 PRO B CA 1
ATOM 3131 C C . PRO B 1 30 ? 5.938 22.172 -13.516 1 83.88 30 PRO B C 1
ATOM 3133 O O . PRO B 1 30 ? 5.496 21.562 -12.539 1 83.88 30 PRO B O 1
ATOM 3136 N N . TRP B 1 31 ? 5.199 22.906 -14.328 1 84.44 31 TRP B N 1
ATOM 3137 C CA . TRP B 1 31 ? 3.771 23.062 -14.086 1 84.44 31 TRP B CA 1
ATOM 3138 C C . TRP B 1 31 ? 3.051 21.719 -14.109 1 84.44 31 TRP B C 1
ATOM 3140 O O . TRP B 1 31 ? 1.935 21.609 -13.594 1 84.44 31 TRP B O 1
ATOM 3150 N N . GLN B 1 32 ? 3.648 20.703 -14.641 1 89 32 GLN B N 1
ATOM 3151 C CA . GLN B 1 32 ? 3.051 19.375 -14.695 1 89 32 GLN B CA 1
ATOM 3152 C C . GLN B 1 32 ? 2.924 18.766 -13.305 1 89 32 GLN B C 1
ATOM 3154 O O . GLN B 1 32 ? 2.053 17.922 -13.062 1 89 32 GLN B O 1
ATOM 3159 N N . MET B 1 33 ? 3.787 19.219 -12.469 1 90.31 33 MET B N 1
ATOM 3160 C CA . MET B 1 33 ? 3.748 18.672 -11.117 1 90.31 33 MET B CA 1
ATOM 3161 C C . MET B 1 33 ? 2.5 19.125 -10.375 1 90.31 33 MET B C 1
ATOM 3163 O O . MET B 1 33 ? 1.695 18.297 -9.938 1 90.31 33 MET B O 1
ATOM 3167 N N . PRO B 1 34 ? 2.201 20.453 -10.344 1 92.31 34 PRO B N 1
ATOM 3168 C CA . PRO B 1 34 ? 0.956 20.875 -9.703 1 92.31 34 PRO B CA 1
ATOM 3169 C C . PRO B 1 34 ? -0.286 20.344 -10.406 1 92.31 34 PRO B C 1
ATOM 3171 O O . PRO B 1 34 ? -1.29 20.047 -9.75 1 92.31 34 PRO B O 1
ATOM 3174 N N . ALA B 1 35 ? -0.233 20.188 -11.641 1 94.12 35 ALA B N 1
ATOM 3175 C CA . ALA B 1 35 ? -1.359 19.641 -12.391 1 94.12 35 ALA B CA 1
ATOM 3176 C C . ALA B 1 35 ? -1.607 18.188 -12.023 1 94.12 35 ALA B C 1
ATOM 3178 O O . ALA B 1 35 ? -2.758 17.75 -11.914 1 94.12 35 ALA B O 1
ATOM 3179 N N . SER B 1 36 ? -0.523 17.453 -11.867 1 96 36 SER B N 1
ATOM 3180 C CA . SER B 1 36 ? -0.645 16.047 -11.5 1 96 36 SER B CA 1
ATOM 3181 C C . SER B 1 36 ? -1.182 15.883 -10.078 1 96 36 SER B C 1
ATOM 3183 O O . SER B 1 36 ? -1.979 14.984 -9.812 1 96 36 SER B O 1
ATOM 3185 N N . VAL B 1 37 ? -0.779 16.75 -9.227 1 94.88 37 VAL B N 1
ATOM 3186 C CA . VAL B 1 37 ? -1.294 16.734 -7.863 1 94.88 37 VAL B CA 1
ATOM 3187 C C . VAL B 1 37 ? -2.791 17.031 -7.871 1 94.88 37 VAL B C 1
ATOM 3189 O O . VAL B 1 37 ? -3.568 16.375 -7.18 1 94.88 37 VAL B O 1
ATOM 3192 N N . ALA B 1 38 ? -3.137 18.031 -8.609 1 96.31 38 ALA B N 1
ATOM 3193 C CA . ALA B 1 38 ? -4.543 18.391 -8.742 1 96.31 38 ALA B CA 1
ATOM 3194 C C . ALA B 1 38 ? -5.367 17.234 -9.297 1 96.31 38 ALA B C 1
ATOM 3196 O O . ALA B 1 38 ? -6.484 16.984 -8.836 1 96.31 38 ALA B O 1
ATOM 3197 N N . LEU B 1 39 ? -4.84 16.547 -10.219 1 96.88 39 LEU B N 1
ATOM 3198 C CA . LEU B 1 39 ? -5.531 15.406 -10.805 1 96.88 39 LEU B CA 1
ATOM 3199 C C . LEU B 1 39 ? -5.664 14.273 -9.789 1 96.88 39 LEU B C 1
ATOM 3201 O O . LEU B 1 39 ? -6.699 13.609 -9.727 1 96.88 39 LEU B O 1
ATOM 3205 N N . ALA B 1 40 ? -4.613 14.055 -9.055 1 96.94 40 ALA B N 1
ATOM 3206 C CA . ALA B 1 40 ? -4.617 12.992 -8.055 1 96.94 40 ALA B CA 1
ATOM 3207 C C . ALA B 1 40 ? -5.652 13.266 -6.965 1 96.94 40 ALA B C 1
ATOM 3209 O O . ALA B 1 40 ? -6.289 12.344 -6.457 1 96.94 40 ALA B O 1
ATOM 3210 N N . ALA B 1 41 ? -5.848 14.508 -6.668 1 94.38 41 ALA B N 1
ATOM 3211 C CA . ALA B 1 41 ? -6.805 14.898 -5.637 1 94.38 41 ALA B CA 1
ATOM 3212 C C . ALA B 1 41 ? -8.203 15.07 -6.219 1 94.38 41 ALA B C 1
ATOM 3214 O O . ALA B 1 41 ? -9.195 14.734 -5.574 1 94.38 41 ALA B O 1
ATOM 3215 N N . GLY B 1 42 ? -8.297 15.562 -7.383 1 95.19 42 GLY B N 1
ATOM 3216 C CA . GLY B 1 42 ? -9.57 15.969 -7.953 1 95.19 42 GLY B CA 1
ATOM 3217 C C . GLY B 1 42 ? -10.266 14.852 -8.719 1 95.19 42 GLY B C 1
ATOM 3218 O O . GLY B 1 42 ? -11.492 14.781 -8.734 1 95.19 42 GLY B O 1
ATOM 3219 N N . LEU B 1 43 ? -9.531 13.961 -9.312 1 97.19 43 LEU B N 1
ATOM 3220 C CA . LEU B 1 43 ? -10.125 12.922 -10.148 1 97.19 43 LEU B CA 1
ATOM 3221 C C . LEU B 1 43 ? -11 11.992 -9.312 1 97.19 43 LEU B C 1
ATOM 3223 O O . LEU B 1 43 ? -12.086 11.602 -9.742 1 97.19 43 LEU B O 1
ATOM 3227 N N . PRO B 1 44 ? -10.547 11.578 -8.156 1 97 44 PRO B N 1
ATOM 3228 C CA . PRO B 1 44 ? -11.445 10.773 -7.32 1 97 44 PRO B CA 1
ATOM 3229 C C . PRO B 1 44 ? -12.773 11.469 -7.039 1 97 44 PRO B C 1
ATOM 3231 O O . PRO B 1 44 ? -13.812 10.812 -6.969 1 97 44 PRO B O 1
ATOM 3234 N N . MET B 1 45 ? -12.719 12.766 -6.895 1 95.44 45 MET B N 1
ATOM 3235 C CA . MET B 1 45 ? -13.938 13.523 -6.656 1 95.44 45 MET B CA 1
ATOM 3236 C C . MET B 1 45 ? -14.844 13.508 -7.887 1 95.44 45 MET B C 1
ATOM 3238 O O . MET B 1 45 ? -16.062 13.43 -7.762 1 95.44 45 MET B O 1
ATOM 3242 N N . LEU B 1 46 ? -14.25 13.625 -9.008 1 96.62 46 LEU B N 1
ATOM 3243 C CA . LEU B 1 46 ? -15.008 13.578 -10.25 1 96.62 46 LEU B CA 1
ATOM 3244 C C . LEU B 1 46 ? -15.648 12.211 -10.445 1 96.62 46 LEU B C 1
ATOM 3246 O O . LEU B 1 46 ? -16.812 12.109 -10.867 1 96.62 46 LEU B O 1
ATOM 3250 N N . ILE B 1 47 ? -14.93 11.195 -10.125 1 95.94 47 ILE B N 1
ATOM 3251 C CA . ILE B 1 47 ? -15.453 9.844 -10.219 1 95.94 47 ILE B CA 1
ATOM 3252 C C . ILE B 1 47 ? -16.594 9.656 -9.219 1 95.94 47 ILE B C 1
ATOM 3254 O O . ILE B 1 47 ? -17.625 9.078 -9.547 1 95.94 47 ILE B O 1
ATOM 3258 N N . GLY B 1 48 ? -16.375 10.094 -8.008 1 94.19 48 GLY B N 1
ATOM 3259 C CA . GLY B 1 48 ? -17.438 10.047 -7.016 1 94.19 48 GLY B CA 1
ATOM 3260 C C . GLY B 1 48 ? -18.688 10.805 -7.438 1 94.19 48 GLY B C 1
ATOM 3261 O O . GLY B 1 48 ? -19.812 10.336 -7.211 1 94.19 48 GLY B O 1
ATOM 3262 N N . ALA B 1 49 ? -18.469 11.977 -8.031 1 93.81 49 ALA B N 1
ATOM 3263 C CA . ALA B 1 49 ? -19.609 12.75 -8.531 1 93.81 49 ALA B CA 1
ATOM 3264 C C . ALA B 1 49 ? -20.359 11.992 -9.617 1 93.81 49 ALA B C 1
ATOM 3266 O O . ALA B 1 49 ? -21.594 11.984 -9.648 1 93.81 49 ALA B O 1
ATOM 3267 N N . TYR B 1 50 ? -19.594 11.344 -10.453 1 94.25 50 TYR B N 1
ATOM 3268 C CA . TYR B 1 50 ? -20.188 10.594 -11.555 1 94.25 50 TYR B CA 1
ATOM 3269 C C . TYR B 1 50 ? -21.078 9.469 -11.039 1 94.25 50 TYR B C 1
ATOM 3271 O O . TYR B 1 50 ? -22.156 9.227 -11.578 1 94.25 50 TYR B O 1
ATOM 3279 N N . PHE B 1 51 ? -20.766 8.836 -9.938 1 93.19 51 PHE B N 1
ATOM 3280 C CA . PHE B 1 51 ? -21.516 7.715 -9.391 1 93.19 51 PHE B CA 1
ATOM 3281 C C . PHE B 1 51 ? -22.453 8.18 -8.281 1 93.19 51 PHE B C 1
ATOM 3283 O O . PHE B 1 51 ? -23.078 7.359 -7.602 1 93.19 51 PHE B O 1
ATOM 3290 N N . ASP B 1 52 ? -22.547 9.414 -8.047 1 92.62 52 ASP B N 1
ATOM 3291 C CA . ASP B 1 52 ? -23.422 10.023 -7.055 1 92.62 52 ASP B CA 1
ATOM 3292 C C . ASP B 1 52 ? -23.031 9.602 -5.641 1 92.62 52 ASP B C 1
ATOM 3294 O O . ASP B 1 52 ? -23.891 9.352 -4.797 1 92.62 52 ASP B O 1
ATOM 3298 N N . HIS B 1 53 ? -21.75 9.375 -5.492 1 92.69 53 HIS B N 1
ATOM 3299 C CA . HIS B 1 53 ? -21.172 9.07 -4.184 1 92.69 53 HIS B CA 1
ATOM 3300 C C . HIS B 1 53 ? -19.984 9.969 -3.877 1 92.69 53 HIS B C 1
ATOM 3302 O O . HIS B 1 53 ? -18.859 9.484 -3.76 1 92.69 53 HIS B O 1
ATOM 3308 N N . LEU B 1 54 ? -20.281 11.211 -3.627 1 91 54 LEU B N 1
ATOM 3309 C CA . LEU B 1 54 ? -19.25 12.195 -3.354 1 91 54 LEU B CA 1
ATOM 3310 C C . LEU B 1 54 ? -18.5 11.844 -2.068 1 91 54 LEU B C 1
ATOM 3312 O O . LEU B 1 54 ? -17.312 12.141 -1.938 1 91 54 LEU B O 1
ATOM 3316 N N . ASP B 1 55 ? -19.203 11.203 -1.172 1 90 55 ASP B N 1
ATOM 3317 C CA . ASP B 1 55 ? -18.562 10.773 0.074 1 90 55 ASP B CA 1
ATOM 3318 C C . ASP B 1 55 ? -17.422 9.805 -0.198 1 90 55 ASP B C 1
ATOM 3320 O O . ASP B 1 55 ? -16.375 9.875 0.453 1 90 55 ASP B O 1
ATOM 3324 N N . TYR B 1 56 ? -17.578 8.953 -1.212 1 93.69 56 TYR B N 1
ATOM 3325 C CA . TYR B 1 56 ? -16.516 8.039 -1.615 1 93.69 56 TYR B CA 1
ATOM 3326 C C . TYR B 1 56 ? -15.352 8.789 -2.252 1 93.69 56 TYR B C 1
ATOM 3328 O O . TYR B 1 56 ? -14.188 8.477 -2.002 1 93.69 56 TYR B O 1
ATOM 3336 N N . GLY B 1 57 ? -15.773 9.789 -3.014 1 94.31 57 GLY B N 1
ATOM 3337 C CA . GLY B 1 57 ? -14.758 10.594 -3.672 1 94.31 57 GLY B CA 1
ATOM 3338 C C . GLY B 1 57 ? -13.875 11.352 -2.699 1 94.31 57 GLY B C 1
ATOM 3339 O O . GLY B 1 57 ? -12.672 11.5 -2.928 1 94.31 57 GLY B O 1
ATOM 3340 N N . LEU B 1 58 ? -14.461 11.773 -1.671 1 92.75 58 LEU B N 1
ATOM 3341 C CA . LEU B 1 58 ? -13.734 12.539 -0.671 1 92.75 58 LEU B CA 1
ATOM 3342 C C . LEU B 1 58 ? -12.656 11.688 -0.007 1 92.75 58 LEU B C 1
ATOM 3344 O O . LEU B 1 58 ? -11.508 12.125 0.129 1 92.75 58 LEU B O 1
ATOM 3348 N N . ILE B 1 59 ? -12.992 10.484 0.375 1 94.81 59 ILE B N 1
ATOM 3349 C CA . ILE B 1 59 ? -12.039 9.586 1.018 1 94.81 59 ILE B CA 1
ATOM 3350 C C . ILE B 1 59 ? -10.938 9.219 0.032 1 94.81 59 ILE B C 1
ATOM 3352 O O . ILE B 1 59 ? -9.75 9.242 0.379 1 94.81 59 ILE B O 1
ATOM 3356 N N . SER B 1 60 ? -11.32 8.961 -1.166 1 96.88 60 SER B N 1
ATOM 3357 C CA . SER B 1 60 ? -10.352 8.609 -2.195 1 96.88 60 SER B CA 1
ATOM 3358 C C . SER B 1 60 ? -9.422 9.773 -2.506 1 96.88 60 SER B C 1
ATOM 3360 O O . SER B 1 60 ? -8.25 9.578 -2.816 1 96.88 60 SER B O 1
ATOM 3362 N N . SER B 1 61 ? -9.961 10.945 -2.457 1 96.06 61 SER B N 1
ATOM 3363 C CA . SER B 1 61 ? -9.148 12.141 -2.678 1 96.06 61 SER B CA 1
ATOM 3364 C C . SER B 1 61 ? -8.086 12.289 -1.601 1 96.06 61 SER B C 1
ATOM 3366 O O . SER B 1 61 ? -6.957 12.703 -1.889 1 96.06 61 SER B O 1
ATOM 3368 N N . LEU B 1 62 ? -8.445 11.984 -0.425 1 94.81 62 LEU B N 1
ATOM 3369 C CA . LEU B 1 62 ? -7.473 12 0.658 1 94.81 62 LEU B CA 1
ATOM 3370 C C . LEU B 1 62 ? -6.324 11.039 0.368 1 94.81 62 LEU B C 1
ATOM 3372 O O . LEU B 1 62 ? -5.156 11.375 0.579 1 94.81 62 LEU B O 1
ATOM 3376 N N . GLY B 1 63 ? -6.684 9.883 -0.113 1 96.56 63 GLY B N 1
ATOM 3377 C CA . GLY B 1 63 ? -5.656 8.93 -0.515 1 96.56 63 GLY B CA 1
ATOM 3378 C C . GLY B 1 63 ? -4.797 9.438 -1.66 1 96.56 63 GLY B C 1
ATOM 3379 O O . GLY B 1 63 ? -3.613 9.102 -1.75 1 96.56 63 GLY B O 1
ATOM 3380 N N . GLY B 1 64 ? -5.395 10.219 -2.48 1 97 64 GLY B N 1
ATOM 3381 C CA . GLY B 1 64 ? -4.691 10.766 -3.629 1 97 64 GLY B CA 1
ATOM 3382 C C . GLY B 1 64 ? -3.576 11.719 -3.246 1 97 64 GLY B C 1
ATOM 3383 O O . GLY B 1 64 ? -2.662 11.961 -4.035 1 97 64 GLY B O 1
ATOM 3384 N N . MET B 1 65 ? -3.588 12.148 -2.041 1 95.06 65 MET B N 1
ATOM 3385 C CA . MET B 1 65 ? -2.572 13.086 -1.568 1 95.06 65 MET B CA 1
ATOM 3386 C C . MET B 1 65 ? -1.227 12.391 -1.397 1 95.06 65 MET B C 1
ATOM 3388 O O . MET B 1 65 ? -0.198 13.047 -1.233 1 95.06 65 MET B O 1
ATOM 3392 N N . ALA B 1 66 ? -1.262 11.133 -1.538 1 95.81 66 ALA B N 1
ATOM 3393 C CA . ALA B 1 66 ? -0.003 10.391 -1.517 1 95.81 66 ALA B CA 1
ATOM 3394 C C . ALA B 1 66 ? 0.947 10.891 -2.602 1 95.81 66 ALA B C 1
ATOM 3396 O O . ALA B 1 66 ? 2.168 10.766 -2.471 1 95.81 66 ALA B O 1
ATOM 3397 N N . PHE B 1 67 ? 0.417 11.523 -3.607 1 96.5 67 PHE B N 1
ATOM 3398 C CA . PHE B 1 67 ? 1.215 12.031 -4.719 1 96.5 67 PHE B CA 1
ATOM 3399 C C . PHE B 1 67 ? 2.25 13.039 -4.23 1 96.5 67 PHE B C 1
ATOM 3401 O O . PHE B 1 67 ? 3.312 13.188 -4.84 1 96.5 67 PHE B O 1
ATOM 3408 N N . LEU B 1 68 ? 1.996 13.656 -3.152 1 94 68 LEU B N 1
ATOM 3409 C CA . LEU B 1 68 ? 2.85 14.711 -2.625 1 94 68 LEU B CA 1
ATOM 3410 C C . LEU B 1 68 ? 4.195 14.156 -2.172 1 94 68 LEU B C 1
ATOM 3412 O O . LEU B 1 68 ? 5.141 14.914 -1.943 1 94 68 LEU B O 1
ATOM 3416 N N . TYR B 1 69 ? 4.34 12.906 -2.107 1 94.44 69 TYR B N 1
ATOM 3417 C CA . TYR B 1 69 ? 5.551 12.281 -1.583 1 94.44 69 TYR B CA 1
ATOM 3418 C C . TYR B 1 69 ? 6.402 11.711 -2.709 1 94.44 69 TYR B C 1
ATOM 3420 O O . TYR B 1 69 ? 7.332 10.945 -2.463 1 94.44 69 TYR B O 1
ATOM 3428 N N . LEU B 1 70 ? 6.086 12.086 -3.895 1 93.62 70 LEU B N 1
ATOM 3429 C CA . LEU B 1 70 ? 6.875 11.672 -5.051 1 93.62 70 LEU B CA 1
ATOM 3430 C C . LEU B 1 70 ? 8.211 12.398 -5.078 1 93.62 70 LEU B C 1
ATOM 3432 O O . LEU B 1 70 ? 8.258 13.625 -5.238 1 93.62 70 LEU B O 1
ATOM 3436 N N . PRO B 1 71 ? 9.32 11.656 -4.98 1 91.19 71 PRO B N 1
ATOM 3437 C CA . PRO B 1 71 ? 10.633 12.312 -5.012 1 91.19 71 PRO B CA 1
ATOM 3438 C C . PRO B 1 71 ? 11.117 12.594 -6.434 1 91.19 71 PRO B C 1
ATOM 3440 O O . PRO B 1 71 ? 10.523 12.102 -7.398 1 91.19 71 PRO B O 1
ATOM 3443 N N . ARG B 1 72 ? 12.109 13.422 -6.523 1 90.25 72 ARG B N 1
ATOM 3444 C CA . ARG B 1 72 ? 12.727 13.719 -7.812 1 90.25 72 ARG B CA 1
ATOM 3445 C C . ARG B 1 72 ? 13.953 12.844 -8.047 1 90.25 72 ARG B C 1
ATOM 3447 O O . ARG B 1 72 ? 15.062 13.359 -8.242 1 90.25 72 ARG B O 1
ATOM 3454 N N . THR B 1 73 ? 13.789 11.57 -8.008 1 90.94 73 THR B N 1
ATOM 3455 C CA . THR B 1 73 ? 14.859 10.594 -8.18 1 90.94 73 THR B CA 1
ATOM 3456 C C . THR B 1 73 ? 14.625 9.742 -9.422 1 90.94 73 THR B C 1
ATOM 3458 O O . THR B 1 73 ? 13.648 9.945 -10.148 1 90.94 73 THR B O 1
ATOM 3461 N N . PRO B 1 74 ? 15.609 8.891 -9.75 1 89.12 74 PRO B N 1
ATOM 3462 C CA . PRO B 1 74 ? 15.406 8.039 -10.922 1 89.12 74 PRO B CA 1
ATOM 3463 C C . PRO B 1 74 ? 14.148 7.18 -10.82 1 89.12 74 PRO B C 1
ATOM 3465 O O . PRO B 1 74 ? 13.656 6.926 -9.719 1 89.12 74 PRO B O 1
ATOM 3468 N N . LEU B 1 75 ? 13.688 6.707 -11.961 1 89.19 75 LEU B N 1
ATOM 3469 C CA . LEU B 1 75 ? 12.406 6.023 -12.102 1 89.19 75 LEU B CA 1
ATOM 3470 C C . LEU B 1 75 ? 12.289 4.879 -11.102 1 89.19 75 LEU B C 1
ATOM 3472 O O . LEU B 1 75 ? 11.281 4.762 -10.406 1 89.19 75 LEU B O 1
ATOM 3476 N N . HIS B 1 76 ? 13.273 4.055 -10.992 1 87 76 HIS B N 1
ATOM 3477 C CA . HIS B 1 76 ? 13.195 2.869 -10.148 1 87 76 HIS B CA 1
ATOM 3478 C C . HIS B 1 76 ? 13.07 3.248 -8.672 1 87 76 HIS B C 1
ATOM 3480 O O . HIS B 1 76 ? 12.312 2.627 -7.93 1 87 76 HIS B O 1
ATOM 3486 N N . HIS B 1 77 ? 13.805 4.234 -8.289 1 90.06 77 HIS B N 1
ATOM 3487 C CA . HIS B 1 77 ? 13.758 4.668 -6.895 1 90.06 77 HIS B CA 1
ATOM 3488 C C . HIS B 1 77 ? 12.484 5.461 -6.609 1 90.06 77 HIS B C 1
ATOM 3490 O O . HIS B 1 77 ? 11.852 5.266 -5.574 1 90.06 77 HIS B O 1
ATOM 3496 N N . ARG B 1 78 ? 12.141 6.238 -7.566 1 92.5 78 ARG B N 1
ATOM 3497 C CA . ARG B 1 78 ? 10.984 7.125 -7.453 1 92.5 78 ARG B CA 1
ATOM 3498 C C . ARG B 1 78 ? 9.703 6.328 -7.246 1 92.5 78 ARG B C 1
ATOM 3500 O O . ARG B 1 78 ? 8.914 6.637 -6.352 1 92.5 78 ARG B O 1
ATOM 3507 N N . MET B 1 79 ? 9.539 5.309 -7.98 1 93.62 79 MET B N 1
ATOM 3508 C CA . MET B 1 79 ? 8.305 4.535 -7.918 1 93.62 79 MET B CA 1
ATOM 3509 C C . MET B 1 79 ? 8.281 3.643 -6.68 1 93.62 79 MET B C 1
ATOM 3511 O O . MET B 1 79 ? 7.238 3.465 -6.055 1 93.62 79 MET B O 1
ATOM 3515 N N . ALA B 1 80 ? 9.422 3.123 -6.316 1 93.38 80 ALA B N 1
ATOM 3516 C CA . ALA B 1 80 ? 9.5 2.32 -5.098 1 93.38 80 ALA B CA 1
ATOM 3517 C C . ALA B 1 80 ? 9.195 3.166 -3.865 1 93.38 80 ALA B C 1
ATOM 3519 O O . ALA B 1 80 ? 8.453 2.736 -2.979 1 93.38 80 ALA B O 1
ATOM 3520 N N . ALA B 1 81 ? 9.758 4.34 -3.871 1 93.88 81 ALA B N 1
ATOM 3521 C CA . ALA B 1 81 ? 9.531 5.258 -2.758 1 93.88 81 ALA B CA 1
ATOM 3522 C C . ALA B 1 81 ? 8.062 5.676 -2.689 1 93.88 81 ALA B C 1
ATOM 3524 O O . ALA B 1 81 ? 7.48 5.746 -1.605 1 93.88 81 ALA B O 1
ATOM 3525 N N . MET B 1 82 ? 7.488 5.898 -3.842 1 95.88 82 MET B N 1
ATOM 3526 C CA . MET B 1 82 ? 6.086 6.301 -3.924 1 95.88 82 MET B CA 1
ATOM 3527 C C . MET B 1 82 ? 5.172 5.188 -3.428 1 95.88 82 MET B C 1
ATOM 3529 O O . MET B 1 82 ? 4.223 5.441 -2.688 1 95.88 82 MET B O 1
ATOM 3533 N N . MET B 1 83 ? 5.469 3.992 -3.799 1 97.19 83 MET B N 1
ATOM 3534 C CA . MET B 1 83 ? 4.66 2.852 -3.377 1 97.19 83 MET B CA 1
ATOM 3535 C C . MET B 1 83 ? 4.77 2.637 -1.87 1 97.19 83 MET B C 1
ATOM 3537 O O . MET B 1 83 ? 3.764 2.406 -1.197 1 97.19 83 MET B O 1
ATOM 3541 N N . ALA B 1 84 ? 5.945 2.746 -1.361 1 96.62 84 ALA B N 1
ATOM 3542 C CA . ALA B 1 84 ? 6.152 2.584 0.076 1 96.62 84 ALA B CA 1
ATOM 3543 C C . ALA B 1 84 ? 5.434 3.682 0.858 1 96.62 84 ALA B C 1
ATOM 3545 O O . ALA B 1 84 ? 4.766 3.404 1.856 1 96.62 84 ALA B O 1
ATOM 3546 N N . ALA B 1 85 ? 5.535 4.875 0.38 1 96.81 85 ALA B N 1
ATOM 3547 C CA . ALA B 1 85 ? 4.887 6.004 1.042 1 96.81 85 ALA B CA 1
ATOM 3548 C C . ALA B 1 85 ? 3.369 5.863 1.001 1 96.81 85 ALA B C 1
ATOM 3550 O O . ALA B 1 85 ? 2.686 6.156 1.984 1 96.81 85 ALA B O 1
ATOM 3551 N N . SER B 1 86 ? 2.875 5.398 -0.119 1 98 86 SER B N 1
ATOM 3552 C CA . SER B 1 86 ? 1.434 5.211 -0.26 1 98 86 SER B CA 1
ATOM 3553 C C . SER B 1 86 ? 0.922 4.129 0.687 1 98 86 SER B C 1
ATOM 3555 O O . SER B 1 86 ? -0.161 4.262 1.261 1 98 86 SER B O 1
ATOM 3557 N N . PHE B 1 87 ? 1.673 3.121 0.797 1 98.31 87 PHE B N 1
ATOM 3558 C CA . PHE B 1 87 ? 1.282 2.049 1.704 1 98.31 87 PHE B CA 1
ATOM 3559 C C . PHE B 1 87 ? 1.318 2.523 3.152 1 98.31 87 PHE B C 1
ATOM 3561 O O . PHE B 1 87 ? 0.447 2.17 3.949 1 98.31 87 PHE B O 1
ATOM 3568 N N . GLY B 1 88 ? 2.357 3.283 3.525 1 97.5 88 GLY B N 1
ATOM 3569 C CA . GLY B 1 88 ? 2.404 3.895 4.844 1 97.5 88 GLY B CA 1
ATOM 3570 C C . GLY B 1 88 ? 1.252 4.848 5.098 1 97.5 88 GLY B C 1
ATOM 3571 O O . GLY B 1 88 ? 0.706 4.891 6.203 1 97.5 88 GLY B O 1
ATOM 3572 N N . PHE B 1 89 ? 0.952 5.566 4.043 1 97.75 89 PHE B N 1
ATOM 3573 C CA . PHE B 1 89 ? -0.18 6.484 4.102 1 97.75 89 PHE B CA 1
ATOM 3574 C C . PHE B 1 89 ? -1.471 5.73 4.406 1 97.75 89 PHE B C 1
ATOM 3576 O O . PHE B 1 89 ? -2.232 6.133 5.289 1 97.75 89 PHE B O 1
ATOM 3583 N N . LEU B 1 90 ? -1.645 4.664 3.766 1 98.44 90 LEU B N 1
ATOM 3584 C CA . LEU B 1 90 ? -2.795 3.791 3.965 1 98.44 90 LEU B CA 1
ATOM 3585 C C . LEU B 1 90 ? -2.809 3.221 5.379 1 98.44 90 LEU B C 1
ATOM 3587 O O . LEU B 1 90 ? -3.867 3.117 6 1 98.44 90 LEU B O 1
ATOM 3591 N N . ALA B 1 91 ? -1.692 2.846 5.875 1 98.38 91 ALA B N 1
ATOM 3592 C CA . ALA B 1 91 ? -1.578 2.309 7.227 1 98.38 91 ALA B CA 1
ATOM 3593 C C . ALA B 1 91 ? -2.025 3.336 8.266 1 98.38 91 ALA B C 1
ATOM 3595 O O . ALA B 1 91 ? -2.775 3.008 9.188 1 98.38 91 ALA B O 1
ATOM 3596 N N . CYS B 1 92 ? -1.58 4.535 8.109 1 98.38 92 CYS B N 1
ATOM 3597 C CA . CYS B 1 92 ? -1.922 5.594 9.047 1 98.38 92 CYS B CA 1
ATOM 3598 C C . CYS B 1 92 ? -3.422 5.867 9.039 1 98.38 92 CYS B C 1
ATOM 3600 O O . CYS B 1 92 ? -4.035 6.02 10.102 1 98.38 92 CYS B O 1
ATOM 3602 N N . TYR B 1 93 ? -4.012 5.941 7.84 1 98.12 93 TYR B N 1
ATOM 3603 C CA . TYR B 1 93 ? -5.453 6.137 7.727 1 98.12 93 TYR B CA 1
ATOM 3604 C C . TYR B 1 93 ? -6.211 4.996 8.398 1 98.12 93 TYR B C 1
ATOM 3606 O O . TYR B 1 93 ? -7.18 5.234 9.125 1 98.12 93 TYR B O 1
ATOM 3614 N N . THR B 1 94 ? -5.742 3.77 8.18 1 98 94 THR B N 1
ATOM 3615 C CA . THR B 1 94 ? -6.398 2.592 8.742 1 98 94 THR B CA 1
ATOM 3616 C C . THR B 1 94 ? -6.305 2.588 10.266 1 98 94 THR B C 1
ATOM 3618 O O . THR B 1 94 ? -7.277 2.27 10.953 1 98 94 THR B O 1
ATOM 3621 N N . VAL B 1 95 ? -5.188 2.947 10.789 1 97.44 95 VAL B N 1
ATOM 3622 C CA . VAL B 1 95 ? -5.027 3.035 12.234 1 97.44 95 VAL B CA 1
ATOM 3623 C C . VAL B 1 95 ? -6.012 4.055 12.805 1 97.44 95 VAL B C 1
ATOM 3625 O O . VAL B 1 95 ? -6.645 3.809 13.836 1 97.44 95 VAL B O 1
ATOM 3628 N N . GLY B 1 96 ? -6.102 5.172 12.133 1 96.81 96 GLY B N 1
ATOM 3629 C CA . GLY B 1 96 ? -7.07 6.168 12.555 1 96.81 96 GLY B CA 1
ATOM 3630 C C . GLY B 1 96 ? -8.484 5.633 12.625 1 96.81 96 GLY B C 1
ATOM 3631 O O . GLY B 1 96 ? -9.195 5.859 13.609 1 96.81 96 GLY B O 1
ATOM 3632 N N . LEU B 1 97 ? -8.883 4.898 11.617 1 96.19 97 LEU B N 1
ATOM 3633 C CA . LEU B 1 97 ? -10.227 4.336 11.57 1 96.19 97 LEU B CA 1
ATOM 3634 C C . LEU B 1 97 ? -10.438 3.348 12.719 1 96.19 97 LEU B C 1
ATOM 3636 O O . LEU B 1 97 ? -11.508 3.322 13.328 1 96.19 97 LEU B O 1
ATOM 3640 N N . VAL B 1 98 ? -9.445 2.533 12.992 1 94.81 98 VAL B N 1
ATOM 3641 C CA . VAL B 1 98 ? -9.555 1.499 14.016 1 94.81 98 VAL B CA 1
ATOM 3642 C C . VAL B 1 98 ? -9.609 2.143 15.398 1 94.81 98 VAL B C 1
ATOM 3644 O O . VAL B 1 98 ? -10.406 1.742 16.25 1 94.81 98 VAL B O 1
ATOM 3647 N N . VAL B 1 99 ? -8.828 3.119 15.594 1 94.56 99 VAL B N 1
ATOM 3648 C CA . VAL B 1 99 ? -8.742 3.748 16.906 1 94.56 99 VAL B CA 1
ATOM 3649 C C . VAL B 1 99 ? -10.008 4.555 17.172 1 94.56 99 VAL B C 1
ATOM 3651 O O . VAL B 1 99 ? -10.367 4.789 18.328 1 94.56 99 VAL B O 1
ATOM 3654 N N . HIS B 1 100 ? -10.625 4.988 16.094 1 92.62 100 HIS B N 1
ATOM 3655 C CA . HIS B 1 100 ? -11.906 5.668 16.266 1 92.62 100 HIS B CA 1
ATOM 3656 C C . HIS B 1 100 ? -12.875 4.828 17.094 1 92.62 100 HIS B C 1
ATOM 3658 O O . HIS B 1 100 ? -13.703 5.367 17.828 1 92.62 100 HIS B O 1
ATOM 3664 N N . LEU B 1 101 ? -12.766 3.551 17.031 1 92.06 101 LEU B N 1
ATOM 3665 C CA . LEU B 1 101 ? -13.672 2.633 17.703 1 92.06 101 LEU B CA 1
ATOM 3666 C C . LEU B 1 101 ? -13.281 2.475 19.172 1 92.06 101 LEU B C 1
ATOM 3668 O O . LEU B 1 101 ? -14.055 1.943 19.969 1 92.06 101 LEU B O 1
ATOM 3672 N N . LEU B 1 102 ? -12.133 3.031 19.5 1 92.69 102 LEU B N 1
ATOM 3673 C CA . LEU B 1 102 ? -11.625 2.975 20.859 1 92.69 102 LEU B CA 1
ATOM 3674 C C . LEU B 1 102 ? -11.242 4.367 21.359 1 92.69 102 LEU B C 1
ATOM 3676 O O . LEU B 1 102 ? -10.062 4.715 21.391 1 92.69 102 LEU B O 1
ATOM 3680 N N . PRO B 1 103 ? -12.203 5.062 21.953 1 87.19 103 PRO B N 1
ATOM 3681 C CA . PRO B 1 103 ? -11.992 6.477 22.281 1 87.19 103 PRO B CA 1
ATOM 3682 C C . PRO B 1 103 ? -10.82 6.703 23.219 1 87.19 103 PRO B C 1
ATOM 3684 O O . PRO B 1 103 ? -10.102 7.703 23.109 1 87.19 103 PRO B O 1
ATOM 3687 N N . PHE B 1 104 ? -10.531 5.762 24.109 1 91 104 PHE B N 1
ATOM 3688 C CA . PHE B 1 104 ? -9.477 5.945 25.094 1 91 104 PHE B CA 1
ATOM 3689 C C . PHE B 1 104 ? -8.102 5.84 24.453 1 91 104 PHE B C 1
ATOM 3691 O O . PHE B 1 104 ? -7.105 6.293 25.016 1 91 104 PHE B O 1
ATOM 3698 N N . LEU B 1 105 ? -8.055 5.379 23.219 1 94.38 105 LEU B N 1
ATOM 3699 C CA . LEU B 1 105 ? -6.766 5.16 22.562 1 94.38 105 LEU B CA 1
ATOM 3700 C C . LEU B 1 105 ? -6.5 6.23 21.516 1 94.38 105 LEU B C 1
ATOM 3702 O O . LEU B 1 105 ? -5.445 6.23 20.875 1 94.38 105 LEU B O 1
ATOM 3706 N N . LEU B 1 106 ? -7.367 7.195 21.453 1 94.56 106 LEU B N 1
ATOM 3707 C CA . LEU B 1 106 ? -7.246 8.18 20.391 1 94.56 106 LEU B CA 1
ATOM 3708 C C . LEU B 1 106 ? -5.961 8.984 20.531 1 94.56 106 LEU B C 1
ATOM 3710 O O . LEU B 1 106 ? -5.137 9.023 19.609 1 94.56 106 LEU B O 1
ATOM 3714 N N . VAL B 1 107 ? -5.719 9.523 21.703 1 96.31 107 VAL B N 1
ATOM 3715 C CA . VAL B 1 107 ? -4.582 10.414 21.922 1 96.31 107 VAL B CA 1
ATOM 3716 C C . VAL B 1 107 ? -3.285 9.609 21.891 1 96.31 107 VAL B C 1
ATOM 3718 O O . VAL B 1 107 ? -2.373 9.922 21.109 1 96.31 107 VAL B O 1
ATOM 3721 N N . PRO B 1 108 ? -3.191 8.477 22.625 1 97.44 108 PRO B N 1
ATOM 3722 C CA . PRO B 1 108 ? -1.941 7.711 22.578 1 97.44 108 PRO B CA 1
ATOM 3723 C C . PRO B 1 108 ? -1.636 7.16 21.188 1 97.44 108 PRO B C 1
ATOM 3725 O O . PRO B 1 108 ? -0.474 7.125 20.781 1 97.44 108 PRO B O 1
ATOM 3728 N N . ALA B 1 109 ? -2.633 6.77 20.484 1 97.12 109 ALA B N 1
ATOM 3729 C CA . ALA B 1 109 ? -2.42 6.172 19.172 1 97.12 109 ALA B CA 1
ATOM 3730 C C . ALA B 1 109 ? -1.941 7.219 18.172 1 97.12 109 ALA B C 1
ATOM 3732 O O . ALA B 1 109 ? -1.016 6.965 17.391 1 97.12 109 ALA B O 1
ATOM 3733 N N . LEU B 1 110 ? -2.557 8.352 18.172 1 97.19 110 LEU B N 1
ATOM 3734 C CA . LEU B 1 110 ? -2.158 9.398 17.234 1 97.19 110 LEU B CA 1
ATOM 3735 C C . LEU B 1 110 ? -0.789 9.961 17.594 1 97.19 110 LEU B C 1
ATOM 3737 O O . LEU B 1 110 ? -0.018 10.344 16.719 1 97.19 110 LEU B O 1
ATOM 3741 N N . THR B 1 111 ? -0.497 9.984 18.922 1 97.94 111 THR B N 1
ATOM 3742 C CA . THR B 1 111 ? 0.841 10.359 19.359 1 97.94 111 THR B CA 1
ATOM 3743 C C . THR B 1 111 ? 1.881 9.375 18.844 1 97.94 111 THR B C 1
ATOM 3745 O O . THR B 1 111 ? 2.916 9.781 18.312 1 97.94 111 THR B O 1
ATOM 3748 N N . PHE B 1 112 ? 1.52 8.18 18.969 1 97.56 112 PHE B N 1
ATOM 3749 C CA . PHE B 1 112 ? 2.412 7.121 18.5 1 97.56 112 PHE B CA 1
ATOM 3750 C C . PHE B 1 112 ? 2.609 7.195 17 1 97.56 112 PHE B C 1
ATOM 3752 O O . PHE B 1 112 ? 3.729 7.051 16.5 1 97.56 112 PHE B O 1
ATOM 3759 N N . VAL B 1 113 ? 1.573 7.41 16.266 1 97.62 113 VAL B N 1
ATOM 3760 C CA . VAL B 1 113 ? 1.642 7.547 14.82 1 97.62 113 VAL B CA 1
ATOM 3761 C C . VAL B 1 113 ? 2.533 8.734 14.453 1 97.62 113 VAL B C 1
ATOM 3763 O O . VAL B 1 113 ? 3.391 8.625 13.578 1 97.62 113 VAL B O 1
ATOM 3766 N N . ALA B 1 114 ? 2.359 9.812 15.125 1 97.81 114 ALA B N 1
ATOM 3767 C CA . ALA B 1 114 ? 3.16 11 14.852 1 97.81 114 ALA B CA 1
ATOM 3768 C C . ALA B 1 114 ? 4.645 10.727 15.086 1 97.81 114 ALA B C 1
ATOM 3770 O O . ALA B 1 114 ? 5.492 11.125 14.289 1 97.81 114 ALA B O 1
ATOM 3771 N N . ILE B 1 115 ? 4.949 10.047 16.156 1 97 115 ILE B N 1
ATOM 3772 C CA . ILE B 1 115 ? 6.332 9.727 16.5 1 97 115 ILE B CA 1
ATOM 3773 C C . ILE B 1 115 ? 6.922 8.797 15.438 1 97 115 ILE B C 1
ATOM 3775 O O . ILE B 1 115 ? 7.977 9.086 14.867 1 97 115 ILE B O 1
ATOM 3779 N N . MET B 1 116 ? 6.168 7.777 15.125 1 96.5 116 MET B N 1
ATOM 3780 C CA . MET B 1 116 ? 6.684 6.746 14.227 1 96.5 116 MET B CA 1
ATOM 3781 C C . MET B 1 116 ? 6.84 7.289 12.812 1 96.5 116 MET B C 1
ATOM 3783 O O . MET B 1 116 ? 7.855 7.035 12.156 1 96.5 116 MET B O 1
ATOM 3787 N N . VAL B 1 117 ? 5.859 7.977 12.383 1 96.94 117 VAL B N 1
ATOM 3788 C CA . VAL B 1 117 ? 5.914 8.508 11.023 1 96.94 117 VAL B CA 1
ATOM 3789 C C . VAL B 1 117 ? 7.031 9.539 10.914 1 96.94 117 VAL B C 1
ATOM 3791 O O . VAL B 1 117 ? 7.75 9.586 9.914 1 96.94 117 VAL B O 1
ATOM 3794 N N . THR B 1 118 ? 7.176 10.383 11.93 1 95.56 118 THR B N 1
ATOM 3795 C CA . THR B 1 118 ? 8.25 11.367 11.914 1 95.56 118 THR B CA 1
ATOM 3796 C C . THR B 1 118 ? 9.617 10.688 11.914 1 95.56 118 THR B C 1
ATOM 3798 O O . THR B 1 118 ? 10.523 11.109 11.195 1 95.56 118 THR B O 1
ATOM 3801 N N . MET B 1 119 ? 9.75 9.68 12.672 1 93.62 119 MET B N 1
ATOM 3802 C CA . MET B 1 119 ? 10.992 8.914 12.711 1 93.62 119 MET B CA 1
ATOM 3803 C C . MET B 1 119 ? 11.32 8.336 11.336 1 93.62 119 MET B C 1
ATOM 3805 O O . MET B 1 119 ? 12.453 8.438 10.867 1 93.62 119 MET B O 1
ATOM 3809 N N . VAL B 1 120 ? 10.328 7.773 10.727 1 93.19 120 VAL B N 1
ATOM 3810 C CA . VAL B 1 120 ? 10.516 7.137 9.43 1 93.19 120 VAL B CA 1
ATOM 3811 C C . VAL B 1 120 ? 10.852 8.188 8.375 1 93.19 120 VAL B C 1
ATOM 3813 O O . VAL B 1 120 ? 11.75 7.996 7.559 1 93.19 120 VAL B O 1
ATOM 3816 N N . CYS B 1 121 ? 10.156 9.258 8.391 1 93.19 121 CYS B N 1
ATOM 3817 C CA . CYS B 1 121 ? 10.398 10.32 7.418 1 93.19 121 CYS B CA 1
ATOM 3818 C C . CYS B 1 121 ? 11.789 10.906 7.582 1 93.19 121 CYS B C 1
ATOM 3820 O O . CYS B 1 121 ? 12.477 11.18 6.594 1 93.19 121 CYS B O 1
ATOM 3822 N N . ARG B 1 122 ? 12.195 11.07 8.758 1 89.75 122 ARG B N 1
ATOM 3823 C CA . ARG B 1 122 ? 13.531 11.602 9.008 1 89.75 122 ARG B CA 1
ATOM 3824 C C . ARG B 1 122 ? 14.602 10.594 8.625 1 89.75 122 ARG B C 1
ATOM 3826 O O . ARG B 1 122 ? 15.633 10.961 8.055 1 89.75 122 ARG B O 1
ATOM 3833 N N . PHE B 1 123 ? 14.344 9.391 8.938 1 88.44 123 PHE B N 1
ATOM 3834 C CA . PHE B 1 123 ? 15.305 8.344 8.633 1 88.44 123 PHE B CA 1
ATOM 3835 C C . PHE B 1 123 ? 15.508 8.219 7.125 1 88.44 123 PHE B C 1
ATOM 3837 O O . PHE B 1 123 ? 16.641 8.086 6.652 1 88.44 123 PHE B O 1
ATOM 3844 N N . TYR B 1 124 ? 14.469 8.273 6.43 1 88.81 124 TYR B N 1
ATOM 3845 C CA . TYR B 1 124 ? 14.547 8.117 4.98 1 88.81 124 TYR B CA 1
ATOM 3846 C C . TYR B 1 124 ? 14.719 9.461 4.289 1 88.81 124 TYR B C 1
ATOM 3848 O O . TYR B 1 124 ? 14.695 9.539 3.059 1 88.81 124 TYR B O 1
ATOM 3856 N N . ARG B 1 125 ? 14.766 10.531 5.02 1 88.44 125 ARG B N 1
ATOM 3857 C CA . ARG B 1 125 ? 14.969 11.883 4.504 1 88.44 125 ARG B CA 1
ATOM 3858 C C . ARG B 1 125 ? 13.875 12.266 3.514 1 88.44 125 ARG B C 1
ATOM 3860 O O . ARG B 1 125 ? 14.156 12.727 2.406 1 88.44 125 ARG B O 1
ATOM 3867 N N . VAL B 1 126 ? 12.734 11.953 4.004 1 89.44 126 VAL B N 1
ATOM 3868 C CA . VAL B 1 126 ? 11.586 12.367 3.207 1 89.44 126 VAL B CA 1
ATOM 3869 C C . VAL B 1 126 ? 11.461 13.891 3.232 1 89.44 126 VAL B C 1
ATOM 3871 O O . VAL B 1 126 ? 11.469 14.508 4.305 1 89.44 126 VAL B O 1
ATOM 3874 N N . GLY B 1 127 ? 11.406 14.523 2.148 1 84.31 127 GLY B N 1
ATOM 3875 C CA . GLY B 1 127 ? 11.281 15.969 2.059 1 84.31 127 GLY B CA 1
ATOM 3876 C C . GLY B 1 127 ? 9.914 16.484 2.488 1 84.31 127 GLY B C 1
ATOM 3877 O O . GLY B 1 127 ? 9.07 15.703 2.936 1 84.31 127 GLY B O 1
ATOM 3878 N N . PRO B 1 128 ? 9.766 17.844 2.512 1 85 128 PRO B N 1
ATOM 3879 C CA . PRO B 1 128 ? 8.43 18.375 2.793 1 85 128 PRO B CA 1
ATOM 3880 C C . PRO B 1 128 ? 7.344 17.766 1.913 1 85 128 PRO B C 1
ATOM 3882 O O . PRO B 1 128 ? 7.586 17.484 0.738 1 85 128 PRO B O 1
ATOM 3885 N N . PRO B 1 129 ? 6.246 17.391 2.547 1 90 129 PRO B N 1
ATOM 3886 C CA . PRO B 1 129 ? 5.703 17.891 3.811 1 90 129 PRO B CA 1
ATOM 3887 C C . PRO B 1 129 ? 6.016 16.969 4.992 1 90 129 PRO B C 1
ATOM 3889 O O . PRO B 1 129 ? 5.488 17.172 6.09 1 90 129 PRO B O 1
ATOM 3892 N N . GLY B 1 130 ? 6.785 15.992 4.699 1 91.94 130 GLY B N 1
ATOM 3893 C CA . GLY B 1 130 ? 7.203 15.102 5.773 1 91.94 130 GLY B CA 1
ATOM 3894 C C . GLY B 1 130 ? 6.066 14.281 6.348 1 91.94 130 GLY B C 1
ATOM 3895 O O . GLY B 1 130 ? 5.312 13.648 5.605 1 91.94 130 GLY B O 1
ATOM 3896 N N . SER B 1 131 ? 5.918 14.398 7.695 1 95.69 131 SER B N 1
ATOM 3897 C CA . SER B 1 131 ? 4.949 13.547 8.375 1 95.69 131 SER B CA 1
ATOM 3898 C C . SER B 1 131 ? 3.562 14.18 8.391 1 95.69 131 SER B C 1
ATOM 3900 O O . SER B 1 131 ? 2.602 13.57 8.867 1 95.69 131 SER B O 1
ATOM 3902 N N . LEU B 1 132 ? 3.375 15.297 7.828 1 95.25 132 LEU B N 1
ATOM 3903 C CA . LEU B 1 132 ? 2.18 16.109 7.996 1 95.25 132 LEU B CA 1
ATOM 3904 C C . LEU B 1 132 ? 0.948 15.398 7.461 1 95.25 132 LEU B C 1
ATOM 3906 O O . LEU B 1 132 ? -0.034 15.211 8.188 1 95.25 132 LEU B O 1
ATOM 3910 N N . PHE B 1 133 ? 0.994 14.953 6.266 1 95.62 133 PHE B N 1
ATOM 3911 C CA . PHE B 1 133 ? -0.197 14.391 5.641 1 95.62 133 PHE B CA 1
ATOM 3912 C C . PHE B 1 133 ? -0.497 13 6.191 1 95.62 133 PHE B C 1
ATOM 3914 O O . PHE B 1 133 ? -1.651 12.57 6.207 1 95.62 133 PHE B O 1
ATOM 3921 N N . PHE B 1 134 ? 0.509 12.273 6.652 1 97.5 134 PHE B N 1
ATOM 3922 C CA . PHE B 1 134 ? 0.278 11 7.32 1 97.5 134 PHE B CA 1
ATOM 3923 C C . PHE B 1 134 ? -0.551 11.195 8.586 1 97.5 134 PHE B C 1
ATOM 3925 O O . PHE B 1 134 ? -1.539 10.484 8.797 1 97.5 134 PHE B O 1
ATOM 3932 N N . VAL B 1 135 ? -0.144 12.164 9.32 1 97 135 VAL B N 1
ATOM 3933 C CA . VAL B 1 135 ? -0.82 12.445 10.578 1 97 135 VAL B CA 1
ATOM 3934 C C . VAL B 1 135 ? -2.201 13.039 10.305 1 97 135 VAL B C 1
ATOM 3936 O O . VAL B 1 135 ? -3.158 12.758 11.031 1 97 135 VAL B O 1
ATOM 3939 N N . MET B 1 136 ? -2.273 13.828 9.32 1 95.25 136 MET B N 1
ATOM 3940 C CA . MET B 1 136 ? -3.562 14.398 8.93 1 95.25 136 MET B CA 1
ATOM 3941 C C . MET B 1 136 ? -4.555 13.297 8.57 1 95.25 136 MET B C 1
ATOM 3943 O O . MET B 1 136 ? -5.695 13.305 9.047 1 95.25 136 MET B O 1
ATOM 3947 N N . ALA B 1 137 ? -4.137 12.375 7.75 1 95.69 137 ALA B N 1
ATOM 3948 C CA . ALA B 1 137 ? -5.012 11.273 7.352 1 95.69 137 ALA B CA 1
ATOM 3949 C C . ALA B 1 137 ? -5.457 10.461 8.562 1 95.69 137 ALA B C 1
ATOM 3951 O O . ALA B 1 137 ? -6.633 10.109 8.68 1 95.69 137 ALA B O 1
ATOM 3952 N N . ALA B 1 138 ? -4.555 10.172 9.422 1 96.88 138 ALA B N 1
ATOM 3953 C CA . ALA B 1 138 ? -4.879 9.422 10.633 1 96.88 138 ALA B CA 1
ATOM 3954 C C . ALA B 1 138 ? -5.863 10.195 11.508 1 96.88 138 ALA B C 1
ATOM 3956 O O . ALA B 1 138 ? -6.809 9.617 12.047 1 96.88 138 ALA B O 1
ATOM 3957 N N . SER B 1 139 ? -5.637 11.477 11.617 1 95.31 139 SER B N 1
ATOM 3958 C CA . SER B 1 139 ? -6.488 12.305 12.461 1 95.31 139 SER B CA 1
ATOM 3959 C C . SER B 1 139 ? -7.898 12.414 11.883 1 95.31 139 SER B C 1
ATOM 3961 O O . SER B 1 139 ? -8.883 12.289 12.617 1 95.31 139 SER B O 1
ATOM 3963 N N . ILE B 1 140 ? -7.984 12.648 10.602 1 92.69 140 ILE B N 1
ATOM 3964 C CA . ILE B 1 140 ? -9.289 12.742 9.953 1 92.69 140 ILE B CA 1
ATOM 3965 C C . ILE B 1 140 ? -10.047 11.43 10.133 1 92.69 140 ILE B C 1
ATOM 3967 O O . ILE B 1 140 ? -11.219 11.43 10.508 1 92.69 140 ILE B O 1
ATOM 3971 N N . ALA B 1 141 ? -9.391 10.328 9.914 1 94.25 141 ALA B N 1
ATOM 3972 C CA . ALA B 1 141 ? -10.016 9.008 10.039 1 94.25 141 ALA B CA 1
ATOM 3973 C C . ALA B 1 141 ? -10.469 8.75 11.477 1 94.25 141 ALA B C 1
ATOM 3975 O O . ALA B 1 141 ? -11.547 8.203 11.703 1 94.25 141 ALA B O 1
ATOM 3976 N N . ALA B 1 142 ? -9.672 9.156 12.406 1 93.62 142 ALA B N 1
ATOM 3977 C CA . ALA B 1 142 ? -9.945 8.906 13.82 1 93.62 142 ALA B CA 1
ATOM 3978 C C . ALA B 1 142 ? -11.188 9.656 14.281 1 93.62 142 ALA B C 1
ATOM 3980 O O . ALA B 1 142 ? -11.898 9.195 15.172 1 93.62 142 ALA B O 1
ATOM 3981 N N . TYR B 1 143 ? -11.492 10.742 13.648 1 89.88 143 TYR B N 1
ATOM 3982 C CA . TYR B 1 143 ? -12.578 11.578 14.156 1 89.88 143 TYR B CA 1
ATOM 3983 C C . TYR B 1 143 ? -13.742 11.617 13.18 1 89.88 143 TYR B C 1
ATOM 3985 O O . TYR B 1 143 ? -14.688 12.391 13.359 1 89.88 143 TYR B O 1
ATOM 3993 N N . THR B 1 144 ? -13.672 10.875 12.172 1 84.19 144 THR B N 1
ATOM 3994 C CA . THR B 1 144 ? -14.812 10.688 11.281 1 84.19 144 THR B CA 1
ATOM 3995 C C . THR B 1 144 ? -15.672 9.516 11.742 1 84.19 144 THR B C 1
ATOM 3997 O O . THR B 1 144 ? -15.156 8.414 11.969 1 84.19 144 THR B O 1
ATOM 4000 N N . PRO B 1 145 ? -16.953 9.805 11.859 1 83.75 145 PRO B N 1
ATOM 4001 C CA . PRO B 1 145 ? -17.828 8.727 12.297 1 83.75 145 PRO B CA 1
ATOM 4002 C C . PRO B 1 145 ? -17.781 7.508 11.375 1 83.75 145 PRO B C 1
ATOM 4004 O O . PRO B 1 145 ? -17.797 7.652 10.156 1 83.75 145 PRO B O 1
ATOM 4007 N N . SER B 1 146 ? -17.547 6.391 11.953 1 87.38 146 SER B N 1
ATOM 4008 C CA . SER B 1 146 ? -17.453 5.141 11.203 1 87.38 146 SER B CA 1
ATOM 4009 C C . SER B 1 146 ? -17.859 3.951 12.062 1 87.38 146 SER B C 1
ATOM 4011 O O . SER B 1 146 ? -17.5 3.875 13.234 1 87.38 146 SER B O 1
ATOM 4013 N N . ASP B 1 147 ? -18.703 3.102 11.359 1 91.06 147 ASP B N 1
ATOM 4014 C CA . ASP B 1 147 ? -19.016 1.821 11.984 1 91.06 147 ASP B CA 1
ATOM 4015 C C . ASP B 1 147 ? -17.969 0.765 11.633 1 91.06 147 ASP B C 1
ATOM 4017 O O . ASP B 1 147 ? -17.266 0.886 10.625 1 91.06 147 ASP B O 1
ATOM 4021 N N . LEU B 1 148 ? -17.938 -0.209 12.453 1 90.88 148 LEU B N 1
ATOM 4022 C CA . LEU B 1 148 ? -16.953 -1.268 12.312 1 90.88 148 LEU B CA 1
ATOM 4023 C C . LEU B 1 148 ? -17.031 -1.904 10.93 1 90.88 148 LEU B C 1
ATOM 4025 O O . LEU B 1 148 ? -16 -2.133 10.289 1 90.88 148 LEU B O 1
ATOM 4029 N N . MET B 1 149 ? -18.234 -2.154 10.438 1 90.5 149 MET B N 1
ATOM 4030 C CA . MET B 1 149 ? -18.422 -2.881 9.188 1 90.5 149 MET B CA 1
ATOM 4031 C C . MET B 1 149 ? -18.141 -1.982 7.988 1 90.5 149 MET B C 1
ATOM 4033 O O . MET B 1 149 ? -18.016 -2.465 6.859 1 90.5 149 MET B O 1
ATOM 4037 N N . GLN B 1 150 ? -17.906 -0.659 8.203 1 93.38 150 GLN B N 1
ATOM 4038 C CA . GLN B 1 150 ? -17.609 0.275 7.125 1 93.38 150 GLN B CA 1
ATOM 4039 C C . GLN B 1 150 ? -16.109 0.487 6.965 1 93.38 150 GLN B C 1
ATOM 4041 O O . GLN B 1 150 ? -15.656 1.069 5.977 1 93.38 150 GLN B O 1
ATOM 4046 N N . VAL B 1 151 ? -15.375 -0.032 7.887 1 95.69 151 VAL B N 1
ATOM 4047 C CA . VAL B 1 151 ? -13.93 0.213 7.918 1 95.69 151 VAL B CA 1
ATOM 4048 C C . VAL B 1 151 ? -13.289 -0.326 6.641 1 95.69 151 VAL B C 1
ATOM 4050 O O . VAL B 1 151 ? -12.555 0.391 5.957 1 95.69 151 VAL B O 1
ATOM 4053 N N . PRO B 1 152 ? -13.648 -1.548 6.23 1 96.81 152 PRO B N 1
ATOM 4054 C CA . PRO B 1 152 ? -13.016 -2.055 5.012 1 96.81 152 PRO B CA 1
ATOM 4055 C C . PRO B 1 152 ? -13.359 -1.226 3.777 1 96.81 152 PRO B C 1
ATOM 4057 O O . PRO B 1 152 ? -12.5 -1.012 2.916 1 96.81 152 PRO B O 1
ATOM 4060 N N . LEU B 1 153 ? -14.539 -0.751 3.719 1 96.81 153 LEU B N 1
ATOM 4061 C CA . LEU B 1 153 ? -14.961 0.08 2.596 1 96.81 153 LEU B CA 1
ATOM 4062 C C . LEU B 1 153 ? -14.156 1.374 2.543 1 96.81 153 LEU B C 1
ATOM 4064 O O . LEU B 1 153 ? -13.656 1.758 1.482 1 96.81 153 LEU B O 1
ATOM 4068 N N . LYS B 1 154 ? -14.008 2.004 3.656 1 97.19 154 LYS B N 1
ATOM 4069 C CA . LYS B 1 154 ? -13.273 3.268 3.721 1 97.19 154 LYS B CA 1
ATOM 4070 C C . LYS B 1 154 ? -11.797 3.061 3.422 1 97.19 154 LYS B C 1
ATOM 4072 O O . LYS B 1 154 ? -11.18 3.869 2.725 1 97.19 154 LYS B O 1
ATOM 4077 N N . VAL B 1 155 ? -11.289 1.992 3.928 1 98.12 155 VAL B N 1
ATOM 4078 C CA . VAL B 1 155 ? -9.898 1.647 3.645 1 98.12 155 VAL B CA 1
ATOM 4079 C C . VAL B 1 155 ? -9.719 1.417 2.145 1 98.12 155 VAL B C 1
ATOM 4081 O O . VAL B 1 155 ? -8.719 1.849 1.56 1 98.12 155 VAL B O 1
ATOM 4084 N N . GLY B 1 156 ? -10.641 0.762 1.598 1 98.44 156 GLY B N 1
ATOM 4085 C CA . GLY B 1 156 ? -10.586 0.495 0.169 1 98.44 156 GLY B CA 1
ATOM 4086 C C . GLY B 1 156 ? -10.641 1.753 -0.676 1 98.44 156 GLY B C 1
ATOM 4087 O O . GLY B 1 156 ? -9.914 1.877 -1.665 1 98.44 156 GLY B O 1
ATOM 4088 N N . LEU B 1 157 ? -11.492 2.643 -0.307 1 97.69 157 LEU B N 1
ATOM 4089 C CA . LEU B 1 157 ? -11.617 3.904 -1.028 1 97.69 157 LEU B CA 1
ATOM 4090 C C . LEU B 1 157 ? -10.32 4.699 -0.952 1 97.69 157 LEU B C 1
ATOM 4092 O O . LEU B 1 157 ? -9.844 5.23 -1.962 1 97.69 157 LEU B O 1
ATOM 4096 N N . PHE B 1 158 ? -9.75 4.762 0.27 1 98 158 PHE B N 1
ATOM 4097 C CA . PHE B 1 158 ? -8.477 5.441 0.458 1 98 158 PHE B CA 1
ATOM 4098 C C . PHE B 1 158 ? -7.383 4.785 -0.378 1 98 158 PHE B C 1
ATOM 4100 O O . PHE B 1 158 ? -6.598 5.477 -1.031 1 98 158 PHE B O 1
ATOM 4107 N N . ALA B 1 159 ? -7.383 3.463 -0.375 1 98.56 159 ALA B N 1
ATOM 4108 C CA . ALA B 1 159 ? -6.395 2.693 -1.128 1 98.56 159 ALA B CA 1
ATOM 4109 C C . ALA B 1 159 ? -6.527 2.951 -2.627 1 98.56 159 ALA B C 1
ATOM 4111 O O . ALA B 1 159 ? -5.523 3.104 -3.326 1 98.56 159 ALA B O 1
ATOM 4112 N N . MET B 1 160 ? -7.68 2.977 -3.076 1 98.31 160 MET B N 1
ATOM 4113 C CA . MET B 1 160 ? -7.902 3.193 -4.504 1 98.31 160 MET B CA 1
ATOM 4114 C C . MET B 1 160 ? -7.465 4.594 -4.914 1 98.31 160 MET B C 1
ATOM 4116 O O . MET B 1 160 ? -6.961 4.793 -6.023 1 98.31 160 MET B O 1
ATOM 4120 N N . GLY B 1 161 ? -7.703 5.559 -4.066 1 98.19 161 GLY B N 1
ATOM 4121 C CA . GLY B 1 161 ? -7.168 6.887 -4.316 1 98.19 161 GLY B CA 1
ATOM 4122 C C . GLY B 1 161 ? -5.656 6.914 -4.422 1 98.19 161 GLY B C 1
ATOM 4123 O O . GLY B 1 161 ? -5.102 7.574 -5.301 1 98.19 161 GLY B O 1
ATOM 4124 N N . SER B 1 162 ? -5.02 6.191 -3.51 1 98.38 162 SER B N 1
ATOM 4125 C CA . SER B 1 162 ? -3.561 6.129 -3.521 1 98.38 162 SER B CA 1
ATOM 4126 C C . SER B 1 162 ? -3.049 5.402 -4.758 1 98.38 162 SER B C 1
ATOM 4128 O O . SER B 1 162 ? -2.006 5.758 -5.309 1 98.38 162 SER B O 1
ATOM 4130 N N . LEU B 1 163 ? -3.734 4.371 -5.129 1 98.38 163 LEU B N 1
ATOM 4131 C CA . LEU B 1 163 ? -3.367 3.645 -6.34 1 98.38 163 LEU B CA 1
ATOM 4132 C C . LEU B 1 163 ? -3.459 4.547 -7.566 1 98.38 163 LEU B C 1
ATOM 4134 O O . LEU B 1 163 ? -2.57 4.531 -8.422 1 98.38 163 LEU B O 1
ATOM 4138 N N . LEU B 1 164 ? -4.527 5.285 -7.648 1 98.19 164 LEU B N 1
ATOM 4139 C CA . LEU B 1 164 ? -4.695 6.223 -8.758 1 98.19 164 LEU B CA 1
ATOM 4140 C C . LEU B 1 164 ? -3.59 7.27 -8.75 1 98.19 164 LEU B C 1
ATOM 4142 O O . LEU B 1 164 ? -3.053 7.613 -9.812 1 98.19 164 LEU B O 1
ATOM 4146 N N . ALA B 1 165 ? -3.307 7.762 -7.602 1 98.19 165 ALA B N 1
ATOM 4147 C CA . ALA B 1 165 ? -2.227 8.734 -7.48 1 98.19 165 ALA B CA 1
ATOM 4148 C C . ALA B 1 165 ? -0.904 8.156 -7.973 1 98.19 165 ALA B C 1
ATOM 4150 O O . ALA B 1 165 ? -0.115 8.844 -8.617 1 98.19 165 ALA B O 1
ATOM 4151 N N . THR B 1 166 ? -0.655 6.926 -7.625 1 97.31 166 THR B N 1
ATOM 4152 C CA . THR B 1 166 ? 0.58 6.27 -8.039 1 97.31 166 THR B CA 1
ATOM 4153 C C . THR B 1 166 ? 0.616 6.086 -9.555 1 97.31 166 THR B C 1
ATOM 4155 O O . THR B 1 166 ? 1.674 6.211 -10.172 1 97.31 166 THR B O 1
ATOM 4158 N N . LEU B 1 167 ? -0.489 5.785 -10.109 1 96.94 167 LEU B N 1
ATOM 4159 C CA . LEU B 1 167 ? -0.576 5.688 -11.562 1 96.94 167 LEU B CA 1
ATOM 4160 C C . LEU B 1 167 ? -0.284 7.031 -12.219 1 96.94 167 LEU B C 1
ATOM 4162 O O . LEU B 1 167 ? 0.45 7.098 -13.211 1 96.94 167 LEU B O 1
ATOM 4166 N N . ILE B 1 168 ? -0.88 8.055 -11.727 1 97.38 168 ILE B N 1
ATOM 4167 C CA . ILE B 1 168 ? -0.629 9.398 -12.234 1 97.38 168 ILE B CA 1
ATOM 4168 C C . ILE B 1 168 ? 0.849 9.742 -12.07 1 97.38 168 ILE B C 1
ATOM 4170 O O . ILE B 1 168 ? 1.455 10.344 -12.961 1 97.38 168 ILE B O 1
ATOM 4174 N N . ALA B 1 169 ? 1.391 9.359 -10.938 1 96.81 169 ALA B N 1
ATOM 4175 C CA . ALA B 1 169 ? 2.811 9.594 -10.688 1 96.81 169 ALA B CA 1
ATOM 4176 C C . ALA B 1 169 ? 3.676 8.883 -11.719 1 96.81 169 ALA B C 1
ATOM 4178 O O . ALA B 1 169 ? 4.703 9.406 -12.148 1 96.81 169 ALA B O 1
ATOM 4179 N N . LEU B 1 170 ? 3.285 7.684 -12.039 1 95 170 LEU B N 1
ATOM 4180 C CA . LEU B 1 170 ? 4.023 6.938 -13.055 1 95 170 LEU B CA 1
ATOM 4181 C C . LEU B 1 170 ? 4.004 7.664 -14.391 1 95 170 LEU B C 1
ATOM 4183 O O . LEU B 1 170 ? 5.047 7.828 -15.031 1 95 170 LEU B O 1
ATOM 4187 N N . VAL B 1 171 ? 2.84 8.094 -14.797 1 94.94 171 VAL B N 1
ATOM 4188 C CA . VAL B 1 171 ? 2.693 8.812 -16.062 1 94.94 171 VAL B CA 1
ATOM 4189 C C . VAL B 1 171 ? 3.496 10.109 -16.016 1 94.94 171 VAL B C 1
ATOM 4191 O O . VAL B 1 171 ? 4.23 10.43 -16.953 1 94.94 171 VAL B O 1
ATOM 4194 N N . TYR B 1 172 ? 3.336 10.797 -14.945 1 95.19 172 TYR B N 1
ATOM 4195 C CA . TYR B 1 172 ? 4.09 12.031 -14.75 1 95.19 172 TYR B CA 1
ATOM 4196 C C . TYR B 1 172 ? 5.586 11.781 -14.859 1 95.19 172 TYR B C 1
ATOM 4198 O O . TYR B 1 172 ? 6.301 12.516 -15.547 1 95.19 172 TYR B O 1
ATOM 4206 N N . THR B 1 173 ? 6.051 10.75 -14.195 1 92.75 173 THR B N 1
ATOM 4207 C CA . THR B 1 173 ? 7.477 10.438 -14.156 1 92.75 173 THR B CA 1
ATOM 4208 C C . THR B 1 173 ? 7.988 10.094 -15.555 1 92.75 173 THR B C 1
ATOM 4210 O O . THR B 1 173 ? 9.062 10.547 -15.953 1 92.75 173 THR B O 1
ATOM 4213 N N . LEU B 1 174 ? 7.234 9.328 -16.297 1 90.44 174 LEU B N 1
ATOM 4214 C CA . LEU B 1 174 ? 7.633 8.945 -17.641 1 90.44 174 LEU B CA 1
ATOM 4215 C C . LEU B 1 174 ? 7.707 10.164 -18.562 1 90.44 174 LEU B C 1
ATOM 4217 O O . LEU B 1 174 ? 8.555 10.227 -19.453 1 90.44 174 LEU B O 1
ATOM 4221 N N . TYR B 1 175 ? 6.852 11.055 -18.297 1 91.19 175 TYR B N 1
ATOM 4222 C CA . TYR B 1 175 ? 6.828 12.273 -19.094 1 91.19 175 TYR B CA 1
ATOM 4223 C C . TYR B 1 175 ? 7.965 13.203 -18.703 1 91.19 175 TYR B C 1
ATOM 4225 O O . TYR B 1 175 ? 8.703 13.695 -19.562 1 91.19 175 TYR B O 1
ATOM 4233 N N . VAL B 1 176 ? 8.094 13.43 -17.484 1 89.81 176 VAL B N 1
ATOM 4234 C CA . VAL B 1 176 ? 9.047 14.414 -16.984 1 89.81 176 VAL B CA 1
ATOM 4235 C C . VAL B 1 176 ? 10.469 13.898 -17.188 1 89.81 176 VAL B C 1
ATOM 4237 O O . VAL B 1 176 ? 11.406 14.68 -17.344 1 89.81 176 VAL B O 1
ATOM 4240 N N . SER B 1 177 ? 10.648 12.602 -17.094 1 85.56 177 SER B N 1
ATOM 4241 C CA . SER B 1 177 ? 11.977 12.031 -17.297 1 85.56 177 SER B CA 1
ATOM 4242 C C . SER B 1 177 ? 12.508 12.359 -18.688 1 85.56 177 SER B C 1
ATOM 4244 O O . SER B 1 177 ? 13.711 12.312 -18.922 1 85.56 177 SER B O 1
ATOM 4246 N N . ARG B 1 178 ? 11.648 12.82 -19.562 1 84.56 178 ARG B N 1
ATOM 4247 C CA . ARG B 1 178 ? 12.039 13.188 -20.922 1 84.56 178 ARG B CA 1
ATOM 4248 C C . ARG B 1 178 ? 12.547 14.625 -20.969 1 84.56 178 ARG B C 1
ATOM 4250 O O . ARG B 1 178 ? 13.242 15.008 -21.906 1 84.56 178 ARG B O 1
ATOM 4257 N N . ILE B 1 179 ? 12.258 15.344 -20.047 1 85.38 179 ILE B N 1
ATOM 4258 C CA . ILE B 1 179 ? 12.539 16.766 -20.156 1 85.38 179 ILE B CA 1
ATOM 4259 C C . ILE B 1 179 ? 13.531 17.188 -19.078 1 85.38 179 ILE B C 1
ATOM 4261 O O . ILE B 1 179 ? 14.234 18.188 -19.219 1 85.38 179 ILE B O 1
ATOM 4265 N N . ARG B 1 180 ? 13.539 16.422 -17.984 1 86.44 180 ARG B N 1
ATOM 4266 C CA . ARG B 1 180 ? 14.406 16.797 -16.875 1 86.44 180 ARG B CA 1
ATOM 4267 C C . ARG B 1 180 ? 15.133 15.57 -16.312 1 86.44 180 ARG B C 1
ATOM 4269 O O . ARG B 1 180 ? 14.547 14.5 -16.172 1 86.44 180 ARG B O 1
ATOM 4276 N N . ASP B 1 181 ? 16.375 15.773 -16 1 86.19 181 ASP B N 1
ATOM 4277 C CA . ASP B 1 181 ? 17.156 14.703 -15.398 1 86.19 181 ASP B CA 1
ATOM 4278 C C . ASP B 1 181 ? 16.812 14.523 -13.922 1 86.19 181 ASP B C 1
ATOM 4280 O O . ASP B 1 181 ? 16.578 15.5 -13.211 1 86.19 181 ASP B O 1
ATOM 4284 N N . PRO B 1 182 ? 16.828 13.312 -13.531 1 86 182 PRO B N 1
ATOM 4285 C CA . PRO B 1 182 ? 16.562 13.055 -12.117 1 86 182 PRO B CA 1
ATOM 4286 C C . PRO B 1 182 ? 17.734 13.477 -11.219 1 86 182 PRO B C 1
ATOM 4288 O O . PRO B 1 182 ? 18.859 13.586 -11.68 1 86 182 PRO B O 1
ATOM 4291 N N . LEU B 1 183 ? 17.438 13.758 -9.969 1 86.38 183 LEU B N 1
ATOM 4292 C CA . LEU B 1 183 ? 18.453 14.023 -8.969 1 86.38 183 LEU B CA 1
ATOM 4293 C C . LEU B 1 183 ? 19 12.727 -8.391 1 86.38 183 LEU B C 1
ATOM 4295 O O . LEU B 1 183 ? 18.312 11.703 -8.383 1 86.38 183 LEU B O 1
ATOM 4299 N N . PRO B 1 184 ? 20.234 12.773 -8.008 1 84.38 184 PRO B N 1
ATOM 4300 C CA . PRO B 1 184 ? 20.797 11.57 -7.402 1 84.38 184 PRO B CA 1
ATOM 4301 C C . PRO B 1 184 ? 20.109 11.172 -6.105 1 84.38 184 PRO B C 1
ATOM 4303 O O . PRO B 1 184 ? 19.562 12.031 -5.406 1 84.38 184 PRO B O 1
ATOM 4306 N N . ILE B 1 185 ? 20.125 9.914 -5.855 1 85.06 185 ILE B N 1
ATOM 4307 C CA . ILE B 1 185 ? 19.547 9.383 -4.625 1 85.06 185 ILE B CA 1
ATOM 4308 C C . ILE B 1 185 ? 20.422 9.766 -3.436 1 85.06 185 ILE B C 1
ATOM 4310 O O . ILE B 1 185 ? 21.625 9.438 -3.402 1 85.06 185 ILE B O 1
ATOM 4314 N N . GLU B 1 186 ? 19.828 10.445 -2.539 1 80.12 186 GLU B N 1
ATOM 4315 C CA . GLU B 1 186 ? 20.578 10.828 -1.344 1 80.12 186 GLU B CA 1
ATOM 4316 C C . GLU B 1 186 ? 20.75 9.648 -0.399 1 80.12 186 GLU B C 1
ATOM 4318 O O . GLU B 1 186 ? 19.828 8.852 -0.2 1 80.12 186 GLU B O 1
ATOM 4323 N N . PRO B 1 187 ? 21.984 9.547 0.079 1 77.25 187 PRO B N 1
ATOM 4324 C CA . PRO B 1 187 ? 22.203 8.461 1.041 1 77.25 187 PRO B CA 1
ATOM 4325 C C . PRO B 1 187 ? 21.359 8.617 2.307 1 77.25 187 PRO B C 1
ATOM 4327 O O . PRO B 1 187 ? 20.969 9.734 2.66 1 77.25 187 PRO B O 1
ATOM 4330 N N . LEU B 1 188 ? 21.109 7.555 2.896 1 76.06 188 LEU B N 1
ATOM 4331 C CA . LEU B 1 188 ? 20.344 7.57 4.137 1 76.06 188 LEU B CA 1
ATOM 4332 C C . LEU B 1 188 ? 21.062 8.367 5.215 1 76.06 188 LEU B C 1
ATOM 4334 O O . LEU B 1 188 ? 22.297 8.445 5.211 1 76.06 188 LEU B O 1
ATOM 4338 N N . ALA B 1 189 ? 20.297 9.086 5.961 1 64.31 189 ALA B N 1
ATOM 4339 C CA . ALA B 1 189 ? 20.875 9.883 7.039 1 64.31 189 ALA B CA 1
ATOM 4340 C C . ALA B 1 189 ? 21.703 9.008 7.973 1 64.31 189 ALA B C 1
ATOM 4342 O O . ALA B 1 189 ? 21.359 7.852 8.227 1 64.31 189 ALA B O 1
ATOM 4343 N N . GLN B 1 190 ? 22.922 9.469 8.125 1 64 190 GLN B N 1
ATOM 4344 C CA . GLN B 1 190 ? 23.625 8.82 9.219 1 64 190 GLN B CA 1
ATOM 4345 C C . GLN B 1 190 ? 22.75 8.734 10.469 1 64 190 GLN B C 1
ATOM 4347 O O . GLN B 1 190 ? 22.125 9.711 10.859 1 64 190 GLN B O 1
ATOM 4352 N N . ALA B 1 191 ? 22.219 7.625 10.789 1 62.81 191 ALA B N 1
ATOM 4353 C CA . ALA B 1 191 ? 21.297 7.355 11.883 1 62.81 191 ALA B CA 1
ATOM 4354 C C . ALA B 1 191 ? 21.703 8.109 13.148 1 62.81 191 ALA B C 1
ATOM 4356 O O . ALA B 1 191 ? 22.406 7.555 14 1 62.81 191 ALA B O 1
ATOM 4357 N N . ASP B 1 192 ? 21.422 9.508 13.133 1 79.19 192 ASP B N 1
ATOM 4358 C CA . ASP B 1 192 ? 21.656 10.367 14.289 1 79.19 192 ASP B CA 1
ATOM 4359 C C . ASP B 1 192 ? 20.5 10.281 15.281 1 79.19 192 ASP B C 1
ATOM 4361 O O . ASP B 1 192 ? 19.359 10.609 14.945 1 79.19 192 ASP B O 1
ATOM 4365 N N . PHE B 1 193 ? 20.766 9.742 16.422 1 83.06 193 PHE B N 1
ATOM 4366 C CA . PHE B 1 193 ? 19.781 9.539 17.484 1 83.06 193 PHE B CA 1
ATOM 4367 C C . PHE B 1 193 ? 18.984 10.812 17.734 1 83.06 193 PHE B C 1
ATOM 4369 O O . PHE B 1 193 ? 17.766 10.773 17.906 1 83.06 193 PHE B O 1
ATOM 4376 N N . ASP B 1 194 ? 19.641 11.875 17.719 1 85 194 ASP B N 1
ATOM 4377 C CA . ASP B 1 194 ? 19.016 13.148 18.047 1 85 194 ASP B CA 1
ATOM 4378 C C . ASP B 1 194 ? 17.984 13.555 17 1 85 194 ASP B C 1
ATOM 4380 O O . ASP B 1 194 ? 16.859 13.922 17.328 1 85 194 ASP B O 1
ATOM 4384 N N . VAL B 1 195 ? 18.359 13.359 15.828 1 82.94 195 VAL B N 1
ATOM 4385 C CA . VAL B 1 195 ? 17.5 13.828 14.742 1 82.94 195 VAL B CA 1
ATOM 4386 C C . VAL B 1 195 ? 16.391 12.805 14.484 1 82.94 195 VAL B C 1
ATOM 4388 O O . VAL B 1 195 ? 15.227 13.18 14.328 1 82.94 195 VAL B O 1
ATOM 4391 N N . VAL B 1 196 ? 16.703 11.578 14.578 1 87.88 196 VAL B N 1
ATOM 4392 C CA . VAL B 1 196 ? 15.773 10.539 14.156 1 87.88 196 VAL B CA 1
ATOM 4393 C C . VAL B 1 196 ? 14.867 10.164 15.328 1 87.88 196 VAL B C 1
ATOM 4395 O O . VAL B 1 196 ? 13.648 10.039 15.164 1 87.88 196 VAL B O 1
ATOM 4398 N N . VAL B 1 197 ? 15.406 10.117 16.5 1 91.19 197 VAL B N 1
ATOM 4399 C CA . VAL B 1 197 ? 14.617 9.586 17.609 1 91.19 197 VAL B CA 1
ATOM 4400 C C . VAL B 1 197 ? 14.164 10.727 18.516 1 91.19 197 VAL B C 1
ATOM 4402 O O . VAL B 1 197 ? 12.969 10.961 18.672 1 91.19 197 VAL B O 1
ATOM 4405 N N . LEU B 1 198 ? 15.086 11.477 18.984 1 92.31 198 LEU B N 1
ATOM 4406 C CA . LEU B 1 198 ? 14.773 12.508 19.969 1 92.31 198 LEU B CA 1
ATOM 4407 C C . LEU B 1 198 ? 13.805 13.539 19.406 1 92.31 198 LEU B C 1
ATOM 4409 O O . LEU B 1 198 ? 12.766 13.812 20 1 92.31 198 LEU B O 1
ATOM 4413 N N . ASP B 1 199 ? 14.102 14.094 18.281 1 93.25 199 ASP B N 1
ATOM 4414 C CA . ASP B 1 199 ? 13.234 15.086 17.656 1 93.25 199 ASP B CA 1
ATOM 4415 C C . ASP B 1 199 ? 11.852 14.508 17.375 1 93.25 199 ASP B C 1
ATOM 4417 O O . ASP B 1 199 ? 10.836 15.172 17.594 1 93.25 199 ASP B O 1
ATOM 4421 N N . SER B 1 200 ? 11.844 13.297 16.891 1 95.12 200 SER B N 1
ATOM 4422 C CA . SER B 1 200 ? 10.578 12.664 16.531 1 95.12 200 SER B CA 1
ATOM 4423 C C . SER B 1 200 ? 9.711 12.445 17.766 1 95.12 200 SER B C 1
ATOM 4425 O O . SER B 1 200 ? 8.492 12.625 17.703 1 95.12 200 SER B O 1
ATOM 4427 N N . VAL B 1 201 ? 10.312 12.078 18.828 1 95.62 201 VAL B N 1
ATOM 4428 C CA . VAL B 1 201 ? 9.578 11.867 20.062 1 95.62 201 VAL B CA 1
ATOM 4429 C C . VAL B 1 201 ? 9.039 13.195 20.578 1 95.62 201 VAL B C 1
ATOM 4431 O O . VAL B 1 201 ? 7.879 13.281 21 1 95.62 201 VAL B O 1
ATOM 4434 N N . LEU B 1 202 ? 9.844 14.188 20.531 1 96.06 202 LEU B N 1
ATOM 4435 C CA . LEU B 1 202 ? 9.43 15.5 21.016 1 96.06 202 LEU B CA 1
ATOM 4436 C C . LEU B 1 202 ? 8.297 16.062 20.156 1 96.06 202 LEU B C 1
ATOM 4438 O O . LEU B 1 202 ? 7.316 16.594 20.688 1 96.06 202 LEU B O 1
ATOM 4442 N N . ILE B 1 203 ? 8.453 15.938 18.906 1 96.81 203 ILE B N 1
ATOM 4443 C CA . ILE B 1 203 ? 7.426 16.406 17.984 1 96.81 203 ILE B CA 1
ATOM 4444 C C . ILE B 1 203 ? 6.133 15.633 18.203 1 96.81 203 ILE B C 1
ATOM 4446 O O . ILE B 1 203 ? 5.055 16.219 18.312 1 96.81 203 ILE B O 1
ATOM 4450 N N . GLY B 1 204 ? 6.273 14.336 18.297 1 97.69 204 GLY B N 1
ATOM 4451 C CA . GLY B 1 204 ? 5.105 13.508 18.547 1 97.69 204 GLY B CA 1
ATOM 4452 C C . GLY B 1 204 ? 4.422 13.812 19.859 1 97.69 204 GLY B C 1
ATOM 4453 O O . GLY B 1 204 ? 3.191 13.805 19.953 1 97.69 204 GLY B O 1
ATOM 4454 N N . CYS B 1 205 ? 5.164 14.031 20.797 1 97.12 205 CYS B N 1
ATOM 4455 C CA . CYS B 1 205 ? 4.602 14.383 22.109 1 97.12 205 CYS B CA 1
ATOM 4456 C C . CYS B 1 205 ? 3.859 15.711 22.031 1 97.12 205 CYS B C 1
ATOM 4458 O O . CYS B 1 205 ? 2.805 15.875 22.641 1 97.12 205 CYS B O 1
ATOM 4460 N N . ALA B 1 206 ? 4.438 16.641 21.344 1 97.81 206 ALA B N 1
ATOM 4461 C CA . ALA B 1 206 ? 3.742 17.906 21.172 1 97.81 206 ALA B CA 1
ATOM 4462 C C . ALA B 1 206 ? 2.398 17.703 20.469 1 97.81 206 ALA B C 1
ATOM 4464 O O . ALA B 1 206 ? 1.396 18.312 20.859 1 97.81 206 ALA B O 1
ATOM 4465 N N . VAL B 1 207 ? 2.385 16.891 19.5 1 97.94 207 VAL B N 1
ATOM 4466 C CA . VAL B 1 207 ? 1.154 16.562 18.781 1 97.94 207 VAL B CA 1
ATOM 4467 C C . VAL B 1 207 ? 0.165 15.906 19.734 1 97.94 207 VAL B C 1
ATOM 4469 O O . VAL B 1 207 ? -1.017 16.266 19.766 1 97.94 207 VAL B O 1
ATOM 4472 N N . GLY B 1 208 ? 0.666 15 20.516 1 97.88 208 GLY B N 1
ATOM 4473 C CA . GLY B 1 208 ? -0.176 14.336 21.516 1 97.88 208 GLY B CA 1
ATOM 4474 C C . GLY B 1 208 ? -0.753 15.297 22.531 1 97.88 208 GLY B C 1
ATOM 4475 O O . GLY B 1 208 ? -1.937 15.219 22.875 1 97.88 208 GLY B O 1
ATOM 4476 N N . VAL B 1 209 ? 0.054 16.156 23 1 97.88 209 VAL B N 1
ATOM 4477 C CA . VAL B 1 209 ? -0.384 17.141 23.984 1 97.88 209 VAL B CA 1
ATOM 4478 C C . VAL B 1 209 ? -1.452 18.047 23.359 1 97.88 209 VAL B C 1
ATOM 4480 O O . VAL B 1 209 ? -2.439 18.391 24.016 1 97.88 209 VAL B O 1
ATOM 4483 N N . SER B 1 210 ? -1.21 18.422 22.141 1 98 210 SER B N 1
ATOM 4484 C CA . SER B 1 210 ? -2.197 19.266 21.469 1 98 210 SER B CA 1
ATOM 4485 C C . SER B 1 210 ? -3.553 18.562 21.391 1 98 210 SER B C 1
ATOM 4487 O O . SER B 1 210 ? -4.59 19.188 21.609 1 98 210 SER B O 1
ATOM 4489 N N . LEU B 1 211 ? -3.553 17.359 21.094 1 96.69 211 LEU B N 1
ATOM 4490 C CA . LEU B 1 211 ? -4.797 16.594 21 1 96.69 211 LEU B CA 1
ATOM 4491 C C . LEU B 1 211 ? -5.418 16.406 22.375 1 96.69 211 LEU B C 1
ATOM 4493 O O . LEU B 1 211 ? -6.641 16.469 22.531 1 96.69 211 LEU B O 1
ATOM 4497 N N . ALA B 1 212 ? -4.609 16.109 23.344 1 96.75 212 ALA B N 1
ATOM 4498 C CA . ALA B 1 212 ? -5.102 15.961 24.719 1 96.75 212 ALA B CA 1
ATOM 4499 C C . ALA B 1 212 ? -5.785 17.234 25.203 1 96.75 212 ALA B C 1
ATOM 4501 O O . ALA B 1 212 ? -6.828 17.188 25.844 1 96.75 212 ALA B O 1
ATOM 4502 N N . LEU B 1 213 ? -5.191 18.312 24.891 1 97.19 213 LEU B N 1
ATOM 4503 C CA . LEU B 1 213 ? -5.773 19.594 25.266 1 97.19 213 LEU B CA 1
ATOM 4504 C C . LEU B 1 213 ? -7.09 19.828 24.531 1 97.19 213 LEU B C 1
ATOM 4506 O O . LEU B 1 213 ? -8.039 20.359 25.109 1 97.19 213 LEU B O 1
ATOM 4510 N N . ALA B 1 214 ? -7.066 19.5 23.281 1 96.31 214 ALA B N 1
ATOM 4511 C CA . ALA B 1 214 ? -8.289 19.641 22.5 1 96.31 214 ALA B CA 1
ATOM 4512 C C . ALA B 1 214 ? -9.422 18.797 23.094 1 96.31 214 ALA B C 1
ATOM 4514 O O . ALA B 1 214 ? -10.57 19.25 23.156 1 96.31 214 ALA B O 1
ATOM 4515 N N . GLN B 1 215 ? -9.102 17.609 23.484 1 93.62 215 GLN B N 1
ATOM 4516 C CA . GLN B 1 215 ? -10.102 16.75 24.109 1 93.62 215 GLN B CA 1
ATOM 4517 C C . GLN B 1 215 ? -10.539 17.297 25.469 1 93.62 215 GLN B C 1
ATOM 4519 O O . GLN B 1 215 ? -11.727 17.234 25.797 1 93.62 215 GLN B O 1
ATOM 4524 N N . ALA B 1 216 ? -9.609 17.781 26.203 1 94.31 216 ALA B N 1
ATOM 4525 C CA . ALA B 1 216 ? -9.93 18.359 27.516 1 94.31 216 ALA B CA 1
ATOM 4526 C C . ALA B 1 216 ? -10.859 19.562 27.375 1 94.31 216 ALA B C 1
ATOM 4528 O O . ALA B 1 216 ? -11.719 19.797 28.219 1 94.31 216 ALA B O 1
ATOM 4529 N N . LEU B 1 217 ? -10.672 20.266 26.297 1 94.88 217 LEU B N 1
ATOM 4530 C CA . LEU B 1 217 ? -11.492 21.438 26.047 1 94.88 217 LEU B CA 1
ATOM 4531 C C . LEU B 1 217 ? -12.797 21.047 25.344 1 94.88 217 LEU B C 1
ATOM 4533 O O . LEU B 1 217 ? -13.625 21.906 25.047 1 94.88 217 LEU B O 1
ATOM 4537 N N . GLN B 1 218 ? -12.969 19.797 25.031 1 92.12 218 GLN B N 1
ATOM 4538 C CA . GLN B 1 218 ? -14.172 19.219 24.422 1 92.12 218 GLN B CA 1
ATOM 4539 C C . GLN B 1 218 ? -14.477 19.875 23.078 1 92.12 218 GLN B C 1
ATOM 4541 O O . GLN B 1 218 ? -15.617 20.266 22.828 1 92.12 218 GLN B O 1
ATOM 4546 N N . LEU B 1 219 ? -13.445 20 22.406 1 90.19 219 LEU B N 1
ATOM 4547 C CA . LEU B 1 219 ? -13.648 20.531 21.062 1 90.19 219 LEU B CA 1
ATOM 4548 C C . LEU B 1 219 ? -14.359 19.516 20.172 1 90.19 219 LEU B C 1
ATOM 4550 O O . LEU B 1 219 ? -14.117 18.312 20.281 1 90.19 219 LEU B O 1
ATOM 4554 N N . GLU B 1 220 ? -15.281 19.875 19.422 1 77.94 220 GLU B N 1
ATOM 4555 C CA . GLU B 1 220 ? -16.156 18.984 18.656 1 77.94 220 GLU B CA 1
ATOM 4556 C C . GLU B 1 220 ? -15.375 18.172 17.641 1 77.94 220 GLU B C 1
ATOM 4558 O O . GLU B 1 220 ? -15.562 16.953 17.547 1 77.94 220 GLU B O 1
ATOM 4563 N N . ARG B 1 221 ? -14.547 18.594 16.797 1 78.75 221 ARG B N 1
ATOM 4564 C CA . ARG B 1 221 ? -13.773 17.875 15.797 1 78.75 221 ARG B CA 1
ATOM 4565 C C . ARG B 1 221 ? -12.328 18.359 15.758 1 78.75 221 ARG B C 1
ATOM 4567 O O . ARG B 1 221 ? -11.922 19.016 14.789 1 78.75 221 ARG B O 1
ATOM 4574 N N . PRO B 1 222 ? -11.68 17.734 16.75 1 89.75 222 PRO B N 1
ATOM 4575 C CA . PRO B 1 222 ? -10.375 18.359 16.938 1 89.75 222 PRO B CA 1
ATOM 4576 C C . PRO B 1 222 ? -9.289 17.766 16.047 1 89.75 222 PRO B C 1
ATOM 4578 O O . PRO B 1 222 ? -8.109 17.75 16.438 1 89.75 222 PRO B O 1
ATOM 4581 N N . TYR B 1 223 ? -9.656 17.234 14.906 1 87.31 223 TYR B N 1
ATOM 4582 C CA . TYR B 1 223 ? -8.672 16.562 14.07 1 87.31 223 TYR B CA 1
ATOM 4583 C C . TYR B 1 223 ? -7.668 17.547 13.492 1 87.31 223 TYR B C 1
ATOM 4585 O O . TYR B 1 223 ? -6.582 17.156 13.062 1 87.31 223 TYR B O 1
ATOM 4593 N N . TRP B 1 224 ? -7.934 18.797 13.523 1 91.75 224 TRP B N 1
ATOM 4594 C CA . TRP B 1 224 ? -7.047 19.781 12.898 1 91.75 224 TRP B CA 1
ATOM 4595 C C . TRP B 1 224 ? -6.027 20.312 13.906 1 91.75 224 TRP B C 1
ATOM 4597 O O . TRP B 1 224 ? -5.027 20.906 13.523 1 91.75 224 TRP B O 1
ATOM 4607 N N . VAL B 1 225 ? -6.266 20.078 15.164 1 96.5 225 VAL B N 1
ATOM 4608 C CA . VAL B 1 225 ? -5.359 20.547 16.203 1 96.5 225 VAL B CA 1
ATOM 4609 C C . VAL B 1 225 ? -3.99 19.891 16.031 1 96.5 225 VAL B C 1
ATOM 4611 O O . VAL B 1 225 ? -2.977 20.578 15.898 1 96.5 225 VAL B O 1
ATOM 4614 N N . PRO B 1 226 ? -3.986 18.578 15.938 1 96.75 226 PRO B N 1
ATOM 4615 C CA . PRO B 1 226 ? -2.674 17.953 15.773 1 96.75 226 PRO B CA 1
ATOM 4616 C C . PRO B 1 226 ? -2.01 18.312 14.445 1 96.75 226 PRO B C 1
ATOM 4618 O O . PRO B 1 226 ? -0.784 18.422 14.375 1 96.75 226 PRO B O 1
ATOM 4621 N N . VAL B 1 227 ? -2.742 18.547 13.445 1 95.38 227 VAL B N 1
ATOM 4622 C CA . VAL B 1 227 ? -2.213 18.875 12.125 1 95.38 227 VAL B CA 1
ATOM 4623 C C . VAL B 1 227 ? -1.569 20.266 12.164 1 95.38 227 VAL B C 1
ATOM 4625 O O . VAL B 1 227 ? -0.475 20.469 11.633 1 95.38 227 VAL B O 1
ATOM 4628 N N . SER B 1 228 ? -2.262 21.172 12.789 1 96.62 228 SER B N 1
ATOM 4629 C CA . SER B 1 228 ? -1.723 22.516 12.922 1 96.62 228 SER B CA 1
ATOM 4630 C C . SER B 1 228 ? -0.469 22.531 13.789 1 96.62 228 SER B C 1
ATOM 4632 O O . SER B 1 228 ? 0.493 23.234 13.492 1 96.62 228 SER B O 1
ATOM 4634 N N . CYS B 1 229 ? -0.534 21.766 14.828 1 97.75 229 CYS B N 1
ATOM 4635 C CA . CYS B 1 229 ? 0.634 21.641 15.695 1 97.75 229 CYS B CA 1
ATOM 4636 C C . CYS B 1 229 ? 1.843 21.141 14.914 1 97.75 229 CYS B C 1
ATOM 4638 O O . CYS B 1 229 ? 2.92 21.734 14.977 1 97.75 229 CYS B O 1
ATOM 4640 N N . LEU B 1 230 ? 1.623 20.094 14.203 1 96.75 230 LEU B N 1
ATOM 4641 C CA . LEU B 1 230 ? 2.701 19.469 13.445 1 96.75 230 LEU B CA 1
ATOM 4642 C C . LEU B 1 230 ? 3.207 20.391 12.344 1 96.75 230 LEU B C 1
ATOM 4644 O O . LEU B 1 230 ? 4.406 20.438 12.07 1 96.75 230 LEU B O 1
ATOM 4648 N N . ALA B 1 231 ? 2.336 21.141 11.719 1 95 231 ALA B N 1
ATOM 4649 C CA . ALA B 1 231 ? 2.705 22.047 10.641 1 95 231 ALA B CA 1
ATOM 4650 C C . ALA B 1 231 ? 3.645 23.141 11.133 1 95 231 ALA B C 1
ATOM 4652 O O . ALA B 1 231 ? 4.566 23.547 10.422 1 95 231 ALA B O 1
ATOM 4653 N N . VAL B 1 232 ? 3.441 23.547 12.312 1 95.12 232 VAL B N 1
ATOM 4654 C CA . VAL B 1 232 ? 4.176 24.688 12.859 1 95.12 232 VAL B CA 1
ATOM 4655 C C . VAL B 1 232 ? 5.508 24.219 13.43 1 95.12 232 VAL B C 1
ATOM 4657 O O . VAL B 1 232 ? 6.547 24.844 13.203 1 95.12 232 VAL B O 1
ATOM 4660 N N . ILE B 1 233 ? 5.5 23.109 14.086 1 94.88 233 ILE B N 1
ATOM 4661 C CA . ILE B 1 233 ? 6.652 22.688 14.867 1 94.88 233 ILE B CA 1
ATOM 4662 C C . ILE B 1 233 ? 7.77 22.219 13.93 1 94.88 233 ILE B C 1
ATOM 4664 O O . ILE B 1 233 ? 8.922 22.094 14.344 1 94.88 233 ILE B O 1
ATOM 4668 N N . GLN B 1 234 ? 7.465 21.969 12.688 1 87.69 234 GLN B N 1
ATOM 4669 C CA . GLN B 1 234 ? 8.43 21.469 11.719 1 87.69 234 GLN B CA 1
ATOM 4670 C C . GLN B 1 234 ? 9.406 22.547 11.289 1 87.69 234 GLN B C 1
ATOM 4672 O O . GLN B 1 234 ? 10.367 22.281 10.555 1 87.69 234 GLN B O 1
ATOM 4677 N N . GLY B 1 235 ? 9.32 23.766 11.734 1 85.81 235 GLY B N 1
ATOM 4678 C CA . GLY B 1 235 ? 10.273 24.828 11.422 1 85.81 235 GLY B CA 1
ATOM 4679 C C . GLY B 1 235 ? 11.672 24.516 11.93 1 85.81 235 GLY B C 1
ATOM 4680 O O . GLY B 1 235 ? 11.844 23.969 13.016 1 85.81 235 GLY B O 1
ATOM 4681 N N . LEU B 1 236 ? 12.617 24.875 11.172 1 85.44 236 LEU B N 1
ATOM 4682 C CA . LEU B 1 236 ? 14 24.516 11.43 1 85.44 236 LEU B CA 1
ATOM 4683 C C . LEU B 1 236 ? 14.586 25.359 12.555 1 85.44 236 LEU B C 1
ATOM 4685 O O . LEU B 1 236 ? 15.672 25.078 13.055 1 85.44 236 LEU B O 1
ATOM 4689 N N . SER B 1 237 ? 13.922 26.453 12.906 1 89.69 237 SER B N 1
ATOM 4690 C CA . SER B 1 237 ? 14.312 27.328 14 1 89.69 237 SER B CA 1
ATOM 4691 C C . SER B 1 237 ? 13.094 27.922 14.695 1 89.69 237 SER B C 1
ATOM 4693 O O . SER B 1 237 ? 11.977 27.844 14.188 1 89.69 237 SER B O 1
ATOM 4695 N N . VAL B 1 238 ? 13.383 28.438 15.844 1 91.38 238 VAL B N 1
ATOM 4696 C CA . VAL B 1 238 ? 12.289 29.047 16.609 1 91.38 238 VAL B CA 1
ATOM 4697 C C . VAL B 1 238 ? 11.688 30.203 15.805 1 91.38 238 VAL B C 1
ATOM 4699 O O . VAL B 1 238 ? 10.469 30.391 15.797 1 91.38 238 VAL B O 1
ATOM 4702 N N . ARG B 1 239 ? 12.531 30.922 15.133 1 89.44 239 ARG B N 1
ATOM 4703 C CA . ARG B 1 239 ? 12.055 32 14.297 1 89.44 239 ARG B CA 1
ATOM 4704 C C . ARG B 1 239 ? 11.203 31.484 13.141 1 89.44 239 ARG B C 1
ATOM 4706 O O . ARG B 1 239 ? 10.164 32.062 12.82 1 89.44 239 ARG B O 1
ATOM 4713 N N . ALA B 1 240 ? 11.656 30.469 12.578 1 89.12 240 ALA B N 1
ATOM 4714 C CA . ALA B 1 240 ? 10.898 29.859 11.492 1 89.12 240 ALA B CA 1
ATOM 4715 C C . ALA B 1 240 ? 9.555 29.328 11.984 1 89.12 240 ALA B C 1
ATOM 4717 O O . ALA B 1 240 ? 8.547 29.422 11.281 1 89.12 240 ALA B O 1
ATOM 4718 N N . ILE B 1 241 ? 9.57 28.781 13.164 1 92.5 241 ILE B N 1
ATOM 4719 C CA . ILE B 1 241 ? 8.352 28.25 13.766 1 92.5 241 ILE B CA 1
ATOM 4720 C C . ILE B 1 241 ? 7.379 29.391 14.039 1 92.5 241 ILE B C 1
ATOM 4722 O O . ILE B 1 241 ? 6.176 29.266 13.789 1 92.5 241 ILE B O 1
ATOM 4726 N N . TRP B 1 242 ? 7.895 30.469 14.5 1 91.31 242 TRP B N 1
ATOM 4727 C CA . TRP B 1 242 ? 7.086 31.656 14.742 1 91.31 242 TRP B CA 1
ATOM 4728 C C . TRP B 1 242 ? 6.453 32.156 13.453 1 91.31 242 TRP B C 1
ATOM 4730 O O . TRP B 1 242 ? 5.254 32.438 13.406 1 91.31 242 TRP B O 1
ATOM 4740 N N . ASN B 1 243 ? 7.223 32.25 12.422 1 89.94 243 ASN B N 1
ATOM 4741 C CA . ASN B 1 243 ? 6.73 32.719 11.125 1 89.94 243 ASN B CA 1
ATOM 4742 C C . ASN B 1 243 ? 5.664 31.797 10.562 1 89.94 243 ASN B C 1
ATOM 4744 O O . ASN B 1 243 ? 4.652 32.25 10.031 1 89.94 243 ASN B O 1
ATOM 4748 N N . ARG B 1 244 ? 5.934 30.578 10.711 1 90.69 244 ARG B N 1
ATOM 4749 C CA . ARG B 1 244 ? 4.98 29.594 10.211 1 90.69 244 ARG B CA 1
ATOM 4750 C C . ARG B 1 244 ? 3.654 29.688 10.961 1 90.69 244 ARG B C 1
ATOM 4752 O O . ARG B 1 244 ? 2.588 29.531 10.359 1 90.69 244 ARG B O 1
ATOM 4759 N N . GLN B 1 245 ? 3.801 29.828 12.234 1 94.31 245 GLN B N 1
ATOM 4760 C CA . GLN B 1 245 ? 2.604 29.984 13.055 1 94.31 245 GLN B CA 1
ATOM 4761 C C . GLN B 1 245 ? 1.777 31.188 12.594 1 94.31 245 GLN B C 1
ATOM 4763 O O . GLN B 1 245 ? 0.554 31.094 12.477 1 94.31 245 GLN B O 1
ATOM 4768 N N . LEU B 1 246 ? 2.389 32.25 12.32 1 93.25 246 LEU B N 1
ATOM 4769 C CA . LEU B 1 246 ? 1.695 33.438 11.883 1 93.25 246 LEU B CA 1
ATOM 4770 C C . LEU B 1 246 ? 1.066 33.25 10.508 1 93.25 246 LEU B C 1
ATOM 4772 O O . LEU B 1 246 ? -0.079 33.656 10.281 1 93.25 246 LEU B O 1
ATOM 4776 N N . HIS B 1 247 ? 1.81 32.688 9.648 1 91.56 247 HIS B N 1
ATOM 4777 C CA . HIS B 1 247 ? 1.291 32.406 8.312 1 91.56 247 HIS B CA 1
ATOM 4778 C C . HIS B 1 247 ? 0.065 31.484 8.391 1 91.56 247 HIS B C 1
ATOM 4780 O O . HIS B 1 247 ? -0.918 31.703 7.676 1 91.56 247 HIS B O 1
ATOM 4786 N N . ARG B 1 248 ? 0.165 30.531 9.25 1 94 248 ARG B N 1
ATOM 4787 C CA . ARG B 1 248 ? -0.925 29.562 9.344 1 94 248 ARG B CA 1
ATOM 4788 C C . ARG B 1 248 ? -2.172 30.188 9.953 1 94 248 ARG B C 1
ATOM 4790 O O . ARG B 1 248 ? -3.283 29.984 9.461 1 94 248 ARG B O 1
ATOM 4797 N N . ILE B 1 249 ? -1.979 30.938 10.977 1 95.56 249 ILE B N 1
ATOM 4798 C CA . ILE B 1 249 ? -3.121 31.562 11.633 1 95.56 249 ILE B CA 1
ATOM 4799 C C . ILE B 1 249 ? -3.75 32.594 10.703 1 95.56 249 ILE B C 1
ATOM 4801 O O . ILE B 1 249 ? -4.957 32.562 10.445 1 95.56 249 ILE B O 1
ATOM 4805 N N . LEU B 1 250 ? -2.975 33.5 10.133 1 94.81 250 LEU B N 1
ATOM 4806 C CA . LEU B 1 250 ? -3.482 34.531 9.242 1 94.81 250 LEU B CA 1
ATOM 4807 C C . LEU B 1 250 ? -4.051 33.938 7.965 1 94.81 250 LEU B C 1
ATOM 4809 O O . LEU B 1 250 ? -5.098 34.344 7.48 1 94.81 250 LEU B O 1
ATOM 4813 N N . GLY B 1 251 ? -3.344 33.031 7.457 1 95.38 251 GLY B N 1
ATOM 4814 C CA . GLY B 1 251 ? -3.844 32.344 6.277 1 95.38 251 GLY B CA 1
ATOM 4815 C C . GLY B 1 251 ? -5.164 31.625 6.516 1 95.38 251 GLY B C 1
ATOM 4816 O O . GLY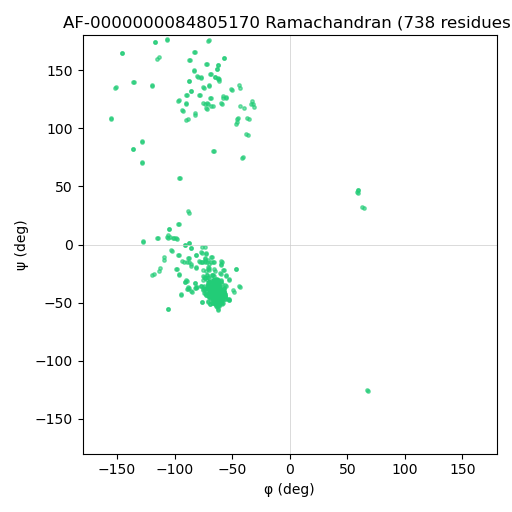 B 1 251 ? -6.047 31.641 5.656 1 95.38 251 GLY B O 1
ATOM 4817 N N . THR B 1 252 ? -5.223 31 7.656 1 96.06 252 THR B N 1
ATOM 4818 C CA . THR B 1 252 ? -6.457 30.297 7.996 1 96.06 252 THR B CA 1
ATOM 4819 C C . THR B 1 252 ? -7.613 31.281 8.141 1 96.06 252 THR B C 1
ATOM 4821 O O . THR B 1 252 ? -8.727 31.016 7.688 1 96.06 252 THR B O 1
ATOM 4824 N N . VAL B 1 253 ? -7.363 32.406 8.758 1 96 253 VAL B N 1
ATOM 4825 C CA . VAL B 1 253 ? -8.406 33.438 8.922 1 96 253 VAL B CA 1
ATOM 4826 C C . VAL B 1 253 ? -8.922 33.875 7.555 1 96 253 VAL B C 1
ATOM 4828 O O . VAL B 1 253 ? -10.125 33.875 7.316 1 96 253 VAL B O 1
ATOM 4831 N N . LEU B 1 254 ? -8.047 34.219 6.676 1 96.06 254 LEU B N 1
ATOM 4832 C CA . LEU B 1 254 ? -8.438 34.625 5.328 1 96.06 254 LEU B CA 1
ATOM 4833 C C . LEU B 1 254 ? -9.07 33.438 4.574 1 96.06 254 LEU B C 1
ATOM 4835 O O . LEU B 1 254 ? -10.008 33.656 3.793 1 96.06 254 LEU B O 1
ATOM 4839 N N . GLY B 1 255 ? -8.508 32.281 4.777 1 96.56 255 GLY B N 1
ATOM 4840 C CA . GLY B 1 255 ? -9.07 31.094 4.164 1 96.56 255 GLY B CA 1
ATOM 4841 C C . GLY B 1 255 ? -10.484 30.797 4.621 1 96.56 255 GLY B C 1
ATOM 4842 O O . GLY B 1 255 ? -11.312 30.328 3.838 1 96.56 255 GLY B O 1
ATOM 4843 N N . LEU B 1 256 ? -10.711 31.047 5.867 1 94.62 256 LEU B N 1
ATOM 4844 C CA . LEU B 1 256 ? -12.047 30.812 6.41 1 94.62 256 LEU B CA 1
ATOM 4845 C C . LEU B 1 256 ? -13.055 31.781 5.793 1 94.62 256 LEU B C 1
ATOM 4847 O O . LEU B 1 256 ? -14.227 31.422 5.602 1 94.62 256 LEU B O 1
ATOM 4851 N N . VAL B 1 257 ? -12.641 32.969 5.496 1 94.44 257 VAL B N 1
ATOM 4852 C CA . VAL B 1 257 ? -13.492 33.938 4.793 1 94.44 257 VAL B CA 1
ATOM 4853 C C . VAL B 1 257 ? -13.844 33.375 3.412 1 94.44 257 VAL B C 1
ATOM 4855 O O . VAL B 1 257 ? -15.008 33.406 3.004 1 94.44 257 VAL B O 1
ATOM 4858 N N . ILE B 1 258 ? -12.859 32.844 2.754 1 94.31 258 ILE B N 1
ATOM 4859 C CA . ILE B 1 258 ? -13.078 32.25 1.438 1 94.31 258 ILE B CA 1
ATOM 4860 C C . ILE B 1 258 ? -13.984 31.031 1.565 1 94.31 258 ILE B C 1
ATOM 4862 O O . ILE B 1 258 ? -14.898 30.844 0.761 1 94.31 258 ILE B O 1
ATOM 4866 N N . ALA B 1 259 ? -13.703 30.297 2.547 1 92.25 259 ALA B N 1
ATOM 4867 C CA . ALA B 1 259 ? -14.516 29.109 2.775 1 92.25 259 ALA B CA 1
ATOM 4868 C C . ALA B 1 259 ? -15.977 29.469 3.021 1 92.25 259 ALA B C 1
ATOM 4870 O O . ALA B 1 259 ? -16.891 28.812 2.506 1 92.25 259 ALA B O 1
ATOM 4871 N N . ALA B 1 260 ? -16.188 30.469 3.818 1 89.62 260 ALA B N 1
ATOM 4872 C CA . ALA B 1 260 ? -17.547 30.953 4.09 1 89.62 260 ALA B CA 1
ATOM 4873 C C . ALA B 1 260 ? -18.234 31.375 2.803 1 89.62 260 ALA B C 1
ATOM 4875 O O . ALA B 1 260 ? -19.422 31.094 2.6 1 89.62 260 ALA B O 1
ATOM 4876 N N . GLY B 1 261 ? -17.547 32.094 1.977 1 90.75 261 GLY B N 1
ATOM 4877 C CA . GLY B 1 261 ? -18.094 32.469 0.688 1 90.75 261 GLY B CA 1
ATOM 4878 C C . GLY B 1 261 ? -18.438 31.297 -0.207 1 90.75 261 GLY B C 1
ATOM 4879 O O . GLY B 1 261 ? -19.5 31.281 -0.831 1 90.75 261 GLY B O 1
ATOM 4880 N N . LEU B 1 262 ? -17.562 30.375 -0.259 1 89.38 262 LEU B N 1
ATOM 4881 C CA . LEU B 1 262 ? -17.766 29.203 -1.106 1 89.38 262 LEU B CA 1
ATOM 4882 C C . LEU B 1 262 ? -18.922 28.359 -0.604 1 89.38 262 LEU B C 1
ATOM 4884 O O . LEU B 1 262 ? -19.734 27.859 -1.4 1 89.38 262 LEU B O 1
ATOM 4888 N N . LEU B 1 263 ? -19 28.203 0.691 1 84.5 263 LEU B N 1
ATOM 4889 C CA . LEU B 1 263 ? -20.031 27.375 1.293 1 84.5 263 LEU B CA 1
ATOM 4890 C C . LEU B 1 263 ? -21.406 28.016 1.172 1 84.5 263 LEU B C 1
ATOM 4892 O O . LEU B 1 263 ? -22.422 27.359 1.319 1 84.5 263 LEU B O 1
ATOM 4896 N N . SER B 1 264 ? -21.453 29.281 0.961 1 84.62 264 SER B N 1
ATOM 4897 C CA . SER B 1 264 ? -22.719 30 0.795 1 84.62 264 SER B CA 1
ATOM 4898 C C . SER B 1 264 ? -23.281 29.812 -0.608 1 84.62 264 SER B C 1
ATOM 4900 O O . SER B 1 264 ? -24.469 30.078 -0.851 1 84.62 264 SER B O 1
ATOM 4902 N N . LEU B 1 265 ? -22.453 29.312 -1.514 1 85.81 265 LEU B N 1
ATOM 4903 C CA . LEU B 1 265 ? -22.906 29.031 -2.879 1 85.81 265 LEU B CA 1
ATOM 4904 C C . LEU B 1 265 ? -23.641 27.703 -2.957 1 85.81 265 LEU B C 1
ATOM 4906 O O . LEU B 1 265 ? -23.422 26.812 -2.133 1 85.81 265 LEU B O 1
ATOM 4910 N N . PRO B 1 266 ? -24.656 27.688 -3.824 1 85 266 PRO B N 1
ATOM 4911 C CA . PRO B 1 266 ? -25.328 26.406 -4.02 1 85 266 PRO B CA 1
ATOM 4912 C C . PRO B 1 266 ? -24.422 25.359 -4.672 1 85 266 PRO B C 1
ATOM 4914 O O . PRO B 1 266 ? -24.562 25.078 -5.863 1 85 266 PRO B O 1
ATOM 4917 N N . LEU B 1 267 ? -23.609 24.781 -3.895 1 86 267 LEU B N 1
ATOM 4918 C CA . LEU B 1 267 ? -22.641 23.812 -4.402 1 86 267 LEU B CA 1
ATOM 4919 C C . LEU B 1 267 ? -23.281 22.469 -4.664 1 86 267 LEU B C 1
ATOM 4921 O O . LEU B 1 267 ? -24.094 22 -3.863 1 86 267 LEU B O 1
ATOM 4925 N N . GLU B 1 268 ? -23.047 21.953 -5.914 1 88.12 268 GLU B N 1
ATOM 4926 C CA . GLU B 1 268 ? -23.469 20.609 -6.309 1 88.12 268 GLU B CA 1
ATOM 4927 C C . GLU B 1 268 ? -22.266 19.672 -6.395 1 88.12 268 GLU B C 1
ATOM 4929 O O . GLU B 1 268 ? -21.125 20.078 -6.152 1 88.12 268 GLU B O 1
ATOM 4934 N N . LYS B 1 269 ? -22.547 18.469 -6.66 1 88.44 269 LYS B N 1
ATOM 4935 C CA . LYS B 1 269 ? -21.516 17.438 -6.664 1 88.44 269 LYS B CA 1
ATOM 4936 C C . LYS B 1 269 ? -20.391 17.781 -7.645 1 88.44 269 LYS B C 1
ATOM 4938 O O . LYS B 1 269 ? -19.203 17.656 -7.316 1 88.44 269 LYS B O 1
ATOM 4943 N N . TRP B 1 270 ? -20.656 18.297 -8.812 1 92.94 270 TRP B N 1
ATOM 4944 C CA . TRP B 1 270 ? -19.656 18.609 -9.828 1 92.94 270 TRP B CA 1
ATOM 4945 C C . TRP B 1 270 ? -18.859 19.844 -9.438 1 92.94 270 TRP B C 1
ATOM 4947 O O . TRP B 1 270 ? -17.641 19.891 -9.617 1 92.94 270 TRP B O 1
ATOM 4957 N N . SER B 1 271 ? -19.531 20.812 -8.93 1 92.31 271 SER B N 1
ATOM 4958 C CA . SER B 1 271 ? -18.859 22.047 -8.523 1 92.31 271 SER B CA 1
ATOM 4959 C C . SER B 1 271 ? -17.828 21.766 -7.43 1 92.31 271 SER B C 1
ATOM 4961 O O . SER B 1 271 ? -16.734 22.344 -7.441 1 92.31 271 SER B O 1
ATOM 4963 N N . ILE B 1 272 ? -18.188 20.953 -6.504 1 90.56 272 ILE B N 1
ATOM 4964 C CA . ILE B 1 272 ? -17.281 20.609 -5.422 1 90.56 272 ILE B CA 1
ATOM 4965 C C . ILE B 1 272 ? -16.047 19.906 -5.992 1 90.56 272 ILE B C 1
ATOM 4967 O O . ILE B 1 272 ? -14.914 20.219 -5.605 1 90.56 272 ILE B O 1
ATOM 4971 N N . ALA B 1 273 ? -16.297 18.969 -6.895 1 93.44 273 ALA B N 1
ATOM 4972 C CA . ALA B 1 273 ? -15.203 18.234 -7.508 1 93.44 273 ALA B CA 1
ATOM 4973 C C . ALA B 1 273 ? -14.242 19.172 -8.227 1 93.44 273 ALA B C 1
ATOM 4975 O O . ALA B 1 273 ? -13.023 19.062 -8.07 1 93.44 273 ALA B O 1
ATOM 4976 N N . PHE B 1 274 ? -14.727 20.094 -8.953 1 94.62 274 PHE B N 1
ATOM 4977 C CA . PHE B 1 274 ? -13.891 21.031 -9.703 1 94.62 274 PHE B CA 1
ATOM 4978 C C . PHE B 1 274 ? -13.195 22 -8.758 1 94.62 274 PHE B C 1
ATOM 4980 O O . PHE B 1 274 ? -12.062 22.422 -9.023 1 94.62 274 PHE B O 1
ATOM 4987 N N . LEU B 1 275 ? -13.891 22.328 -7.723 1 93.5 275 LEU B N 1
ATOM 4988 C CA . LEU B 1 275 ? -13.273 23.188 -6.719 1 93.5 275 LEU B CA 1
ATOM 4989 C C . LEU B 1 275 ? -12.055 22.516 -6.094 1 93.5 275 LEU B C 1
ATOM 4991 O O . LEU B 1 275 ? -11.016 23.141 -5.895 1 93.5 275 LEU B O 1
ATOM 4995 N N . VAL B 1 276 ? -12.203 21.25 -5.77 1 93.5 276 VAL B N 1
ATOM 4996 C CA . VAL B 1 276 ? -11.086 20.5 -5.191 1 93.5 276 VAL B CA 1
ATOM 4997 C C . VAL B 1 276 ? -9.922 20.453 -6.18 1 93.5 276 VAL B C 1
ATOM 4999 O O . VAL B 1 276 ? -8.766 20.656 -5.797 1 93.5 276 VAL B O 1
ATOM 5002 N N . LEU B 1 277 ? -10.258 20.234 -7.414 1 95.38 277 LEU B N 1
ATOM 5003 C CA . LEU B 1 277 ? -9.258 20.219 -8.469 1 95.38 277 LEU B CA 1
ATOM 5004 C C . LEU B 1 277 ? -8.539 21.562 -8.555 1 95.38 277 LEU B C 1
ATOM 5006 O O . LEU B 1 277 ? -7.309 21.625 -8.555 1 95.38 277 LEU B O 1
ATOM 5010 N N . GLY B 1 278 ? -9.297 22.578 -8.594 1 95.81 278 GLY B N 1
ATOM 5011 C CA . GLY B 1 278 ? -8.75 23.922 -8.727 1 95.81 278 GLY B CA 1
ATOM 5012 C C . GLY B 1 278 ? -7.949 24.359 -7.516 1 95.81 278 GLY B C 1
ATOM 5013 O O . GLY B 1 278 ? -6.852 24.906 -7.66 1 95.81 278 GLY B O 1
ATOM 5014 N N . LEU B 1 279 ? -8.484 24.172 -6.344 1 95.94 279 LEU B N 1
ATOM 5015 C CA . LEU B 1 279 ? -7.793 24.547 -5.113 1 95.94 279 LEU B CA 1
ATOM 5016 C C . LEU B 1 279 ? -6.48 23.781 -4.977 1 95.94 279 LEU B C 1
ATOM 5018 O O . LEU B 1 279 ? -5.461 24.359 -4.594 1 95.94 279 LEU B O 1
ATOM 5022 N N . SER B 1 280 ? -6.52 22.516 -5.297 1 95.5 280 SER B N 1
ATOM 5023 C CA . SER B 1 280 ? -5.305 21.703 -5.211 1 95.5 280 SER B CA 1
ATOM 5024 C C . SER B 1 280 ? -4.223 22.25 -6.148 1 95.5 280 SER B C 1
ATOM 5026 O O . SER B 1 280 ? -3.047 22.281 -5.785 1 95.5 280 SER B O 1
ATOM 5028 N N . PHE B 1 281 ? -4.637 22.609 -7.297 1 95.75 281 PHE B N 1
ATOM 5029 C CA . PHE B 1 281 ? -3.701 23.156 -8.273 1 95.75 281 PHE B CA 1
ATOM 5030 C C . PHE B 1 281 ? -3.07 24.453 -7.758 1 95.75 281 PHE B C 1
ATOM 5032 O O . PHE B 1 281 ? -1.849 24.609 -7.793 1 95.75 281 PHE B O 1
ATOM 5039 N N . VAL B 1 282 ? -3.867 25.328 -7.246 1 95.25 282 VAL B N 1
ATOM 5040 C CA . VAL B 1 282 ? -3.406 26.625 -6.746 1 95.25 282 VAL B CA 1
ATOM 5041 C C . VAL B 1 282 ? -2.488 26.406 -5.543 1 95.25 282 VAL B C 1
ATOM 5043 O O . VAL B 1 282 ? -1.442 27.062 -5.434 1 95.25 282 VAL B O 1
ATOM 5046 N N . ILE B 1 283 ? -2.83 25.547 -4.668 1 94.81 283 ILE B N 1
ATOM 5047 C CA . ILE B 1 283 ? -2.066 25.281 -3.455 1 94.81 283 ILE B CA 1
ATOM 5048 C C . ILE B 1 283 ? -0.664 24.797 -3.824 1 94.81 283 ILE B C 1
ATOM 5050 O O . ILE B 1 283 ? 0.328 25.281 -3.268 1 94.81 283 ILE B O 1
ATOM 5054 N N . GLU B 1 284 ? -0.618 23.891 -4.746 1 91.75 284 GLU B N 1
ATOM 5055 C CA . GLU B 1 284 ? 0.672 23.312 -5.094 1 91.75 284 GLU B CA 1
ATOM 5056 C C . GLU B 1 284 ? 1.587 24.344 -5.754 1 91.75 284 GLU B C 1
ATOM 5058 O O . GLU B 1 284 ? 2.807 24.297 -5.578 1 91.75 284 GLU B O 1
ATOM 5063 N N . ILE B 1 285 ? 0.977 25.25 -6.441 1 91.25 285 ILE B N 1
ATOM 5064 C CA . ILE B 1 285 ? 1.763 26.328 -7.031 1 91.25 285 ILE B CA 1
ATOM 5065 C C . ILE B 1 285 ? 2.213 27.297 -5.938 1 91.25 285 ILE B C 1
ATOM 5067 O O . ILE B 1 285 ? 3.359 27.75 -5.938 1 91.25 285 ILE B O 1
ATOM 5071 N N . ALA B 1 286 ? 1.346 27.5 -5.043 1 90.75 286 ALA B N 1
ATOM 5072 C CA . ALA B 1 286 ? 1.555 28.547 -4.051 1 90.75 286 ALA B CA 1
ATOM 5073 C C . ALA B 1 286 ? 2.447 28.062 -2.912 1 90.75 286 ALA B C 1
ATOM 5075 O O . ALA B 1 286 ? 3.203 28.844 -2.33 1 90.75 286 ALA B O 1
ATOM 5076 N N . VAL B 1 287 ? 2.363 26.844 -2.586 1 87.12 287 VAL B N 1
ATOM 5077 C CA . VAL B 1 287 ? 2.928 26.328 -1.339 1 87.12 287 VAL B CA 1
ATOM 5078 C C . VAL B 1 287 ? 4.445 26.469 -1.364 1 87.12 287 VAL B C 1
ATOM 5080 O O . VAL B 1 287 ? 5.07 26.719 -0.33 1 87.12 287 VAL B O 1
ATOM 5083 N N . ILE B 1 288 ? 5.078 26.312 -2.488 1 82.81 288 ILE B N 1
ATOM 5084 C CA . ILE B 1 288 ? 6.535 26.391 -2.578 1 82.81 288 ILE B CA 1
ATOM 5085 C C . ILE B 1 288 ? 6.977 27.844 -2.643 1 82.81 288 ILE B C 1
ATOM 5087 O O . ILE B 1 288 ? 8.125 28.172 -2.328 1 82.81 288 ILE B O 1
ATOM 5091 N N . ARG B 1 289 ? 6.023 28.703 -3.014 1 85.12 289 ARG B N 1
ATOM 5092 C CA . ARG B 1 289 ? 6.359 30.109 -3.205 1 85.12 289 ARG B CA 1
ATOM 5093 C C . ARG B 1 289 ? 6.074 30.906 -1.941 1 85.12 289 ARG B C 1
ATOM 5095 O O . ARG B 1 289 ? 6.852 31.797 -1.577 1 85.12 289 ARG B O 1
ATOM 5102 N N . HIS B 1 290 ? 4.98 30.625 -1.396 1 90.19 290 HIS B N 1
ATOM 5103 C CA . HIS B 1 290 ? 4.543 31.375 -0.215 1 90.19 290 HIS B CA 1
ATOM 5104 C C . HIS B 1 290 ? 3.576 30.547 0.625 1 90.19 290 HIS B C 1
ATOM 5106 O O . HIS B 1 290 ? 2.375 30.516 0.347 1 90.19 290 HIS B O 1
ATOM 5112 N N . TYR B 1 291 ? 4.074 30.141 1.696 1 87.25 291 TYR B N 1
ATOM 5113 C CA . TYR B 1 291 ? 3.322 29.234 2.562 1 87.25 291 TYR B CA 1
ATOM 5114 C C . TYR B 1 291 ? 2.033 29.891 3.043 1 87.25 291 TYR B C 1
ATOM 5116 O O . TYR B 1 291 ? 0.958 29.281 2.967 1 87.25 291 TYR B O 1
ATOM 5124 N N . GLY B 1 292 ? 2.08 31.109 3.535 1 90.38 292 GLY B N 1
ATOM 5125 C CA . GLY B 1 292 ? 0.901 31.812 4.016 1 90.38 292 GLY B CA 1
ATOM 5126 C C . GLY B 1 292 ? -0.189 31.922 2.967 1 90.38 292 GLY B C 1
ATOM 5127 O O . GLY B 1 292 ? -1.371 31.75 3.27 1 90.38 292 GLY B O 1
ATOM 5128 N N . PHE B 1 293 ? 0.192 32.25 1.812 1 92.06 293 PHE B N 1
ATOM 5129 C CA . PHE B 1 293 ? -0.751 32.312 0.704 1 92.06 293 PHE B CA 1
ATOM 5130 C C . PHE B 1 293 ? -1.376 30.969 0.421 1 92.06 293 PHE B C 1
ATOM 5132 O O . PHE B 1 293 ? -2.576 30.875 0.152 1 92.06 293 PHE B O 1
ATOM 5139 N N . ALA B 1 294 ? -0.557 29.984 0.468 1 93.88 294 ALA B N 1
ATOM 5140 C CA . ALA B 1 294 ? -1.059 28.625 0.232 1 93.88 294 ALA B CA 1
ATOM 5141 C C . ALA B 1 294 ? -2.109 28.25 1.27 1 93.88 294 ALA B C 1
ATOM 5143 O O . ALA B 1 294 ? -3.105 27.594 0.943 1 93.88 294 ALA B O 1
ATOM 5144 N N . VAL B 1 295 ? -1.883 28.656 2.508 1 94.94 295 VAL B N 1
ATOM 5145 C CA . VAL B 1 295 ? -2.768 28.297 3.613 1 94.94 295 VAL B CA 1
ATOM 5146 C C . VAL B 1 295 ? -4.16 28.875 3.369 1 94.94 295 VAL B C 1
ATOM 5148 O O . VAL B 1 295 ? -5.164 28.266 3.727 1 94.94 295 VAL B O 1
ATOM 5151 N N . ILE B 1 296 ? -4.23 29.984 2.707 1 95.75 296 ILE B N 1
ATOM 5152 C CA . ILE B 1 296 ? -5.508 30.594 2.375 1 95.75 296 ILE B CA 1
ATOM 5153 C C . ILE B 1 296 ? -6.367 29.609 1.588 1 95.75 296 ILE B C 1
ATOM 5155 O O . ILE B 1 296 ? -7.578 29.516 1.815 1 95.75 296 ILE B O 1
ATOM 5159 N N . PHE B 1 297 ? -5.77 28.875 0.763 1 95.75 297 PHE B N 1
ATOM 5160 C CA . PHE B 1 297 ? -6.508 27.969 -0.1 1 95.75 297 PHE B CA 1
ATOM 5161 C C . PHE B 1 297 ? -6.547 26.562 0.5 1 95.75 297 PHE B C 1
ATOM 5163 O O . PHE B 1 297 ? -7.473 25.797 0.233 1 95.75 297 PHE B O 1
ATOM 5170 N N . ILE B 1 298 ? -5.566 26.234 1.307 1 94.56 298 ILE B N 1
ATOM 5171 C CA . ILE B 1 298 ? -5.539 24.953 2.002 1 94.56 298 ILE B CA 1
ATOM 5172 C C . ILE B 1 298 ? -6.75 24.844 2.928 1 94.56 298 ILE B C 1
ATOM 5174 O O . ILE B 1 298 ? -7.359 23.781 3.041 1 94.56 298 ILE B O 1
ATOM 5178 N N . THR B 1 299 ? -7.062 25.938 3.48 1 94.25 299 THR B N 1
ATOM 5179 C CA . THR B 1 299 ? -8.117 25.969 4.488 1 94.25 299 THR B CA 1
ATOM 5180 C C . THR B 1 299 ? -9.453 25.547 3.889 1 94.25 299 THR B C 1
ATOM 5182 O O . THR B 1 299 ? -10.062 24.562 4.34 1 94.25 299 THR B O 1
ATOM 5185 N N . PRO B 1 300 ? -9.938 26.156 2.855 1 92.81 300 PRO B N 1
ATOM 5186 C CA . PRO B 1 300 ? -11.195 25.672 2.285 1 92.81 300 PRO B CA 1
ATOM 5187 C C . PRO B 1 300 ? -11.086 24.25 1.721 1 92.81 300 PRO B C 1
ATOM 5189 O O . PRO B 1 300 ? -12.031 23.469 1.813 1 92.81 300 PRO B O 1
ATOM 5192 N N . LEU B 1 301 ? -9.984 23.875 1.145 1 92.25 301 LEU B N 1
ATOM 5193 C CA . LEU B 1 301 ? -9.812 22.547 0.584 1 92.25 301 LEU B CA 1
ATOM 5194 C C . LEU B 1 301 ? -9.984 21.469 1.662 1 92.25 301 LEU B C 1
ATOM 5196 O O . LEU B 1 301 ? -10.688 20.484 1.458 1 92.25 301 LEU B O 1
ATOM 5200 N N . THR B 1 302 ? -9.352 21.719 2.76 1 88.5 302 THR B N 1
ATOM 5201 C CA . THR B 1 302 ? -9.359 20.719 3.811 1 88.5 302 THR B CA 1
ATOM 5202 C C . THR B 1 302 ? -10.727 20.656 4.496 1 88.5 302 THR B C 1
ATOM 5204 O O . THR B 1 302 ? -11.133 19.594 4.988 1 88.5 302 THR B O 1
ATOM 5207 N N . ILE B 1 303 ? -11.391 21.734 4.5 1 85.06 303 ILE B N 1
ATOM 5208 C CA . ILE B 1 303 ? -12.758 21.719 5.012 1 85.06 303 ILE B CA 1
ATOM 5209 C C . ILE B 1 303 ? -13.648 20.875 4.109 1 85.06 303 ILE B C 1
ATOM 5211 O O . ILE B 1 303 ? -14.438 20.062 4.59 1 85.06 303 ILE B O 1
ATOM 5215 N N . PHE B 1 304 ? -13.469 21.031 2.84 1 82.25 304 PHE B N 1
ATOM 5216 C CA . PHE B 1 304 ? -14.234 20.234 1.892 1 82.25 304 PHE B CA 1
ATOM 5217 C C . PHE B 1 304 ? -13.875 18.766 1.999 1 82.25 304 PHE B C 1
ATOM 5219 O O . PHE B 1 304 ? -14.75 17.891 1.965 1 82.25 304 PHE B O 1
ATOM 5226 N N . LEU B 1 305 ? -12.656 18.484 2.17 1 79.12 305 LEU B N 1
ATOM 5227 C CA . LEU B 1 305 ? -12.195 17.094 2.219 1 79.12 305 LEU B CA 1
ATOM 5228 C C . LEU B 1 305 ? -12.664 16.406 3.498 1 79.12 305 LEU B C 1
ATOM 5230 O O . LEU B 1 305 ? -12.961 15.211 3.492 1 79.12 305 LEU B O 1
ATOM 5234 N N . ALA B 1 306 ? -12.758 17.156 4.531 1 72.69 306 ALA B N 1
ATOM 5235 C CA . ALA B 1 306 ? -13.086 16.562 5.82 1 72.69 306 ALA B CA 1
ATOM 5236 C C . ALA B 1 306 ? -14.594 16.562 6.051 1 72.69 306 ALA B C 1
ATOM 5238 O O . ALA B 1 306 ? -15.141 15.609 6.625 1 72.69 306 ALA B O 1
ATOM 5239 N N . ASP B 1 307 ? -15.305 17.547 5.531 1 66.56 307 ASP B N 1
ATOM 5240 C CA . ASP B 1 307 ? -16.656 17.75 6.039 1 66.56 307 ASP B CA 1
ATOM 5241 C C . ASP B 1 307 ? -17.672 17.797 4.898 1 66.56 307 ASP B C 1
ATOM 5243 O O . ASP B 1 307 ? -18.875 17.938 5.133 1 66.56 307 ASP B O 1
ATOM 5247 N N . ALA B 1 308 ? -17.125 17.609 3.783 1 56.53 308 ALA B N 1
ATOM 5248 C CA . ALA B 1 308 ? -18.047 17.812 2.676 1 56.53 308 ALA B CA 1
ATOM 5249 C C . ALA B 1 308 ? -19.203 16.828 2.73 1 56.53 308 ALA B C 1
ATOM 5251 O O . ALA B 1 308 ? -20.328 17.172 2.352 1 56.53 308 ALA B O 1
ATOM 5252 N N . ALA B 1 309 ? -18.859 15.711 3.16 1 56.31 309 ALA B N 1
ATOM 5253 C CA . ALA B 1 309 ? -19.953 14.734 3.154 1 56.31 309 ALA B CA 1
ATOM 5254 C C . ALA B 1 309 ? -21.047 15.133 4.125 1 56.31 309 ALA B C 1
ATOM 5256 O O . ALA B 1 309 ? -22.188 14.672 4.004 1 56.31 309 ALA B O 1
ATOM 5257 N N . THR B 1 310 ? -20.719 15.922 5.027 1 56.78 310 THR B N 1
ATOM 5258 C CA . THR B 1 310 ? -21.719 16.344 6 1 56.78 310 THR B CA 1
ATOM 5259 C C . THR B 1 310 ? -22.219 17.75 5.688 1 56.78 310 THR B C 1
ATOM 5261 O O . THR B 1 310 ? -22.953 18.344 6.473 1 56.78 310 THR B O 1
ATOM 5264 N N . LEU B 1 311 ? -21.672 18.438 4.727 1 55.88 311 LEU B N 1
ATOM 5265 C CA . LEU B 1 311 ? -21.953 19.844 4.457 1 55.88 311 LEU B CA 1
ATOM 5266 C C . LEU B 1 311 ? -23.453 20.062 4.25 1 55.88 311 LEU B C 1
ATOM 5268 O O . LEU B 1 311 ? -23.969 21.141 4.559 1 55.88 311 LEU B O 1
ATOM 5272 N N . GLY B 1 312 ? -24.188 19.109 3.816 1 49.03 312 GLY B N 1
ATOM 5273 C CA . GLY B 1 312 ? -25.609 19.359 3.646 1 49.03 312 GLY B CA 1
ATOM 5274 C C . GLY B 1 312 ? -26.344 19.516 4.961 1 49.03 312 GLY B C 1
ATOM 5275 O O . GLY B 1 312 ? -27.5 19.953 4.988 1 49.03 312 GLY B O 1
ATOM 5276 N N . HIS B 1 313 ? -25.812 19.125 6.043 1 49.09 313 HIS B N 1
ATOM 5277 C CA . HIS B 1 313 ? -26.703 19.047 7.199 1 49.09 313 HIS B CA 1
ATOM 5278 C C . HIS B 1 313 ? -26.312 20.078 8.258 1 49.09 313 HIS B C 1
ATOM 5280 O O . HIS B 1 313 ? -27.109 20.375 9.156 1 49.09 313 HIS B O 1
ATOM 5286 N N . GLY B 1 314 ? -25.047 20.594 8.32 1 53.25 314 GLY B N 1
ATOM 5287 C CA . GLY B 1 314 ? -24.734 21.484 9.422 1 53.25 314 GLY B CA 1
ATOM 5288 C C . GLY B 1 314 ? -24.469 22.906 8.984 1 53.25 314 GLY B C 1
ATOM 5289 O O . GLY B 1 314 ? -24.422 23.188 7.785 1 53.25 314 GLY B O 1
ATOM 5290 N N . ILE B 1 315 ? -24.594 23.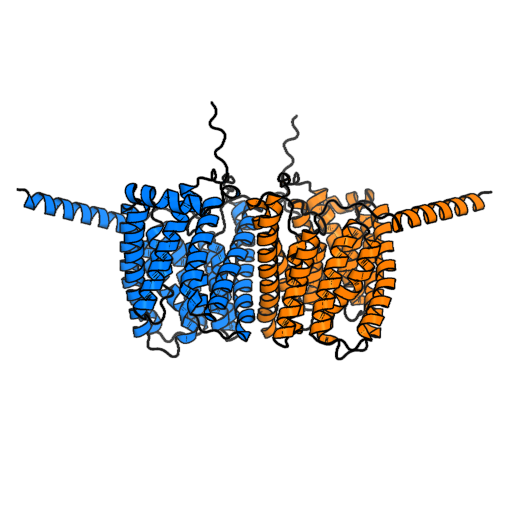828 10.055 1 57.25 315 ILE B N 1
ATOM 5291 C CA . ILE B 1 315 ? -24.422 25.266 9.859 1 57.25 315 ILE B CA 1
ATOM 5292 C C . ILE B 1 315 ? -22.969 25.578 9.523 1 57.25 315 ILE B C 1
ATOM 5294 O O . ILE B 1 315 ? -22.078 25.266 10.305 1 57.25 315 ILE B O 1
ATOM 5298 N N . PRO B 1 316 ? -22.578 26.156 8.391 1 71.06 316 PRO B N 1
ATOM 5299 C CA . PRO B 1 316 ? -21.266 26.562 7.926 1 71.06 316 PRO B CA 1
ATOM 5300 C C . PRO B 1 316 ? -20.469 27.328 8.984 1 71.06 316 PRO B C 1
ATOM 5302 O O . PRO B 1 316 ? -19.266 27.141 9.117 1 71.06 316 PRO B O 1
ATOM 5305 N N . VAL B 1 317 ? -21.188 27.922 10.008 1 78 317 VAL B N 1
ATOM 5306 C CA . VAL B 1 317 ? -20.516 28.797 10.953 1 78 317 VAL B CA 1
ATOM 5307 C C . VAL B 1 317 ? -19.797 27.953 12.016 1 78 317 VAL B C 1
ATOM 5309 O O . VAL B 1 317 ? -18.703 28.297 12.453 1 78 317 VAL B O 1
ATOM 5312 N N . GLU B 1 318 ? -20.391 26.875 12.406 1 79.69 318 GLU B N 1
ATOM 5313 C CA . GLU B 1 318 ? -19.797 26.016 13.422 1 79.69 318 GLU B CA 1
ATOM 5314 C C . GLU B 1 318 ? -18.5 25.375 12.922 1 79.69 318 GLU B C 1
ATOM 5316 O O . GLU B 1 318 ? -17.531 25.25 13.68 1 79.69 318 GLU B O 1
ATOM 5321 N N . ILE B 1 319 ? -18.484 25.047 11.734 1 81.12 319 ILE B N 1
ATOM 5322 C CA . ILE B 1 319 ? -17.297 24.438 11.141 1 81.12 319 ILE B CA 1
ATOM 5323 C C . ILE B 1 319 ? -16.172 25.453 11.047 1 81.12 319 ILE B C 1
ATOM 5325 O O . ILE B 1 319 ? -15.016 25.141 11.336 1 81.12 319 ILE B O 1
ATOM 5329 N N . ILE B 1 320 ? -16.547 26.641 10.727 1 85.56 320 ILE B N 1
ATOM 5330 C CA . ILE B 1 320 ? -15.586 27.734 10.562 1 85.56 320 ILE B CA 1
ATOM 5331 C C . ILE B 1 320 ? -14.977 28.078 11.922 1 85.56 320 ILE B C 1
ATOM 5333 O O . ILE B 1 320 ? -13.75 28.219 12.039 1 85.56 320 ILE B O 1
ATOM 5337 N N . GLU B 1 321 ? -15.828 28.219 12.898 1 86.5 321 GLU B N 1
ATOM 5338 C CA . GLU B 1 321 ? -15.352 28.547 14.242 1 86.5 321 GLU B CA 1
ATOM 5339 C C . GLU B 1 321 ? -14.469 27.422 14.797 1 86.5 321 GLU B C 1
ATOM 5341 O O . GLU B 1 321 ? -13.438 27.703 15.406 1 86.5 321 GLU B O 1
ATOM 5346 N N . ALA B 1 322 ? -14.898 26.281 14.633 1 87.56 322 ALA B N 1
ATOM 5347 C CA . ALA B 1 322 ? -14.141 25.141 15.117 1 87.56 322 ALA B CA 1
ATOM 5348 C C . ALA B 1 322 ? -12.758 25.078 14.477 1 87.56 322 ALA B C 1
ATOM 5350 O O . ALA B 1 322 ? -11.766 24.812 15.148 1 87.56 322 ALA B O 1
ATOM 5351 N N . ARG B 1 323 ? -12.719 25.344 13.219 1 89.56 323 ARG B N 1
ATOM 5352 C CA . ARG B 1 323 ? -11.453 25.312 12.492 1 89.56 323 ARG B CA 1
ATOM 5353 C C . ARG B 1 323 ? -10.5 26.391 13.016 1 89.56 323 ARG B C 1
ATOM 5355 O O . ARG B 1 323 ? -9.297 26.156 13.125 1 89.56 323 ARG B O 1
ATOM 5362 N N . LEU B 1 324 ? -11.039 27.516 13.258 1 92.88 324 LEU B N 1
ATOM 5363 C CA . LEU B 1 324 ? -10.203 28.594 13.766 1 92.88 324 LEU B CA 1
ATOM 5364 C C . LEU B 1 324 ? -9.648 28.25 15.141 1 92.88 324 LEU B C 1
ATOM 5366 O O . LEU B 1 324 ? -8.453 28.422 15.391 1 92.88 324 LEU B O 1
ATOM 5370 N N . ILE B 1 325 ? -10.461 27.766 16.016 1 94.62 325 ILE B N 1
ATOM 5371 C CA . ILE B 1 325 ? -10.047 27.406 17.359 1 94.62 325 ILE B CA 1
ATOM 5372 C C . ILE B 1 325 ? -9.023 26.281 17.312 1 94.62 325 ILE B C 1
ATOM 5374 O O . ILE B 1 325 ? -8 26.328 18 1 94.62 325 ILE B O 1
ATOM 5378 N N . ASP B 1 326 ? -9.312 25.312 16.516 1 94.94 326 ASP B N 1
ATOM 5379 C CA . ASP B 1 326 ? -8.391 24.188 16.359 1 94.94 326 ASP B CA 1
ATOM 5380 C C . ASP B 1 326 ? -7.023 24.656 15.875 1 94.94 326 ASP B C 1
ATOM 5382 O O . ASP B 1 326 ? -5.992 24.203 16.375 1 94.94 326 ASP B O 1
ATOM 5386 N N . THR B 1 327 ? -7.086 25.5 14.867 1 96 327 THR B N 1
ATOM 5387 C CA . THR B 1 327 ? -5.844 25.984 14.281 1 96 327 THR B CA 1
ATOM 5388 C C . THR B 1 327 ? -5.035 26.781 15.297 1 96 327 THR B C 1
ATOM 5390 O O . THR B 1 327 ? -3.828 26.578 15.445 1 96 327 THR B O 1
ATOM 5393 N N . VAL B 1 328 ? -5.691 27.656 16.016 1 96.69 328 VAL B N 1
ATOM 5394 C CA . VAL B 1 328 ? -5.008 28.5 17 1 96.69 328 VAL B CA 1
ATOM 5395 C C . VAL B 1 328 ? -4.414 27.641 18.109 1 96.69 328 VAL B C 1
ATOM 5397 O O . VAL B 1 328 ? -3.254 27.812 18.484 1 96.69 328 VAL B O 1
ATOM 5400 N N . LEU B 1 329 ? -5.195 26.719 18.609 1 97.31 329 LEU B N 1
ATOM 5401 C CA . LEU B 1 329 ? -4.715 25.828 19.656 1 97.31 329 LEU B CA 1
ATOM 5402 C C . LEU B 1 329 ? -3.523 25.016 19.172 1 97.31 329 LEU B C 1
ATOM 5404 O O . LEU B 1 329 ? -2.51 24.922 19.875 1 97.31 329 LEU B O 1
ATOM 5408 N N . GLY B 1 330 ? -3.658 24.406 18.031 1 98 330 GLY B N 1
ATOM 5409 C CA . GLY B 1 330 ? -2.562 23.625 17.469 1 98 330 GLY B CA 1
ATOM 5410 C C . GLY B 1 330 ? -1.3 24.438 17.266 1 98 330 GLY B C 1
ATOM 5411 O O . GLY B 1 330 ? -0.202 23.984 17.594 1 98 330 GLY B O 1
ATOM 5412 N N . CYS B 1 331 ? -1.448 25.625 16.75 1 97.5 331 CYS B N 1
ATOM 5413 C CA . CYS B 1 331 ? -0.313 26.5 16.5 1 97.5 331 CYS B CA 1
ATOM 5414 C C . CYS B 1 331 ? 0.399 26.875 17.781 1 97.5 331 CYS B C 1
ATOM 5416 O O . CYS B 1 331 ? 1.63 26.875 17.844 1 97.5 331 CYS B O 1
ATOM 5418 N N . LEU B 1 332 ? -0.39 27.172 18.766 1 97.56 332 LEU B N 1
ATOM 5419 C CA . LEU B 1 332 ? 0.196 27.578 20.031 1 97.56 332 LEU B CA 1
ATOM 5420 C C . LEU B 1 332 ? 0.992 26.438 20.656 1 97.56 332 LEU B C 1
ATOM 5422 O O . LEU B 1 332 ? 2.113 26.625 21.125 1 97.56 332 LEU B O 1
ATOM 5426 N N . VAL B 1 333 ? 0.417 25.266 20.656 1 97.88 333 VAL B N 1
ATOM 5427 C CA . VAL B 1 333 ? 1.119 24.109 21.203 1 97.88 333 VAL B CA 1
ATOM 5428 C C . VAL B 1 333 ? 2.35 23.812 20.359 1 97.88 333 VAL B C 1
ATOM 5430 O O . VAL B 1 333 ? 3.412 23.469 20.891 1 97.88 333 VAL B O 1
ATOM 5433 N N . GLY B 1 334 ? 2.139 23.859 19.047 1 97.69 334 GLY B N 1
ATOM 5434 C CA . GLY B 1 334 ? 3.277 23.672 18.172 1 97.69 334 GLY B CA 1
ATOM 5435 C C . GLY B 1 334 ? 4.398 24.656 18.406 1 97.69 334 GLY B C 1
ATOM 5436 O O . GLY B 1 334 ? 5.574 24.297 18.375 1 97.69 334 GLY B O 1
ATOM 5437 N N . PHE B 1 335 ? 4.035 25.891 18.641 1 96.88 335 PHE B N 1
ATOM 5438 C CA . PHE B 1 335 ? 5.012 26.953 18.906 1 96.88 335 PHE B CA 1
ATOM 5439 C C . PHE B 1 335 ? 5.762 26.688 20.203 1 96.88 335 PHE B C 1
ATOM 5441 O O . PHE B 1 335 ? 6.996 26.719 20.234 1 96.88 335 PHE B O 1
ATOM 5448 N N . PHE B 1 336 ? 5.039 26.406 21.266 1 96.81 336 PHE B N 1
ATOM 5449 C CA . PHE B 1 336 ? 5.672 26.125 22.547 1 96.81 336 PHE B CA 1
ATOM 5450 C C . PHE B 1 336 ? 6.496 24.844 22.469 1 96.81 336 PHE B C 1
ATOM 5452 O O . PHE B 1 336 ? 7.586 24.766 23.047 1 96.81 336 PHE B O 1
ATOM 5459 N N . GLY B 1 337 ? 5.953 23.828 21.844 1 96.38 337 GLY B N 1
ATOM 5460 C CA . GLY B 1 337 ? 6.727 22.625 21.609 1 96.38 337 GLY B CA 1
ATOM 5461 C C . GLY B 1 337 ? 8 22.875 20.812 1 96.38 337 GLY B C 1
ATOM 5462 O O . GLY B 1 337 ? 9.031 22.25 21.094 1 96.38 337 GLY B O 1
ATOM 5463 N N . GLY B 1 338 ? 7.875 23.766 19.844 1 95.81 338 GLY B N 1
ATOM 5464 C CA . GLY B 1 338 ? 9.039 24.141 19.047 1 95.81 338 GLY B CA 1
ATOM 5465 C C . GLY B 1 338 ? 10.125 24.812 19.875 1 95.81 338 GLY B C 1
ATOM 5466 O O . GLY B 1 338 ? 11.312 24.562 19.656 1 95.81 338 GLY B O 1
ATOM 5467 N N . ILE B 1 339 ? 9.75 25.672 20.797 1 95.12 339 ILE B N 1
ATOM 5468 C CA . ILE B 1 339 ? 10.703 26.328 21.703 1 95.12 339 ILE B CA 1
ATOM 5469 C C . ILE B 1 339 ? 11.438 25.266 22.516 1 95.12 339 ILE B C 1
ATOM 5471 O O . ILE B 1 339 ? 12.656 25.344 22.688 1 95.12 339 ILE B O 1
ATOM 5475 N N . LEU B 1 340 ? 10.695 24.297 22.969 1 94.19 340 LEU B N 1
ATOM 5476 C CA . LEU B 1 340 ? 11.297 23.219 23.75 1 94.19 340 LEU B CA 1
ATOM 5477 C C . LEU B 1 340 ? 12.18 22.344 22.875 1 94.19 340 LEU B C 1
ATOM 5479 O O . LEU B 1 340 ? 13.242 21.891 23.312 1 94.19 340 LEU B O 1
ATOM 5483 N N . LEU B 1 341 ? 11.719 22.109 21.688 1 93.44 341 LEU B N 1
ATOM 5484 C CA . LEU B 1 341 ? 12.438 21.281 20.719 1 93.44 341 LEU B CA 1
ATOM 5485 C C . LEU B 1 341 ? 13.812 21.859 20.422 1 93.44 341 LEU B C 1
ATOM 5487 O O . LEU B 1 341 ? 14.773 21.109 20.234 1 93.44 341 LEU B O 1
ATOM 5491 N N . HIS B 1 342 ? 13.93 23.203 20.438 1 93.19 342 HIS B N 1
ATOM 5492 C CA . HIS B 1 342 ? 15.18 23.859 20.062 1 93.19 342 HIS B CA 1
ATOM 5493 C C . HIS B 1 342 ? 15.93 24.359 21.297 1 93.19 342 HIS B C 1
ATOM 5495 O O . HIS B 1 342 ? 16.922 25.078 21.156 1 93.19 342 HIS B O 1
ATOM 5501 N N . ASN B 1 343 ? 15.453 24.031 22.453 1 93.5 343 ASN B N 1
ATOM 5502 C CA . ASN B 1 343 ? 16.125 24.422 23.703 1 93.5 343 ASN B CA 1
ATOM 5503 C C . ASN B 1 343 ? 17.141 23.359 24.141 1 93.5 343 ASN B C 1
ATOM 5505 O O . ASN B 1 343 ? 16.766 22.219 24.438 1 93.5 343 ASN B O 1
ATOM 5509 N N . ALA B 1 344 ? 18.297 23.75 24.266 1 92.19 344 ALA B N 1
ATOM 5510 C CA . ALA B 1 344 ? 19.391 22.844 24.594 1 92.19 344 ALA B CA 1
ATOM 5511 C C . ALA B 1 344 ? 19.234 22.266 25.984 1 92.19 344 ALA B C 1
ATOM 5513 O O . ALA B 1 344 ? 19.547 21.094 26.234 1 92.19 344 ALA B O 1
ATOM 5514 N N . GLY B 1 345 ? 18.828 23.078 26.891 1 92.94 345 GLY B N 1
ATOM 5515 C CA . GLY B 1 345 ? 18.625 22.625 28.25 1 92.94 345 GLY B CA 1
ATOM 5516 C C . GLY B 1 345 ? 17.562 21.547 28.375 1 92.94 345 GLY B C 1
ATOM 5517 O O . GLY B 1 345 ? 17.766 20.531 29.062 1 92.94 345 GLY B O 1
ATOM 5518 N N . PHE B 1 346 ? 16.5 21.75 27.719 1 93.31 346 PHE B N 1
ATOM 5519 C CA . PHE B 1 346 ? 15.414 20.781 27.75 1 93.31 346 PHE B CA 1
ATOM 5520 C C . PHE B 1 346 ? 15.828 19.484 27.078 1 93.31 346 PHE B C 1
ATOM 5522 O O . PHE B 1 346 ? 15.523 18.391 27.578 1 93.31 346 PHE B O 1
ATOM 5529 N N . ARG B 1 347 ? 16.484 19.594 26.047 1 92.12 347 ARG B N 1
ATOM 5530 C CA . ARG B 1 347 ? 16.969 18.422 25.328 1 92.12 347 ARG B CA 1
ATOM 5531 C C . ARG B 1 347 ? 17.906 17.578 26.203 1 92.12 347 ARG B C 1
ATOM 5533 O O . ARG B 1 347 ? 17.828 16.344 26.203 1 92.12 347 ARG B O 1
ATOM 5540 N N . ARG B 1 348 ? 18.734 18.234 26.875 1 92.25 348 ARG B N 1
ATOM 5541 C CA . ARG B 1 348 ? 19.656 17.547 27.75 1 92.25 348 ARG B CA 1
ATOM 5542 C C . ARG B 1 348 ? 18.922 16.812 28.875 1 92.25 348 ARG B C 1
ATOM 5544 O O . ARG B 1 348 ? 19.359 15.75 29.312 1 92.25 348 ARG B O 1
ATOM 5551 N N . LEU B 1 349 ? 17.906 17.406 29.234 1 92.19 349 LEU B N 1
ATOM 5552 C CA . LEU B 1 349 ? 17.141 16.844 30.344 1 92.19 349 LEU B CA 1
ATOM 5553 C C . LEU B 1 349 ? 16.406 15.578 29.906 1 92.19 349 LEU B C 1
ATOM 5555 O O . LEU B 1 349 ? 16.328 14.609 30.656 1 92.19 349 LEU B O 1
ATOM 5559 N N . VAL B 1 350 ? 15.883 15.523 28.688 1 92.69 350 VAL B N 1
ATOM 5560 C CA . VAL B 1 350 ? 14.977 14.453 28.281 1 92.69 350 VAL B CA 1
ATOM 5561 C C . VAL B 1 350 ? 15.742 13.391 27.516 1 92.69 350 VAL B C 1
ATOM 5563 O O . VAL B 1 350 ? 15.289 12.25 27.391 1 92.69 350 VAL B O 1
ATOM 5566 N N . ARG B 1 351 ? 16.891 13.758 26.969 1 90.94 351 ARG B N 1
ATOM 5567 C CA . ARG B 1 351 ? 17.688 12.883 26.109 1 90.94 351 ARG B CA 1
ATOM 5568 C C . ARG B 1 351 ? 17.969 11.555 26.812 1 90.94 351 ARG B C 1
ATOM 5570 O O . ARG B 1 351 ? 17.734 10.484 26.234 1 90.94 351 ARG B O 1
ATOM 5577 N N . PRO B 1 352 ? 18.406 11.578 28.109 1 89.56 352 PRO B N 1
ATOM 5578 C CA . PRO B 1 352 ? 18.703 10.297 28.766 1 89.56 352 PRO B CA 1
ATOM 5579 C C . PRO B 1 352 ? 17.469 9.422 28.953 1 89.56 352 PRO B C 1
ATOM 5581 O O . PRO B 1 352 ? 17.562 8.195 28.875 1 89.56 352 PRO B O 1
ATOM 5584 N N . MET B 1 353 ? 16.406 10.031 29.172 1 89.94 353 MET B N 1
ATOM 5585 C CA . MET B 1 353 ? 15.172 9.273 29.359 1 89.94 353 MET B CA 1
ATOM 5586 C C . MET B 1 353 ? 14.758 8.578 28.078 1 89.94 353 MET B C 1
ATOM 5588 O O . MET B 1 353 ? 14.359 7.41 28.094 1 89.94 353 MET B O 1
ATOM 5592 N N . ILE B 1 354 ? 14.898 9.234 27.016 1 89.25 354 ILE B N 1
ATOM 5593 C CA . ILE B 1 354 ? 14.492 8.688 25.734 1 89.25 354 ILE B CA 1
ATOM 5594 C C . ILE B 1 354 ? 15.508 7.641 25.281 1 89.25 354 ILE B C 1
ATOM 5596 O O . ILE B 1 354 ? 15.133 6.621 24.688 1 89.25 354 ILE B O 1
ATOM 5600 N N . ARG B 1 355 ? 16.719 7.879 25.547 1 85.38 355 ARG B N 1
ATOM 5601 C CA . ARG B 1 355 ? 17.766 6.922 25.203 1 85.38 355 ARG B CA 1
ATOM 5602 C C . ARG B 1 355 ? 17.578 5.605 25.938 1 85.38 355 ARG B C 1
ATOM 5604 O O . ARG B 1 355 ? 17.859 4.531 25.406 1 85.38 355 ARG B O 1
ATOM 5611 N N . ARG B 1 356 ? 17.109 5.645 27.109 1 83.5 356 ARG B N 1
ATOM 5612 C CA . ARG B 1 356 ? 16.891 4.445 27.906 1 83.5 356 ARG B CA 1
ATOM 5613 C C . ARG B 1 356 ? 15.719 3.631 27.359 1 83.5 356 ARG B C 1
ATOM 5615 O O . ARG B 1 356 ? 15.711 2.402 27.453 1 83.5 356 ARG B O 1
ATOM 5622 N N . LEU B 1 357 ? 14.844 4.324 26.75 1 79.62 357 LEU B N 1
ATOM 5623 C CA . LEU B 1 357 ? 13.641 3.66 26.25 1 79.62 357 LEU B CA 1
ATOM 5624 C C . LEU B 1 357 ? 13.875 3.135 24.828 1 79.62 357 LEU B C 1
ATOM 5626 O O . LEU B 1 357 ? 13.086 2.332 24.328 1 79.62 357 LEU B O 1
ATOM 5630 N N . THR B 1 358 ? 14.898 3.584 24.203 1 74.94 358 THR B N 1
ATOM 5631 C CA . THR B 1 358 ? 15.18 3.156 22.844 1 74.94 358 THR B CA 1
ATOM 5632 C C . THR B 1 358 ? 16.125 1.963 22.828 1 74.94 358 THR B C 1
ATOM 5634 O O . THR B 1 358 ? 17.25 2.045 23.359 1 74.94 358 THR B O 1
ATOM 5637 N N . PRO B 1 359 ? 15.594 0.848 22.344 1 63.66 359 PRO B N 1
ATOM 5638 C CA . PRO B 1 359 ? 16.531 -0.274 22.297 1 63.66 359 PRO B CA 1
ATOM 5639 C C . PRO B 1 359 ? 17.766 0.02 21.453 1 63.66 359 PRO B C 1
ATOM 5641 O O . PRO B 1 359 ? 17.641 0.557 20.344 1 63.66 359 PRO B O 1
ATOM 5644 N N . LEU B 1 360 ? 18.953 -0.046 22.016 1 54.25 360 LEU B N 1
ATOM 5645 C CA . LEU B 1 360 ? 20.266 0.245 21.438 1 54.25 360 LEU B CA 1
ATOM 5646 C C . LEU B 1 360 ? 20.391 -0.365 20.047 1 54.25 360 LEU B C 1
ATOM 5648 O O . LEU B 1 360 ? 21.078 0.191 19.188 1 54.25 360 LEU B O 1
ATOM 5652 N N . ARG B 1 361 ? 19.797 -1.471 19.969 1 57.56 361 ARG B N 1
ATOM 5653 C CA . ARG B 1 361 ? 20.031 -2.207 18.734 1 57.56 361 ARG B CA 1
ATOM 5654 C C . ARG B 1 361 ? 19.359 -1.522 17.547 1 57.56 361 ARG B C 1
ATOM 5656 O O . ARG B 1 361 ? 19.688 -1.804 16.391 1 57.56 361 ARG B O 1
ATOM 5663 N N . LEU B 1 362 ? 18.422 -0.762 17.891 1 58.34 362 LEU B N 1
ATOM 5664 C CA . LEU B 1 362 ? 17.688 -0.087 16.828 1 58.34 362 LEU B CA 1
ATOM 5665 C C . LEU B 1 362 ? 18.359 1.232 16.469 1 58.34 362 LEU B C 1
ATOM 5667 O O . LEU B 1 362 ? 17.969 1.878 15.484 1 58.34 362 LEU B O 1
ATOM 5671 N N . VAL B 1 363 ? 19.297 1.547 17.375 1 54 363 VAL B N 1
ATOM 5672 C CA . VAL B 1 363 ? 20 2.807 17.141 1 54 363 VAL B CA 1
ATOM 5673 C C . VAL B 1 363 ? 21.219 2.562 16.281 1 54 363 VAL B C 1
ATOM 5675 O O . VAL B 1 363 ? 22.016 1.658 16.547 1 54 363 VAL B O 1
ATOM 5678 N N . PRO B 1 364 ? 21.25 2.922 15.07 1 51.47 364 PRO B N 1
ATOM 5679 C CA . PRO B 1 364 ? 22.438 2.736 14.25 1 51.47 364 PRO B CA 1
ATOM 5680 C C . PRO B 1 364 ? 23.719 3.152 14.969 1 51.47 364 PRO B C 1
ATOM 5682 O O . PRO B 1 364 ? 23.734 4.16 15.68 1 51.47 364 PRO B O 1
ATOM 5685 N N . ASP B 1 365 ? 24.516 2.158 15.336 1 46.38 365 ASP B N 1
ATOM 5686 C CA . ASP B 1 365 ? 25.797 2.391 16 1 46.38 365 ASP B CA 1
ATOM 5687 C C . ASP B 1 365 ? 26.562 3.541 15.352 1 46.38 365 ASP B C 1
ATOM 5689 O O . ASP B 1 365 ? 26.5 3.721 14.133 1 46.38 365 ASP B O 1
ATOM 5693 N N . ARG B 1 366 ? 27.172 4.539 16.141 1 43.06 366 ARG B N 1
ATOM 5694 C CA . ARG B 1 366 ? 28.234 5.449 15.719 1 43.06 366 ARG B CA 1
ATOM 5695 C C . ARG B 1 366 ? 29.25 4.734 14.844 1 43.06 366 ARG B C 1
ATOM 5697 O O . ARG B 1 366 ? 29.609 3.584 15.109 1 43.06 366 ARG B O 1
ATOM 5704 N N . ALA B 1 367 ? 29.438 5.09 13.609 1 41.41 367 ALA B N 1
ATOM 5705 C CA . ALA B 1 367 ? 30.719 4.742 12.984 1 41.41 367 ALA B CA 1
ATOM 5706 C C . ALA B 1 367 ? 31.844 4.75 14.008 1 41.41 367 ALA B C 1
ATOM 5708 O O . ALA B 1 367 ? 31.859 5.566 14.93 1 41.41 367 ALA B O 1
ATOM 5709 N N . PRO B 1 368 ? 32.469 3.607 14.125 1 38.81 368 PRO B N 1
ATOM 5710 C CA . PRO B 1 368 ? 33.625 3.768 15.016 1 38.81 368 PRO B CA 1
ATOM 5711 C C . PRO B 1 368 ? 34.312 5.137 14.875 1 38.81 368 PRO B C 1
ATOM 5713 O O . PRO B 1 368 ? 34.5 5.617 13.758 1 38.81 368 PRO B O 1
ATOM 5716 N N . ARG B 1 369 ? 34.25 6.074 15.766 1 34.88 369 ARG B N 1
ATOM 5717 C CA . ARG B 1 369 ? 35.219 7.172 15.773 1 34.88 369 ARG B CA 1
ATOM 5718 C C . ARG B 1 369 ? 36.594 6.691 15.367 1 34.88 369 ARG B C 1
ATOM 5720 O O . ARG B 1 369 ? 37.125 5.715 15.914 1 34.88 369 ARG B O 1
ATOM 5727 N N . GLN B 1 370 ? 37 6.781 14.039 1 28.22 370 GLN B N 1
ATOM 5728 C CA . GLN B 1 370 ? 38.438 6.66 13.867 1 28.22 370 GLN B CA 1
ATOM 5729 C C . GLN B 1 370 ? 39.188 7.215 15.078 1 28.22 370 GLN B C 1
ATOM 5731 O O . GLN B 1 370 ? 38.906 8.336 15.516 1 28.22 370 GLN B O 1
ATOM 5736 N N . PRO B 1 371 ? 39.906 6.266 15.672 1 31.94 371 PRO B N 1
ATOM 5737 C CA . PRO B 1 371 ? 40.844 6.934 16.547 1 31.94 371 PRO B CA 1
ATOM 5738 C C . PRO B 1 371 ? 41.656 8.039 15.844 1 31.94 371 PRO B C 1
ATOM 5740 O O . PRO B 1 371 ? 41.875 7.965 14.633 1 31.94 371 PRO B O 1
#

pLDDT: mean 87.59, std 13.39, range [28.22, 98.56]

Secondary structure (DSSP, 8-state):
-HHHHHHHHHHHHHHHHHHHHHPPPP----THHHHHHHHHHHHHHHHHHHTT-HHHHHHHHHHHGGGGG--SS-HHHHHHHHHHHHHHHHHHHHHHHHHHT-GGGHHHHHHHHHHHHHHHHHHTT--TTTTHHHHHHHHHHHHS---GGGHHHHHHHHHHHHHHHHHHHHHHHHHHTTTSPPPPPPPPP---HIIIIIHHHHHHHHHHHHHHHHHHTT-S-TTHHHHHHHHHHT-SSHHHHHHHHHHHHHHHHHHHHHHHHHHTS---HHHHHHHHHHHHHHHHHHHTT-HHHHHHHHHHHHHHHHHGGGTTTS-HHHHHHHHHHHHHHHHHHHHHHHHHHT-HHHHHHHHHHHHHHS-GGGS--------/-HHHHHHHHHHHHHHHHHHHHHPPPP----THHHHHHHHHHHHHHHHHHHTT-HHHHHHHHHHHGGGGG--SS-HHHHHHHHHHHHHHHHHHHHHHHHHHT-GGGHHHHHHHHHHHHHHHHHHTT--TTTTHHHHHHHHHHHHS---GGGHHHHHHHHHHHHHHHHHHHHHHHHHHTTTSPPPPPPPPP---HIIIIIHHHHHHHHHHHHHHHHHHTT-S-TTHHHHHHHHHHT-SSHHHHHHHHHHHHHHHHHHHHHHHHHHTS---HHHHHHHHHHHHHHHHHHHTT-HHHHHHHHHHHHHHHHHGGGTTTS-HHHHHHHHHHHHHHHHHHHHHHHHHHT-HHHHHHHHHHHHHHS-GGGS--------

Nearest PDB structures (foldseek):
  8xoa-assembly1_A  TM=2.301E-01  e=5.370E-01  Homo sapiens
  8xob-assembly1_A  TM=2.256E-01  e=1.437E+00  Homo sapiens
  8xoa-assembly1_A  TM=1.650E-01  e=4.644E-01  Homo sapiens
  8xob-assembly1_A  TM=2.280E-01  e=1.944E+00  Homo sapiens

Foldseek 3Di:
DVVVVVVVVVVVVVVVLVCQQPFFDDDPDDLLLLLLLLCLQQVLLVVCQVVVRNVLSLLLSLLSNLLVQQALADPVVRLVRSVVSSVLLLVLLLLLQVCLVPVVCNLVSLLVLQLVQQLVCLQQVGDPPGCQSSSLSSLLNNQDDDDPVCSVVSSVSSSVSSVVSSVSSSVSNVVVVVPDPGDYRDDGPPLDCLNNHVLSNLLSVLLSVQVVVCVVVPQNRLSCLSSLLNQLLPAPALVRSVSSLVLLLQLLVLLLVVLVVVLVDPDDSVNLSVLLSVLSSVLVVRCVTHNSPSNSSVNNNVCCSRCVVPSVPDDSVSSSVSNNVSNNSSSVSSSVSNVLSPDPVNCVVCVVVSVVVDDPVVRNDPDPPPD/DVVVVVVVVVVVVVVVLVCQQPFFDDDPDDLLLLLLLLCLQQVLLVVCQVVVRNVLSLLLSLLSNLLVQQALADPVVRLVRSVVSSVLLLVLLLLLQVCLVPVVCNLVSLLVLQLVQQLVCLQQVRDPPGCQSSSLSSLLNNQDDDDPVCSVVSSVSSSVSSVVSSVSSNVSNVVVVVPDPGDYRDDGPPLDCLNNHVLSNLLSVLLSVQVVVCVVVPQNRLSCLSSLLNQLLPAPALVRSVSSLVLLLQLLVLLLVVLVVVLVDPDDSVNLSVLLSVLSSVLVVRCNTHVSPSSSSVNNNVCCSRCVVVSVPDDSVSSSVSNNVSNNSSSVSSSVSNVLSPDPVNCVVCVVVSVVVDDPVVRNDPDPPPD

InterPro domains:
  IPR049453 Integral membrane bound transporter domain [PF13515] (210-336)

Radius of gyration: 28.2 Å; Cα contacts (8 Å, |Δi|>4): 1138; chains: 2; bounding box: 68×111×64 Å

Solvent-accessible surface area (backbone atoms only — not comparable to full-atom values): 36510 Å² total; per-residue (Å²): 119,69,66,61,51,52,50,52,48,49,49,49,50,48,49,54,49,47,46,60,70,64,53,72,45,85,74,90,69,59,71,64,54,28,51,48,47,10,46,22,33,12,45,34,20,47,53,13,32,74,69,74,33,49,57,54,5,35,45,8,16,59,22,5,53,46,46,66,60,55,59,68,34,47,70,74,58,22,51,46,49,34,31,24,50,34,37,52,39,48,50,34,27,47,49,14,46,57,30,43,77,35,72,89,41,40,46,63,48,53,20,47,48,35,20,53,44,31,22,50,26,47,44,65,60,49,57,81,72,48,42,45,62,41,45,35,42,16,29,48,31,32,70,43,92,73,55,80,87,46,46,37,35,52,45,8,29,23,46,50,16,27,51,50,11,50,51,50,47,50,53,48,47,62,55,45,59,73,77,43,83,60,41,81,80,74,76,66,52,76,63,43,58,59,65,29,45,52,46,15,46,52,53,10,47,34,27,24,49,27,37,47,50,34,57,72,68,60,50,89,74,50,39,45,11,31,39,30,11,48,65,13,38,68,35,93,40,61,67,47,16,51,52,42,33,50,25,46,51,54,13,35,54,56,4,45,54,51,31,52,58,56,67,69,43,93,72,47,61,64,55,50,19,50,46,44,23,50,38,40,28,50,26,54,60,27,43,74,24,29,53,35,66,14,29,27,42,45,39,35,45,51,47,48,54,73,37,45,75,51,52,86,78,56,67,73,62,60,58,49,52,49,48,50,51,25,38,51,51,4,25,52,37,10,42,55,40,28,49,48,71,74,29,67,69,53,44,63,64,47,46,61,60,52,54,72,70,43,62,65,85,76,43,54,72,76,69,76,74,76,125,118,71,68,59,53,52,49,51,49,49,51,49,50,48,49,53,48,48,48,59,70,64,54,71,46,84,74,92,70,60,71,62,54,28,51,48,46,11,45,23,35,12,47,35,20,46,52,14,33,74,71,73,34,50,58,53,6,34,44,8,16,60,22,4,52,47,47,65,61,56,59,68,34,46,70,74,57,22,51,45,49,35,31,23,49,34,39,51,40,47,48,32,27,45,50,13,45,56,31,43,78,34,72,88,41,42,46,63,50,53,20,48,47,36,20,51,43,32,23,48,26,48,44,67,60,48,56,82,72,50,43,46,64,41,46,34,41,16,30,49,30,33,70,44,92,74,54,80,87,46,46,36,35,52,44,9,28,23,46,50,16,26,51,51,12,48,51,51,47,49,54,49,48,64,54,44,60,73,77,44,81,60,40,79,81,74,75,67,53,76,64,42,59,60,67,31,47,51,47,15,46,54,52,10,47,35,27,24,49,28,37,47,51,35,56,74,67,61,50,89,73,50,42,47,11,31,39,29,11,49,64,16,38,68,36,92,38,62,66,46,16,52,51,42,32,49,26,45,51,53,12,35,55,56,4,44,55,50,32,52,56,57,67,70,44,91,72,48,61,63,55,50,18,50,45,43,22,50,38,40,28,51,26,54,60,27,43,74,23,29,54,33,65,13,29,27,42,45,39,36,46,51,46,46,54,72,39,45,75,50,52,87,77,56,66,73,62,60,57,49,52,49,49,50,52,24,37,52,51,5,26,51,37,11,42,55,40,28,49,47,72,72,29,66,68,56,44,63,65,48,45,62,60,50,54,71,70,42,62,67,84,76,43,57,74,75,69,76,73,75,126

Sequence (742 aa):
MRHHWTWHRVKALAHEEWRALVTINPSDRPWQMPASVALAAGLPMLIGAYFDHLDYGLISSLGGMAFLYLPRTPLHHRMAAMMAASFGFLACYTVGLVVHLLPFLLVPALTFVAIMVTMVCRFYRVGPPGSLFFVMAASIAAYTPSDLMQVPLKVGLFAMGSLLATLIALVYTLYVSRIRDPLPIEPLAQADFDVVVLDSVLIGCAVGVSLALAQALQLERPYWVPVSCLAVIQGLSVRAIWNRQLHRILGTVLGLVIAAGLLSLPLEKWSIAFLVLGLSFVIEIAVIRHYGFAVIFITPLTIFLADAATLGHGIPVEIIEARLIDTVLGCLVGFFGGILLHNAGFRRLVRPMIRRLTPLRLVPDRAPRQPMRHHWTWHRVKALAHEEWRALVTINPSDRPWQMPASVALAAGLPMLIGAYFDHLDYGLISSLGGMAFLYLPRTPLHHRMAAMMAASFGFLACYTVGLVVHLLPFLLVPALTFVAIMVTMVCRFYRVGPPGSLFFVMAASIAAYTPSDLMQVPLKVGLFAMGSLLATLIALVYTLYVSRIRDPLPIEPLAQADFDVVVLDSVLIGCAVGVSLALAQALQLERPYWVPVSCLAVIQGLSVRAIWNRQLHRILGTVLGLVIAAGLLSLPLEKWSIAFLVLGLSFVIEIAVIRHYGFAVIFITPLTIFLADAATLGHGIPVEIIEARLIDTVLGCLVGFFGGILLHNAGFRRLVRPMIRRLTPLRLVPDRAPRQP

Organism: Rhodopseudomonas palustris (strain HaA2) (NCBI:txid316058)